Protein 4W5U (pdb70)

Solvent-accessible surface area: 25609 Å² total; per-residue (Å²): 152,53,46,4,44,0,0,3,0,4,8,104,0,6,19,70,66,100,20,8,0,65,47,1,24,94,12,23,4,3,67,55,11,39,23,0,0,0,0,17,0,1,1,14,43,11,125,11,21,36,3,10,12,17,0,0,41,11,20,54,3,68,52,121,50,0,14,61,36,125,55,17,46,200,116,43,111,6,25,0,0,0,0,1,0,106,23,0,34,88,115,56,94,166,6,88,0,0,0,0,0,1,1,113,47,39,6,23,2,0,33,37,0,16,140,84,16,117,30,0,0,93,24,0,63,88,30,0,37,27,122,122,4,87,57,5,5,37,0,0,0,0,6,5,15,26,2,39,16,60,20,50,54,100,23,111,43,20,67,54,9,2,87,60,0,0,31,8,0,53,95,38,5,38,159,46,24,0,0,0,4,2,5,7,18,23,11,124,75,10,60,4,111,25,4,48,2,24,18,0,2,128,59,3,37,2,0,0,0,23,0,13,51,16,16,1,9,140,71,31,132,15,70,2,1,0,1,0,0,14,61,57,42,156,51,10,61,97,131,20,33,0,0,23,58,0,2,53,25,0,69,94,68,49,3,62,30,52,42,0,0,0,0,0,2,0,20,0,31,0,1,38,27,21,123,75,107,37,25,43,8,95,7,97,8,34,0,62,8,29,93,63,63,1,42,14,17,11,67,51,2,82,102,92,1,71,64,83,14,102,33,16,32,1,0,36,0,46,37,69,55,38,1,10,1,3,2,19,39,118,11,0,45,61,0,0,51,46,1,57,128,64,39,17,33,0,0,0,0,60,27,4,2,2,8,13,92,94,0,46,0,0,22,15,0,10,118,24,20,93,100,45,2,40,0,0,2,1,5,6,99,1,3,18,65,73,96,18,5,0,63,46,0,25,94,12,22,4,2,72,66,10,39,20,0,0,0,0,18,0,0,0,11,43,13,118,11,21,37,5,10,10,16,0,0,42,10,17,46,3,69,49,112,45,0,10,56,43,130,57,14,46,177,106,52,119,8,22,0,0,0,0,0,0,117,16,0,34,87,111,54,100,164,8,87,0,0,0,0,0,1,0,111,49,35,7,22,2,0,34,38,0,19,154,87,34,126,25,0,0,71,20,0,64,84,29,0,41,24,125,111,5,72,74,3,6,33,0,0,0,0,5,4,18,28,3,40,16,59,22,49,54,104,20,110,44,20,72,60,7,2,81,61,0,0,27,14,0,54,93,29,3,40,156,48,19,0,0,0,3,3,5,7,27,22,28,122,78,10,58,2,110,27,4,44,1,28,18,0,4,129,56,3,35,3,0,0,0,19,0,17,51,15,10,1,11,140,64,29,114,17,69,1,1,0,2,1,0,14,59,53,46,152,67,12,52,95,138,22,49,0,0,23,54,0,1,54,21,0,73,90,63,50,4,61,26,82,44,0,0,0,0,0,2,0,16,0,30,0,1,38,29,12,118,73,104,32,29,46,10,98,7,96,8,32,0,55,7,36,86,70,67,1,42,12,16,9,71,48,1,86,106,92,1,74,63,84,16,97,32,17,30,1,1,34,0,44,37,69,52,41,2,12,2,3,2,18,39,118,10,0,46,59,0,0,52,45,1,60,124,59,39,18,56,1,0,0,0,55,26,3,1,2,7,14,95,91,0,37,0,0,25,15,0,12,128,22,21,93

Structure (mmCIF, N/CA/C/O backbone):
data_4W5U
#
_entry.id   4W5U
#
_cell.length_a   183.150
_cell.length_b   183.150
_cell.length_c   130.814
_cell.angle_alpha   90.000
_cell.angle_beta   90.000
_cell.angle_gamma   120.000
#
_symmetry.space_group_name_H-M   'P 61 2 2'
#
loop_
_entity.id
_entity.type
_entity.pdbx_description
1 polymer Chitinase
2 non-polymer 'MALONATE ION'
3 water water
#
loop_
_atom_site.group_PDB
_atom_site.id
_atom_site.type_symbol
_atom_site.label_atom_id
_atom_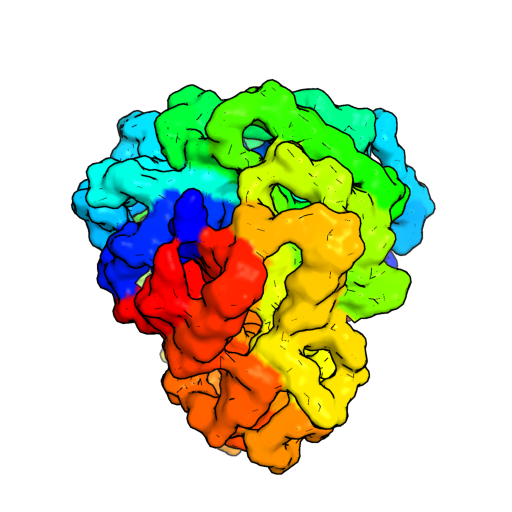site.label_alt_id
_atom_site.label_comp_id
_atom_site.label_asym_id
_atom_site.label_entity_id
_atom_site.label_seq_id
_atom_site.pdbx_PDB_ins_code
_atom_site.Cartn_x
_atom_site.Cartn_y
_atom_site.Cartn_z
_atom_site.occupancy
_atom_site.B_iso_or_equiv
_atom_site.auth_seq_id
_atom_site.auth_comp_id
_atom_site.auth_asym_id
_atom_site.auth_atom_id
_atom_site.pdbx_PDB_model_num
ATOM 1 N N . ASN A 1 39 ? 54.985 39.987 8.667 1.00 120.69 39 ASN B N 1
ATOM 2 C CA . ASN A 1 39 ? 54.826 41.148 9.550 1.00 130.82 39 ASN B CA 1
ATOM 3 C C . ASN A 1 39 ? 55.671 41.090 10.838 1.00 133.52 39 ASN B C 1
ATOM 4 O O . ASN A 1 39 ? 55.145 40.853 11.940 1.00 133.57 39 ASN B O 1
ATOM 9 N N . GLY A 1 40 ? 56.974 41.330 10.688 1.00 122.44 40 GLY B N 1
ATOM 10 C CA . GLY A 1 40 ? 57.915 41.168 11.780 1.00 111.91 40 GLY B CA 1
ATOM 11 C C . GLY A 1 40 ? 58.227 42.440 12.546 1.00 101.53 40 GLY B C 1
ATOM 12 O O . GLY A 1 40 ? 57.652 43.498 12.288 1.00 99.41 40 GLY B O 1
ATOM 13 N N . THR A 1 41 ? 59.169 42.338 13.480 1.00 92.57 41 THR B N 1
ATOM 14 C CA . THR A 1 41 ? 59.418 43.405 14.444 1.00 78.31 41 THR B CA 1
ATOM 15 C C . THR A 1 41 ? 60.305 44.551 13.945 1.00 71.47 41 THR B C 1
ATOM 16 O O . THR A 1 41 ? 61.380 44.337 13.382 1.00 71.40 41 THR B O 1
ATOM 20 N N . VAL A 1 42 ? 59.847 45.771 14.215 1.00 66.46 42 VAL B N 1
ATOM 21 C CA . VAL A 1 42 ? 60.494 47.004 13.786 1.00 66.52 42 VAL B CA 1
ATOM 22 C C . VAL A 1 42 ? 61.249 47.698 14.937 1.00 72.87 42 VAL B C 1
ATOM 23 O O . VAL A 1 42 ? 60.720 47.875 16.037 1.00 76.37 42 VAL B O 1
ATOM 27 N N . LYS A 1 43 ? 62.502 48.047 14.667 1.00 68.24 43 LYS B N 1
ATOM 28 C CA . LYS A 1 43 ? 63.368 48.756 15.593 1.00 60.78 43 LYS B CA 1
ATOM 29 C C . LYS A 1 43 ? 63.861 50.013 14.851 1.00 68.95 43 LYS B C 1
ATOM 30 O O . LYS A 1 43 ? 64.841 49.987 14.071 1.00 69.47 43 LYS B O 1
ATOM 36 N N . LEU A 1 44 ? 63.186 51.125 15.092 1.00 64.59 44 LEU B N 1
ATOM 37 C CA . LEU A 1 44 ? 63.421 52.312 14.284 1.00 65.96 44 LEU B CA 1
ATOM 38 C C . LEU A 1 44 ? 64.082 53.422 15.085 1.00 64.80 44 LEU B C 1
ATOM 39 O O . LEU A 1 44 ? 63.942 53.486 16.292 1.00 70.97 44 LEU B O 1
ATOM 44 N N . GLY A 1 45 ? 64.828 54.284 14.414 1.00 56.86 45 GLY B N 1
ATOM 45 C CA . GLY A 1 45 ? 65.239 55.528 15.024 1.00 59.66 45 GLY B CA 1
ATOM 46 C C . GLY A 1 45 ? 65.305 56.681 14.028 1.00 59.23 45 GLY B C 1
ATOM 47 O O . GLY A 1 45 ? 65.481 56.472 12.838 1.00 63.73 45 GLY B O 1
ATOM 48 N N . TYR A 1 46 ? 65.161 57.900 14.534 1.00 50.78 46 TYR B N 1
ATOM 49 C CA . TYR A 1 46 ? 65.303 59.125 13.767 1.00 46.53 46 TYR B CA 1
ATOM 50 C C . TYR A 1 46 ? 66.745 59.675 13.616 1.00 61.58 46 TYR B C 1
ATOM 51 O O . TYR A 1 46 ? 67.447 59.877 14.602 1.00 65.59 46 TYR B O 1
ATOM 60 N N . PHE A 1 47 ? 67.177 59.941 12.382 1.00 60.05 47 PHE B N 1
ATOM 61 C CA . PHE A 1 47 ? 68.409 60.700 12.155 1.00 55.07 47 PHE B CA 1
ATOM 62 C C . PHE A 1 47 ? 68.064 62.155 11.797 1.00 60.54 47 PHE B C 1
ATOM 63 O O . PHE A 1 47 ? 67.276 62.388 10.902 1.00 68.13 47 PHE B O 1
ATOM 71 N N . THR A 1 48 ? 68.603 63.128 12.525 1.00 64.65 48 THR B N 1
ATOM 72 C CA . THR A 1 48 ? 68.277 64.529 12.265 1.00 51.57 48 THR B CA 1
ATOM 73 C C . THR A 1 48 ? 69.278 65.118 11.324 1.00 55.79 48 THR B C 1
ATOM 74 O O . THR A 1 48 ? 70.486 64.935 11.494 1.00 67.55 48 THR B O 1
ATOM 78 N N . GLU A 1 49 ? 68.758 65.857 10.356 1.00 56.76 49 GLU B N 1
ATOM 79 C CA . GLU A 1 49 ? 69.532 66.490 9.296 1.00 59.59 49 GLU B CA 1
ATOM 80 C C . GLU A 1 49 ? 70.552 67.493 9.810 1.00 66.87 49 GLU B C 1
ATOM 81 O O . GLU A 1 49 ? 71.692 67.500 9.355 1.00 82.48 49 GLU B O 1
ATOM 87 N N . TRP A 1 50 ? 70.163 68.294 10.796 1.00 57.10 50 TRP B N 1
ATOM 88 C CA . TRP A 1 50 ? 71.043 69.342 11.342 1.00 55.47 50 TRP B CA 1
ATOM 89 C C . TRP A 1 50 ? 72.104 68.797 12.336 1.00 70.16 50 TRP B C 1
ATOM 90 O O . TRP A 1 50 ? 72.929 69.557 12.868 1.00 70.95 50 TRP B O 1
ATOM 101 N N . GLY A 1 51 ? 72.104 67.483 12.560 1.00 65.67 51 GLY B N 1
ATOM 102 C CA . GLY A 1 51 ? 73.090 66.874 13.430 1.00 63.94 51 GLY B CA 1
ATOM 103 C C . GLY A 1 51 ? 74.490 67.107 12.893 1.00 68.31 51 GLY B C 1
ATOM 104 O O . GLY A 1 51 ? 75.450 67.150 13.654 1.00 71.99 51 GLY B O 1
ATOM 105 N N . THR A 1 52 ? 74.596 67.318 11.582 1.00 65.41 52 THR B N 1
ATOM 106 C CA . THR A 1 52 ? 75.890 67.395 10.908 1.00 64.15 52 THR B CA 1
ATOM 107 C C . THR A 1 52 ? 76.554 68.765 11.083 1.00 62.15 52 THR B C 1
ATOM 108 O O . THR A 1 52 ? 77.711 68.984 10.677 1.00 59.14 52 THR B O 1
ATOM 112 N N . TYR A 1 53 ? 75.818 69.693 11.687 1.00 56.33 53 TYR B N 1
ATOM 113 C CA . TYR A 1 53 ? 76.349 71.027 11.885 1.00 56.78 53 TYR B CA 1
ATOM 114 C C . TYR A 1 53 ? 77.033 71.133 13.249 1.00 65.35 53 TYR B C 1
ATOM 115 O O . TYR A 1 53 ? 78.023 70.438 13.512 1.00 59.18 53 TYR B O 1
ATOM 124 N N . ASP A 1 54 ? 76.484 71.958 14.129 1.00 74.06 54 ASP B N 1
ATOM 125 C CA . ASP A 1 54 ? 77.152 72.231 15.406 1.00 74.46 54 ASP B CA 1
ATOM 126 C C . ASP A 1 54 ? 77.235 70.993 16.323 1.00 74.99 54 ASP B C 1
ATOM 127 O O . ASP A 1 54 ? 78.221 70.849 17.018 1.00 61.94 54 ASP B O 1
ATOM 132 N N . ARG A 1 55 ? 76.212 70.126 16.337 1.00 72.46 55 ARG B N 1
ATOM 133 C CA . ARG A 1 55 ? 76.219 68.928 17.191 1.00 62.79 55 ARG B CA 1
ATOM 134 C C . ARG A 1 55 ? 77.210 67.862 16.745 1.00 67.59 55 ARG B C 1
ATOM 135 O O . ARG A 1 55 ? 77.382 66.859 17.408 1.00 69.74 55 ARG B O 1
ATOM 143 N N . ASN A 1 56 ? 77.782 68.036 15.570 1.00 73.09 56 ASN B N 1
ATOM 144 C CA . ASN A 1 56 ? 78.696 67.054 15.005 1.00 71.37 56 ASN B CA 1
ATOM 145 C C . ASN A 1 56 ? 78.290 65.567 15.106 1.00 64.65 56 ASN B C 1
ATOM 146 O O . ASN A 1 56 ? 79.140 64.696 15.189 1.00 69.14 56 ASN B O 1
ATOM 151 N N . PHE A 1 57 ? 77.002 65.269 15.007 1.00 60.94 57 PHE B N 1
ATOM 152 C CA . PHE A 1 57 ? 76.549 63.877 14.942 1.00 58.07 57 PHE B CA 1
ATOM 153 C C . PHE A 1 57 ? 76.233 63.458 13.469 1.00 77.08 57 PHE B C 1
ATOM 154 O O . PHE A 1 57 ? 75.261 63.919 12.857 1.00 62.43 57 PHE B O 1
ATOM 162 N N . ASN A 1 58 ? 77.071 62.582 12.915 1.00 73.97 58 ASN B N 1
ATOM 163 C CA . ASN A 1 58 ? 76.977 62.181 11.516 1.00 59.84 58 ASN B CA 1
ATOM 164 C C . ASN A 1 58 ? 76.503 60.756 11.360 1.00 64.33 58 ASN B C 1
ATOM 165 O O . ASN A 1 58 ? 76.372 60.043 12.338 1.00 78.37 58 ASN B O 1
ATOM 170 N N . VAL A 1 59 ? 76.277 60.330 10.124 1.00 53.10 59 VAL B N 1
ATOM 171 C CA . VAL A 1 59 ? 75.811 58.974 9.850 1.00 55.10 59 VAL B CA 1
ATOM 172 C C . VAL A 1 59 ? 76.883 57.938 10.215 1.00 61.66 59 VAL B C 1
ATOM 173 O O . VAL A 1 59 ? 76.566 56.847 10.692 1.00 71.61 59 VAL B O 1
ATOM 177 N N . LYS A 1 60 ? 78.148 58.273 9.985 1.00 53.72 60 LYS B N 1
ATOM 178 C CA . LYS A 1 60 ? 79.248 57.440 10.483 1.00 54.46 60 LYS B CA 1
ATOM 179 C C . LYS A 1 60 ? 79.057 57.070 11.982 1.00 66.44 60 LYS B C 1
ATOM 180 O O . LYS A 1 60 ? 79.460 56.002 12.434 1.00 60.45 60 LYS B O 1
ATOM 186 N N . ASN A 1 61 ? 78.440 57.957 12.756 1.00 72.57 61 ASN B N 1
ATOM 187 C CA . ASN A 1 61 ? 78.177 57.662 14.169 1.00 69.29 61 ASN B CA 1
ATOM 188 C C . ASN A 1 61 ? 77.243 56.498 14.373 1.00 64.22 61 ASN B C 1
ATOM 189 O O . ASN A 1 61 ? 77.422 55.751 15.313 1.00 65.63 61 ASN B O 1
ATOM 194 N N . LEU A 1 62 ? 76.259 56.317 13.495 1.00 65.44 62 LEU B N 1
ATOM 195 C CA . LEU A 1 62 ? 75.371 55.168 13.647 1.00 67.11 62 LEU B CA 1
ATOM 196 C C . LEU A 1 62 ? 76.165 53.912 13.475 1.00 72.11 62 LEU B C 1
ATOM 197 O O . LEU A 1 62 ? 75.822 52.881 14.053 1.00 88.83 62 LEU B O 1
ATOM 202 N N . ASP A 1 63 ? 77.217 53.988 12.666 1.00 60.47 63 ASP B N 1
ATOM 203 C CA . ASP A 1 63 ? 78.039 52.814 12.461 1.00 67.41 63 ASP B CA 1
ATOM 204 C C . ASP A 1 63 ? 78.929 52.551 13.690 1.00 73.56 63 ASP B C 1
ATOM 205 O O . ASP A 1 63 ? 78.799 51.495 14.319 1.00 75.24 63 ASP B O 1
ATOM 210 N N . THR A 1 64 ? 79.791 53.509 14.051 1.00 72.87 64 THR B N 1
ATOM 211 C CA . THR A 1 64 ? 80.729 53.338 15.182 1.00 74.75 64 THR B CA 1
ATOM 212 C C . THR A 1 64 ? 80.073 52.991 16.539 1.00 71.28 64 THR B C 1
ATOM 213 O O . THR A 1 64 ? 80.674 52.313 17.375 1.00 72.14 64 THR B O 1
ATOM 217 N N . SER A 1 65 ? 78.838 53.428 16.748 1.00 68.76 65 SER B N 1
ATOM 218 C CA . SER A 1 65 ? 78.139 53.144 17.993 1.00 70.60 65 SER B CA 1
ATOM 219 C C . SER A 1 65 ? 77.487 51.760 17.981 1.00 82.08 65 SER B C 1
ATOM 220 O O . SER A 1 65 ? 76.865 51.340 18.966 1.00 93.91 65 SER B O 1
ATOM 223 N N . GLY A 1 66 ? 77.623 51.061 16.857 1.00 80.43 66 GLY B N 1
ATOM 224 C CA . GLY A 1 66 ? 76.984 49.770 16.670 1.00 84.70 66 GLY B CA 1
ATOM 225 C C . GLY A 1 66 ? 75.484 49.848 16.437 1.00 86.35 66 GLY B C 1
ATOM 226 O O . GLY A 1 66 ? 74.807 48.836 16.288 1.00 85.66 66 GLY B O 1
ATOM 227 N N . THR A 1 67 ? 74.963 51.063 16.398 1.00 80.71 67 THR B N 1
ATOM 228 C CA . THR A 1 67 ? 73.533 51.278 16.246 1.00 68.55 67 THR B CA 1
ATOM 229 C C . THR A 1 67 ? 73.017 50.660 14.943 1.00 69.92 67 THR B C 1
ATOM 230 O O . THR A 1 67 ? 71.961 50.013 14.892 1.00 63.14 67 THR B O 1
ATOM 234 N N . ALA A 1 68 ? 73.767 50.876 13.879 1.00 68.18 68 ALA B N 1
ATOM 235 C CA . ALA A 1 68 ? 73.336 50.420 12.582 1.00 64.75 68 ALA B CA 1
ATOM 236 C C . ALA A 1 68 ? 73.162 48.888 12.575 1.00 69.86 68 ALA B C 1
ATOM 237 O O . ALA A 1 68 ? 72.315 48.341 11.852 1.00 67.31 68 ALA B O 1
ATOM 239 N N . ALA A 1 69 ? 73.937 48.184 13.394 1.00 67.17 69 ALA B N 1
ATOM 240 C CA . ALA A 1 69 ? 73.800 46.731 13.412 1.00 65.14 69 ALA B CA 1
ATOM 241 C C . ALA A 1 69 ? 72.527 46.234 14.129 1.00 71.75 69 ALA B C 1
ATOM 242 O O . ALA A 1 69 ? 72.033 45.130 13.869 1.00 79.53 69 ALA B O 1
ATOM 244 N N . LYS A 1 70 ? 71.979 47.055 15.017 1.00 70.96 70 LYS B N 1
ATOM 245 C CA . LYS A 1 70 ? 70.897 46.585 15.873 1.00 64.70 70 LYS B CA 1
ATOM 246 C C . LYS A 1 70 ? 69.516 47.098 15.438 1.00 69.47 70 LYS B C 1
ATOM 247 O O . LYS A 1 70 ? 68.496 46.577 15.871 1.00 82.86 70 LYS B O 1
ATOM 253 N N . ILE A 1 71 ? 69.465 48.083 14.553 1.00 73.89 71 ILE B N 1
ATOM 254 C CA . ILE A 1 71 ? 68.167 48.586 14.081 1.00 72.43 71 ILE B CA 1
ATOM 255 C C . ILE A 1 71 ? 67.687 47.966 12.765 1.00 70.08 71 ILE B C 1
ATOM 256 O O . ILE A 1 71 ? 68.417 47.230 12.095 1.00 73.89 71 ILE B O 1
ATOM 261 N N . THR A 1 72 ? 66.442 48.283 12.414 1.00 63.69 72 THR B N 1
ATOM 262 C CA . THR A 1 72 ? 65.818 47.786 11.186 1.00 53.68 72 THR B CA 1
ATOM 263 C C . THR A 1 72 ? 65.405 48.929 10.224 1.00 62.17 72 THR B C 1
ATOM 264 O O . THR A 1 72 ? 65.317 48.731 9.015 1.00 74.97 72 THR B O 1
ATOM 268 N N . HIS A 1 73 ? 65.147 50.116 10.765 1.00 58.33 73 HIS B N 1
ATOM 269 C CA . HIS A 1 73 ? 64.751 51.272 9.965 1.00 50.51 73 HIS B CA 1
ATOM 270 C C . HIS A 1 73 ? 65.374 52.593 10.460 1.00 54.76 73 HIS B C 1
ATOM 271 O O . HIS A 1 73 ? 65.692 52.747 11.624 1.00 62.85 73 HIS B O 1
ATOM 278 N N . ILE A 1 74 ? 65.542 53.540 9.547 1.00 54.93 74 ILE B N 1
ATOM 279 C CA . ILE A 1 74 ? 65.959 54.895 9.869 1.00 51.65 74 ILE B CA 1
ATOM 280 C C . ILE A 1 74 ? 65.012 55.867 9.190 1.00 56.98 74 ILE B C 1
ATOM 281 O O . ILE A 1 74 ? 64.705 55.711 7.997 1.00 61.92 74 ILE B O 1
ATOM 286 N N . ASN A 1 75 ? 64.519 56.830 9.963 1.00 41.42 75 ASN B N 1
ATOM 287 C CA . ASN A 1 75 ? 63.791 57.951 9.430 1.00 42.75 75 ASN B CA 1
ATOM 288 C C . ASN A 1 75 ? 64.776 59.090 9.373 1.00 58.92 75 ASN B C 1
ATOM 289 O O . ASN A 1 75 ? 65.466 59.378 10.351 1.00 69.80 75 ASN B O 1
ATOM 294 N N . TYR A 1 76 ? 64.857 59.723 8.215 1.00 58.99 76 TYR B N 1
ATOM 295 C CA . TYR A 1 76 ? 65.647 60.921 8.042 1.00 50.12 76 TYR B CA 1
ATOM 296 C C . TYR A 1 76 ? 64.711 62.111 8.260 1.00 55.01 76 TYR B C 1
ATOM 297 O O . TYR A 1 76 ? 63.674 62.187 7.613 1.00 62.98 76 TYR B O 1
ATOM 306 N N . ALA A 1 77 ? 65.059 63.027 9.167 1.00 57.10 77 ALA B N 1
ATOM 307 C CA . ALA A 1 77 ? 64.184 64.164 9.538 1.00 54.06 77 ALA B CA 1
ATOM 308 C C . ALA A 1 77 ? 64.865 65.519 9.359 1.00 59.40 77 ALA B C 1
ATOM 309 O O . ALA A 1 77 ? 66.013 65.668 9.776 1.00 71.40 77 ALA B O 1
ATOM 311 N N . PHE A 1 78 ? 64.218 66.513 8.743 1.00 60.97 78 PHE B N 1
ATOM 312 C CA . PHE A 1 78 ? 62.906 66.457 8.108 1.00 54.62 78 PHE B CA 1
ATOM 313 C C . PHE A 1 78 ? 62.930 67.072 6.719 1.00 57.46 78 PHE B C 1
ATOM 314 O O . PHE A 1 78 ? 63.755 67.930 6.422 1.00 57.10 78 PHE B O 1
ATOM 322 N N . GLY A 1 79 ? 61.949 66.700 5.908 1.00 60.92 79 GLY B N 1
ATOM 323 C CA . GLY A 1 79 ? 61.670 67.402 4.679 1.00 54.13 79 GLY B CA 1
ATOM 324 C C . GLY A 1 79 ? 60.604 68.423 5.013 1.00 50.95 79 GLY B C 1
ATOM 325 O O . GLY A 1 79 ? 59.868 68.295 5.986 1.00 54.83 79 GLY B O 1
ATOM 326 N N . ASN A 1 80 ? 60.538 69.457 4.192 1.00 46.41 80 ASN B N 1
ATOM 327 C CA . ASN A 1 80 ? 59.621 70.560 4.372 1.00 38.74 80 ASN B CA 1
ATOM 328 C C . ASN A 1 80 ? 58.298 70.273 3.666 1.00 47.04 80 ASN B C 1
ATOM 329 O O . ASN A 1 80 ? 58.161 69.249 3.002 1.00 47.11 80 ASN B O 1
ATOM 334 N N . VAL A 1 81 ? 57.301 71.120 3.879 1.00 48.09 81 VAL B N 1
ATOM 335 C CA . VAL A 1 81 ? 56.071 71.055 3.107 1.00 37.70 81 VAL B CA 1
ATOM 336 C C . VAL A 1 81 ? 55.665 72.436 2.573 1.00 58.17 81 VAL B C 1
ATOM 337 O O . VAL A 1 81 ? 55.248 73.292 3.328 1.00 53.14 81 VAL B O 1
ATOM 341 N N . THR A 1 82 ? 55.759 72.663 1.269 1.00 63.64 82 THR B N 1
ATOM 342 C CA . THR A 1 82 ? 55.514 74.005 0.731 1.00 54.70 82 THR B C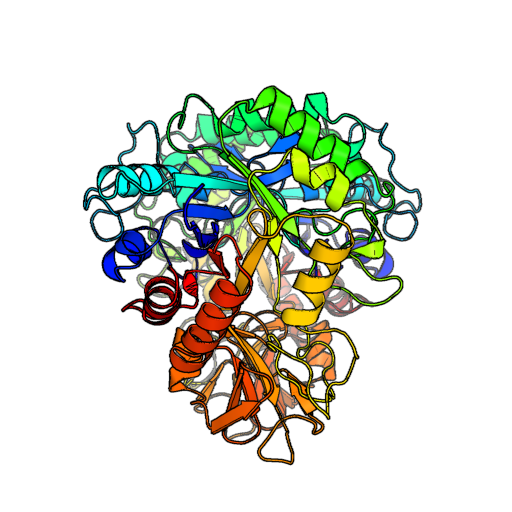A 1
ATOM 343 C C . THR A 1 82 ? 54.581 73.945 -0.447 1.00 56.51 82 THR B C 1
ATOM 344 O O . THR A 1 82 ? 54.718 73.085 -1.314 1.00 60.54 82 THR B O 1
ATOM 348 N N . GLY A 1 83 ? 53.630 74.866 -0.486 1.00 59.38 83 GLY B N 1
ATOM 349 C CA . GLY A 1 83 ? 52.717 74.950 -1.607 1.00 50.21 83 GLY B CA 1
ATOM 350 C C . GLY A 1 83 ? 51.973 73.649 -1.841 1.00 56.56 83 GLY B C 1
ATOM 351 O O . GLY A 1 83 ? 51.639 73.310 -2.958 1.00 64.99 83 GLY B O 1
ATOM 352 N N . GLY A 1 84 ? 51.718 72.909 -0.775 1.00 58.00 84 GLY B N 1
ATOM 353 C CA . GLY A 1 84 ? 50.916 71.715 -0.887 1.00 54.66 84 GLY B CA 1
ATOM 354 C C . GLY A 1 84 ? 51.670 70.525 -1.389 1.00 55.15 84 GLY B C 1
ATOM 355 O O . GLY A 1 84 ? 51.061 69.502 -1.756 1.00 67.04 84 GLY B O 1
ATOM 356 N N . LYS A 1 85 ? 52.990 70.669 -1.427 1.00 45.99 85 LYS B N 1
ATOM 357 C CA . LYS A 1 85 ? 53.850 69.627 -1.980 1.00 52.42 85 LYS B CA 1
ATOM 358 C C . LYS A 1 85 ? 54.958 69.277 -0.989 1.00 48.39 85 LYS B C 1
ATOM 359 O O . LYS A 1 85 ? 55.295 70.068 -0.114 1.00 54.55 85 LYS B O 1
ATOM 365 N N . CYS A 1 86 ? 55.541 68.100 -1.125 1.00 43.93 86 CYS B N 1
ATOM 366 C CA . CYS A 1 86 ? 56.787 67.817 -0.429 1.00 45.25 86 CYS B CA 1
ATOM 367 C C . CYS A 1 86 ? 57.890 68.723 -0.945 1.00 49.33 86 CYS B C 1
ATOM 368 O O . CYS A 1 86 ? 57.905 69.065 -2.114 1.00 55.04 86 CYS B O 1
ATOM 371 N N . ALA A 1 87 ? 58.791 69.146 -0.069 1.00 51.75 87 ALA B N 1
ATOM 372 C CA . ALA A 1 87 ? 59.931 69.944 -0.488 1.00 43.95 87 ALA B CA 1
ATOM 373 C C . ALA A 1 87 ? 61.170 69.611 0.332 1.00 50.90 87 ALA B C 1
ATOM 374 O O . ALA A 1 87 ? 61.099 69.144 1.474 1.00 50.41 87 ALA B O 1
ATOM 376 N N . ILE A 1 88 ? 62.316 69.854 -0.271 1.00 54.11 88 ILE B N 1
ATOM 377 C CA . ILE A 1 88 ? 63.567 69.661 0.412 1.00 51.09 88 ILE B CA 1
ATOM 378 C C . ILE A 1 88 ? 63.634 70.521 1.704 1.00 59.93 88 ILE B C 1
ATOM 379 O O . ILE A 1 88 ? 63.009 71.584 1.797 1.00 57.18 88 ILE B O 1
ATOM 384 N N . GLY A 1 89 ? 64.376 70.052 2.706 1.00 58.19 89 GLY B N 1
ATOM 385 C CA . GLY A 1 89 ? 64.519 70.799 3.940 1.00 55.02 89 GLY B CA 1
ATOM 386 C C . GLY A 1 89 ? 65.731 71.699 3.999 1.00 56.39 89 GLY B C 1
ATOM 387 O O . GLY A 1 89 ? 65.587 72.915 4.123 1.00 62.07 89 GLY B O 1
ATOM 388 N N . ASP A 1 90 ? 66.915 71.094 3.913 1.00 53.60 90 ASP B N 1
ATOM 389 C CA . ASP A 1 90 ? 68.197 71.812 3.851 1.00 56.94 90 ASP B CA 1
ATOM 390 C C . ASP A 1 90 ? 69.024 71.235 2.695 1.00 61.33 90 ASP B C 1
ATOM 391 O O . ASP A 1 90 ? 69.654 70.174 2.825 1.00 54.32 90 ASP B O 1
ATOM 396 N N . SER A 1 91 ? 69.081 71.966 1.591 1.00 67.00 91 SER B N 1
ATOM 397 C CA . SER A 1 91 ? 69.702 71.442 0.381 1.00 54.04 91 SER B CA 1
ATOM 398 C C . SER A 1 91 ? 71.176 71.122 0.651 1.00 54.62 91 SER B C 1
ATOM 399 O O . SER A 1 91 ? 71.671 70.078 0.240 1.00 61.69 91 SER B O 1
ATOM 402 N N . TYR A 1 92 ? 71.872 71.986 1.379 1.00 49.25 92 TYR B N 1
ATOM 403 C CA . TYR A 1 92 ? 73.298 71.770 1.598 1.00 46.62 92 TYR B CA 1
ATOM 404 C C . TYR A 1 92 ? 73.560 70.493 2.369 1.00 56.69 92 TYR B C 1
ATOM 405 O O . TYR A 1 92 ? 74.411 69.691 2.000 1.00 60.88 92 TYR B O 1
ATOM 414 N N . ALA A 1 93 ? 72.829 70.327 3.460 1.00 55.37 93 ALA B N 1
ATOM 415 C CA . ALA A 1 93 ? 72.998 69.181 4.337 1.00 48.62 93 ALA B CA 1
ATOM 416 C C . ALA A 1 93 ? 72.505 67.909 3.671 1.00 50.71 93 ALA B C 1
ATOM 417 O O . ALA A 1 93 ? 73.114 66.855 3.816 1.00 47.99 93 ALA B O 1
ATOM 419 N N . ASP A 1 94 ? 71.409 68.001 2.919 1.00 58.26 94 ASP B N 1
ATOM 420 C CA . ASP A 1 94 ? 70.782 66.784 2.384 1.00 54.54 94 ASP B CA 1
ATOM 421 C C . ASP A 1 94 ? 71.614 66.161 1.243 1.00 57.74 94 ASP B C 1
ATOM 422 O O . ASP A 1 94 ? 71.774 64.936 1.211 1.00 57.31 94 ASP B O 1
ATOM 427 N N . TYR A 1 95 ? 72.150 66.962 0.311 1.00 58.31 95 TYR B N 1
ATOM 428 C CA . TYR A 1 95 ? 72.837 66.342 -0.841 1.00 57.19 95 TYR B CA 1
ATOM 429 C C . TYR A 1 95 ? 74.093 67.006 -1.403 1.00 58.90 95 TYR B C 1
ATOM 430 O O . TYR A 1 95 ? 74.678 66.445 -2.320 1.00 63.35 95 TYR B O 1
ATOM 439 N N . ASP A 1 96 ? 74.516 68.159 -0.881 1.00 45.70 96 ASP B N 1
ATOM 440 C CA . ASP A 1 96 ? 75.688 68.856 -1.439 1.00 48.43 96 ASP B CA 1
ATOM 441 C C . ASP A 1 96 ? 76.968 68.853 -0.576 1.00 65.20 96 ASP B C 1
ATOM 442 O O . ASP A 1 96 ? 78.065 68.989 -1.114 1.00 70.26 96 ASP B O 1
ATOM 447 N N . LYS A 1 97 ? 76.834 68.780 0.751 1.00 64.27 97 LYS B N 1
ATOM 448 C CA . LYS A 1 97 ? 77.991 68.803 1.647 1.00 64.82 97 LYS B CA 1
ATOM 449 C C . LYS A 1 97 ? 79.051 67.750 1.293 1.00 69.69 97 LYS B C 1
ATOM 450 O O . LYS A 1 97 ? 78.748 66.566 1.165 1.00 71.29 97 LYS B O 1
ATOM 456 N N . ALA A 1 98 ? 80.298 68.190 1.160 1.00 70.09 98 ALA B N 1
ATOM 457 C CA . ALA A 1 98 ? 81.423 67.283 0.951 1.00 57.15 98 ALA B CA 1
ATOM 458 C C . ALA A 1 98 ? 81.977 66.698 2.265 1.00 70.00 98 ALA B C 1
ATOM 459 O O . ALA A 1 98 ? 82.532 67.417 3.102 1.00 76.17 98 ALA B O 1
ATOM 461 N N . PHE A 1 99 ? 81.882 65.389 2.441 1.00 57.88 99 PHE B N 1
ATOM 462 C CA . PHE A 1 99 ? 82.463 64.802 3.633 1.00 58.39 99 PHE B CA 1
ATOM 463 C C . PHE A 1 99 ? 83.944 64.452 3.440 1.00 64.39 99 PHE B C 1
ATOM 464 O O . PHE A 1 99 ? 84.388 64.169 2.324 1.00 74.01 99 PHE B O 1
ATOM 472 N N . THR A 1 100 ? 84.710 64.452 4.530 1.00 64.21 100 THR B N 1
ATOM 473 C CA . THR A 1 100 ? 86.153 64.193 4.441 1.00 69.36 100 THR B CA 1
ATOM 474 C C . THR A 1 100 ? 86.386 62.726 4.694 1.00 72.99 100 THR B C 1
ATOM 475 O O . THR A 1 100 ? 85.436 61.989 4.972 1.00 70.29 100 THR B O 1
ATOM 479 N N . ALA A 1 101 ? 87.623 62.276 4.518 1.00 78.83 101 ALA B N 1
ATOM 480 C CA . ALA A 1 101 ? 87.886 60.853 4.640 1.00 81.23 101 ALA B CA 1
ATOM 481 C C . ALA A 1 101 ? 87.540 60.366 6.053 1.00 87.82 101 ALA B C 1
ATOM 482 O O . ALA A 1 101 ? 86.905 59.317 6.239 1.00 89.75 101 ALA B O 1
ATOM 484 N N . ASP A 1 102 ? 87.892 61.176 7.044 1.00 91.79 102 ASP B N 1
ATOM 485 C CA . ASP A 1 102 ? 87.795 60.745 8.428 1.00 102.01 102 ASP B CA 1
ATOM 486 C C . ASP A 1 102 ? 86.448 61.084 9.093 1.00 94.36 102 ASP B C 1
ATOM 487 O O . ASP A 1 102 ? 86.290 60.989 10.308 1.00 94.54 102 ASP B O 1
ATOM 492 N N . GLN A 1 103 ? 85.465 61.487 8.307 1.00 87.46 103 GLN B N 1
ATOM 493 C CA . GLN A 1 103 ? 84.157 61.731 8.892 1.00 84.08 103 GLN B CA 1
ATOM 494 C C . GLN A 1 103 ? 83.069 60.975 8.122 1.00 82.68 103 GLN B C 1
ATOM 495 O O . GLN A 1 103 ? 81.904 60.928 8.529 1.00 91.48 103 GLN B O 1
ATOM 501 N N . SER A 1 104 ? 83.467 60.383 7.005 1.00 79.29 104 SER B N 1
ATOM 502 C CA . SER A 1 104 ? 82.550 59.662 6.133 1.00 76.10 104 SER B CA 1
ATOM 503 C C . SER A 1 104 ? 82.429 58.208 6.537 1.00 74.31 104 SER B C 1
ATOM 504 O O . SER A 1 104 ? 83.342 57.633 7.129 1.00 83.45 104 SER B O 1
ATOM 507 N N . VAL A 1 105 ? 81.313 57.611 6.149 1.00 71.08 105 VAL B N 1
ATOM 508 C CA . VAL A 1 105 ? 80.978 56.246 6.521 1.00 74.27 105 VAL B CA 1
ATOM 509 C C . VAL A 1 105 ? 81.858 55.213 5.808 1.00 78.93 105 VAL B C 1
ATOM 510 O O . VAL A 1 105 ? 82.364 54.282 6.434 1.00 70.49 105 VAL B O 1
ATOM 514 N N . SER A 1 106 ? 82.080 55.412 4.508 1.00 88.37 106 SER B N 1
ATOM 515 C CA . SER A 1 106 ? 82.868 54.477 3.695 1.00 82.67 106 SER B CA 1
ATOM 516 C C . SER A 1 106 ? 84.354 54.644 3.937 1.00 79.88 106 SER B C 1
ATOM 517 O O . SER A 1 106 ? 85.148 53.790 3.542 1.00 81.61 106 SER B O 1
ATOM 520 N N . GLY A 1 107 ? 84.722 55.761 4.564 1.00 78.54 107 GLY B N 1
ATOM 521 C CA . GLY A 1 107 ? 86.116 56.078 4.815 1.00 86.78 107 GLY B CA 1
ATOM 522 C C . GLY A 1 107 ? 86.785 56.874 3.702 1.00 89.03 107 GLY B C 1
ATOM 523 O O . GLY A 1 107 ? 87.968 57.214 3.806 1.00 86.85 107 GLY B O 1
ATOM 524 N N . GLN A 1 108 ? 86.044 57.117 2.619 1.00 89.76 108 GLN B N 1
ATOM 525 C CA . GLN A 1 108 ? 86.529 57.896 1.475 1.00 85.15 108 GLN B CA 1
ATOM 526 C C . GLN A 1 108 ? 85.923 59.296 1.379 1.00 83.81 108 GLN B C 1
ATOM 527 O O . GLN A 1 108 ? 84.704 59.460 1.569 1.00 91.80 108 GLN B O 1
ATOM 533 N N . ALA A 1 109 ? 86.746 60.297 1.045 1.00 78.79 109 ALA B N 1
ATOM 534 C CA . ALA A 1 109 ? 86.242 61.676 0.908 1.00 76.09 109 ALA B CA 1
ATOM 535 C C . ALA A 1 109 ? 85.358 61.874 -0.338 1.00 79.85 109 ALA B C 1
ATOM 536 O O . ALA A 1 109 ? 85.594 61.276 -1.392 1.00 81.92 109 ALA B O 1
ATOM 538 N N . ASP A 1 110 ? 84.393 62.760 -0.228 1.00 79.59 110 ASP B N 1
ATOM 539 C CA . ASP A 1 110 ? 83.521 63.054 -1.337 1.00 82.84 110 ASP B CA 1
ATOM 540 C C . ASP A 1 110 ? 84.303 63.826 -2.363 1.00 80.41 110 ASP B C 1
ATOM 541 O O . ASP A 1 110 ? 85.333 64.375 -2.058 1.00 74.64 110 ASP B O 1
ATOM 546 N N . THR A 1 111 ? 83.825 63.834 -3.594 1.00 88.64 111 THR B N 1
ATOM 547 C CA . THR A 1 111 ? 84.503 64.523 -4.667 1.00 88.49 111 THR B CA 1
ATOM 548 C C . THR A 1 111 ? 83.588 65.481 -5.374 1.00 92.29 111 THR B C 1
ATOM 549 O O . THR A 1 111 ? 82.389 65.316 -5.387 1.00 94.51 111 THR B O 1
ATOM 553 N N . TRP A 1 112 ? 84.188 66.465 -6.006 1.00 96.27 112 TRP B N 1
ATOM 554 C CA . TRP A 1 112 ? 83.466 67.463 -6.771 1.00 107.47 112 TRP B CA 1
ATOM 555 C C . TRP A 1 112 ? 82.708 66.843 -7.927 1.00 109.11 112 TRP B C 1
ATOM 556 O O . TRP A 1 112 ? 81.622 67.262 -8.267 1.00 103.78 112 TRP B O 1
ATOM 567 N N . ASP A 1 113 ? 83.306 65.852 -8.549 1.00 112.87 113 ASP B N 1
ATOM 568 C CA . ASP A 1 113 ? 82.704 65.209 -9.689 1.00 114.64 113 ASP B CA 1
ATOM 569 C C . ASP A 1 113 ? 81.524 64.391 -9.263 1.00 103.64 113 ASP B C 1
ATOM 570 O O . ASP A 1 113 ? 80.760 63.924 -10.080 1.00 109.41 113 ASP B O 1
ATOM 575 N N . GLN A 1 114 ? 81.390 64.184 -7.974 1.00 85.77 114 GLN B N 1
ATOM 576 C CA . GLN A 1 114 ? 80.403 63.257 -7.482 1.00 81.01 114 GLN B CA 1
ATOM 577 C C . GLN A 1 114 ? 78.984 63.677 -7.736 1.00 92.92 114 GLN B C 1
ATOM 578 O O . GLN A 1 114 ? 78.617 64.811 -7.507 1.00 88.60 114 GLN B O 1
ATOM 584 N N . PRO A 1 115 ? 78.163 62.735 -8.156 1.00 105.22 115 PRO B N 1
ATOM 585 C CA . PRO A 1 115 ? 76.747 63.023 -8.341 1.00 102.68 115 PRO B CA 1
ATOM 586 C C . PRO A 1 115 ? 76.021 63.356 -7.049 1.00 93.98 115 PRO B C 1
ATOM 587 O O . PRO A 1 115 ? 75.207 64.266 -7.026 1.00 87.72 115 PRO B O 1
ATOM 591 N N . LEU A 1 116 ? 76.310 62.618 -5.987 1.00 86.43 116 LEU B N 1
ATOM 592 C CA . LEU A 1 116 ? 75.590 62.742 -4.742 1.00 62.29 116 LEU B CA 1
ATOM 593 C C . LEU A 1 116 ? 76.542 62.948 -3.607 1.00 65.59 116 LEU B C 1
ATOM 594 O O . LEU A 1 116 ? 77.625 62.435 -3.609 1.00 73.40 116 LEU B O 1
ATOM 599 N N . ARG A 1 117 ? 76.124 63.727 -2.634 1.00 61.28 117 ARG B N 1
ATOM 600 C CA . ARG A 1 117 ? 76.962 64.100 -1.524 1.00 59.52 117 ARG B CA 1
ATOM 601 C C . ARG A 1 117 ? 76.069 64.456 -0.380 1.00 66.40 117 ARG B C 1
ATOM 602 O O . ARG A 1 117 ? 74.877 64.405 -0.511 1.00 69.21 117 ARG B O 1
ATOM 610 N N . GLY A 1 118 ? 76.642 64.796 0.754 1.00 65.44 118 GLY B N 1
ATOM 611 C CA . GLY A 1 118 ? 75.846 65.227 1.873 1.00 62.88 118 GLY B CA 1
ATOM 612 C C . GLY A 1 118 ? 75.321 64.048 2.622 1.00 61.57 118 GLY B C 1
ATOM 613 O O . GLY A 1 118 ? 75.843 62.987 2.507 1.00 63.87 118 GLY B O 1
ATOM 614 N N . ASN A 1 119 ? 74.303 64.253 3.424 1.00 56.25 119 ASN B N 1
ATOM 615 C CA . ASN A 1 119 ? 73.743 63.188 4.252 1.00 52.61 119 ASN B CA 1
ATOM 616 C C . ASN A 1 119 ? 73.185 62.013 3.482 1.00 57.83 119 ASN B C 1
ATOM 617 O O . ASN A 1 119 ? 73.288 60.873 3.942 1.00 65.06 119 ASN B O 1
ATOM 622 N N . PHE A 1 120 ? 72.612 62.293 2.308 1.00 48.99 120 PHE B N 1
ATOM 623 C CA . PHE A 1 120 ? 72.070 61.258 1.455 1.00 51.44 120 PHE B CA 1
ATOM 624 C C . PHE A 1 120 ? 73.165 60.326 0.966 1.00 66.32 120 PHE B C 1
ATOM 625 O O . PHE A 1 120 ? 72.985 59.110 0.998 1.00 79.28 120 PHE B O 1
ATOM 633 N N . ASN A 1 121 ? 74.290 60.879 0.510 1.00 52.25 121 ASN B N 1
ATOM 634 C CA . ASN A 1 121 ? 75.379 60.013 0.094 1.00 60.09 121 ASN B CA 1
ATOM 635 C C . ASN A 1 121 ? 75.881 59.147 1.234 1.00 61.82 121 ASN B C 1
ATOM 636 O O . ASN A 1 121 ? 76.279 58.018 1.009 1.00 65.96 121 ASN B O 1
ATOM 641 N N . GLN A 1 122 ? 75.876 59.683 2.454 1.00 58.65 122 GLN B N 1
ATOM 642 C CA . GLN A 1 122 ? 76.337 58.942 3.617 1.00 57.11 122 GLN B CA 1
ATOM 643 C C . GLN A 1 122 ? 75.362 57.802 3.926 1.00 63.24 122 GLN B C 1
ATOM 644 O O . GLN A 1 122 ? 75.763 56.681 4.286 1.00 65.08 122 GLN B O 1
ATOM 650 N N . LEU A 1 123 ? 74.075 58.097 3.796 1.00 52.32 123 LEU B N 1
ATOM 651 C CA . LEU A 1 123 ? 73.063 57.069 3.957 1.00 49.39 123 LEU B CA 1
ATOM 652 C C . LEU A 1 123 ? 73.284 55.964 2.932 1.00 59.06 123 LEU B C 1
ATOM 653 O O . LEU A 1 123 ? 73.151 54.785 3.249 1.00 71.06 123 LEU B O 1
ATOM 658 N N . ARG A 1 124 ? 73.633 56.358 1.712 1.00 57.51 124 ARG B N 1
ATOM 659 C CA . ARG A 1 124 ? 73.933 55.439 0.627 1.00 55.22 124 ARG B CA 1
ATOM 660 C C . ARG A 1 124 ? 75.086 54.542 1.061 1.00 60.20 124 ARG B C 1
ATOM 661 O O . ARG A 1 124 ? 75.005 53.311 0.963 1.00 61.49 124 ARG B O 1
ATOM 669 N N . GLN A 1 125 ? 76.154 55.166 1.557 1.00 64.57 125 GLN B N 1
ATOM 670 C CA . GLN A 1 125 ? 77.339 54.432 1.998 1.00 66.16 125 GLN B CA 1
ATOM 671 C C . GLN A 1 125 ? 76.993 53.488 3.177 1.00 71.11 125 GLN B C 1
ATOM 672 O O . GLN A 1 125 ? 77.479 52.355 3.223 1.00 74.23 125 GLN B O 1
ATOM 678 N N . LEU A 1 126 ? 76.132 53.929 4.097 1.00 59.93 126 LEU B N 1
ATOM 679 C CA . LEU A 1 126 ? 75.690 53.059 5.190 1.00 61.00 126 LEU B CA 1
ATOM 680 C C . LEU A 1 126 ? 74.874 51.836 4.743 1.00 65.74 126 LEU B C 1
ATOM 681 O O . LEU A 1 126 ? 75.139 50.726 5.191 1.00 81.25 126 LEU B O 1
ATOM 686 N N . LYS A 1 127 ? 73.914 52.011 3.846 1.00 60.44 127 LYS B N 1
ATOM 687 C CA . LYS A 1 127 ? 73.099 50.871 3.400 1.00 64.23 127 LYS B CA 1
ATOM 688 C C . LYS A 1 127 ? 73.935 49.844 2.652 1.00 69.25 127 LYS B C 1
ATOM 689 O O . LYS A 1 127 ? 73.589 48.659 2.607 1.00 80.67 127 LYS B O 1
ATOM 695 N N . ALA A 1 128 ? 75.007 50.299 2.016 1.00 62.25 128 ALA B N 1
ATOM 696 C CA . ALA A 1 128 ? 75.877 49.363 1.317 1.00 64.79 128 ALA B CA 1
ATOM 697 C C . ALA A 1 128 ? 76.579 48.456 2.318 1.00 67.21 128 ALA B C 1
ATOM 698 O O . ALA A 1 128 ? 76.813 47.272 2.040 1.00 60.84 128 ALA B O 1
ATOM 700 N N . LYS A 1 129 ? 76.875 49.020 3.494 1.00 58.79 129 LYS B N 1
ATOM 701 C CA . LYS A 1 129 ? 77.563 48.295 4.553 1.00 66.87 129 LYS B CA 1
ATOM 702 C C . LYS A 1 129 ? 76.575 47.404 5.296 1.00 71.21 129 LYS B C 1
ATOM 703 O O . LYS A 1 129 ? 76.895 46.250 5.636 1.00 74.93 129 LYS B O 1
ATOM 709 N N . TYR A 1 130 ? 75.360 47.931 5.486 1.00 62.78 130 TYR B N 1
ATOM 710 C CA . TYR A 1 130 ? 74.336 47.301 6.326 1.00 68.10 130 TYR B CA 1
ATOM 711 C C . TYR A 1 130 ? 73.047 47.149 5.516 1.00 69.26 130 TYR B C 1
ATOM 712 O O . TYR A 1 130 ? 72.075 47.866 5.731 1.00 68.88 130 TYR B O 1
ATOM 721 N N . PRO A 1 131 ? 73.041 46.177 4.587 1.00 73.21 131 PRO B N 1
ATOM 722 C CA . PRO A 1 131 ? 72.053 46.061 3.499 1.00 77.15 131 PRO B CA 1
ATOM 723 C C . PRO A 1 131 ? 70.605 45.763 3.917 1.00 85.64 131 PRO B C 1
ATOM 724 O O . PRO A 1 131 ? 69.696 45.919 3.085 1.00 84.02 131 PRO B O 1
ATOM 728 N N . HIS A 1 132 ? 70.391 45.362 5.172 1.00 91.96 132 HIS B N 1
ATOM 729 C CA . HIS A 1 132 ? 69.058 44.962 5.629 1.00 89.89 132 HIS B CA 1
ATOM 730 C C . HIS A 1 132 ? 68.294 46.236 6.102 1.00 69.46 132 HIS B C 1
ATOM 731 O O . HIS A 1 132 ? 67.067 46.291 6.177 1.00 65.78 132 HIS B O 1
ATOM 738 N N . ILE A 1 133 ? 69.038 47.287 6.396 1.00 65.09 133 ILE B N 1
ATOM 739 C CA . ILE A 1 133 ? 68.440 48.546 6.801 1.00 59.44 133 ILE B CA 1
ATOM 740 C C . ILE A 1 133 ? 67.600 49.204 5.705 1.00 70.50 133 ILE B C 1
ATOM 741 O O . ILE A 1 133 ? 67.988 49.234 4.525 1.00 76.91 133 ILE B O 1
ATOM 746 N N . LYS A 1 134 ? 66.446 49.722 6.117 1.00 68.52 134 LYS B N 1
ATOM 747 C CA . LYS A 1 134 ? 65.585 50.528 5.266 1.00 62.28 134 LYS B CA 1
ATOM 748 C C . LYS A 1 134 ? 65.476 51.934 5.838 1.00 58.55 134 LYS B C 1
ATOM 749 O O . LYS A 1 134 ? 65.409 52.118 7.034 1.00 70.80 134 LYS B O 1
ATOM 755 N N . VAL A 1 135 ? 65.401 52.917 4.960 1.00 54.26 135 VAL B N 1
ATOM 756 C CA . VAL A 1 135 ? 65.460 54.323 5.325 1.00 56.32 135 VAL B CA 1
ATOM 757 C C . VAL A 1 135 ? 64.214 55.029 4.834 1.00 54.23 135 VAL B C 1
ATOM 758 O O . VAL A 1 135 ? 63.849 54.866 3.676 1.00 51.90 135 VAL B O 1
ATOM 762 N N . LEU A 1 136 ? 63.539 55.784 5.687 1.00 47.64 136 LEU B N 1
ATOM 763 C CA . LEU A 1 136 ? 62.389 56.529 5.198 1.00 49.86 136 LEU B CA 1
ATOM 764 C C . LEU A 1 136 ? 62.741 58.001 5.308 1.00 54.55 136 LEU B C 1
ATOM 765 O O . LEU A 1 136 ? 63.516 58.384 6.162 1.00 47.94 136 LEU B O 1
ATOM 770 N N . TRP A 1 137 ? 62.200 58.813 4.415 1.00 56.15 137 TRP B N 1
ATOM 771 C CA . TRP A 1 137 ? 62.385 60.249 4.474 1.00 49.53 137 TRP B CA 1
ATOM 772 C C . TRP A 1 137 ? 61.179 60.812 5.193 1.00 45.60 137 TRP B C 1
ATOM 773 O O . TRP A 1 137 ? 60.025 60.457 4.921 1.00 52.91 137 TRP B O 1
ATOM 784 N N . SER A 1 138 ? 61.446 61.664 6.157 1.00 49.28 138 SER B N 1
ATOM 785 C CA . SER A 1 138 ? 60.392 62.115 7.045 1.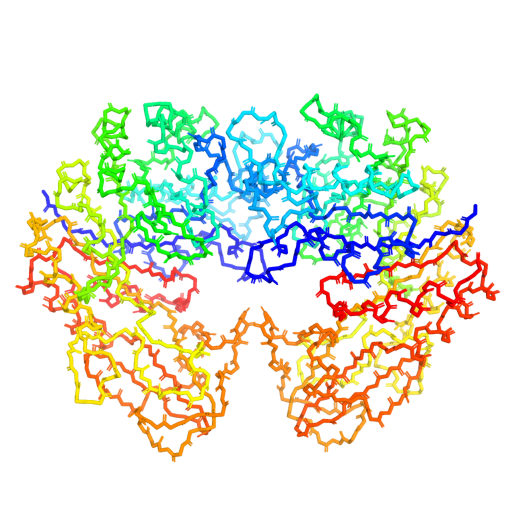00 49.20 138 SER B CA 1
ATOM 786 C C . SER A 1 138 ? 60.049 63.572 6.776 1.00 52.28 138 SER B C 1
ATOM 787 O O . SER A 1 138 ? 60.935 64.400 6.607 1.00 44.85 138 SER B O 1
ATOM 790 N N . PHE A 1 139 ? 58.759 63.863 6.690 1.00 50.55 139 PHE B N 1
ATOM 791 C CA . PHE A 1 139 ? 58.297 65.198 6.349 1.00 44.60 139 PHE B CA 1
ATOM 792 C C . PHE A 1 139 ? 57.418 65.855 7.416 1.00 48.89 139 PHE B C 1
ATOM 793 O O . PHE A 1 139 ? 56.435 65.278 7.888 1.00 51.97 139 PHE B O 1
ATOM 801 N N . GLY A 1 140 ? 57.759 67.081 7.773 1.00 55.00 140 GLY B N 1
ATOM 802 C CA . GLY A 1 140 ? 56.949 67.846 8.697 1.00 54.21 140 GLY B CA 1
ATOM 803 C C . GLY A 1 140 ? 57.779 68.217 9.882 1.00 59.17 140 GLY B C 1
ATOM 804 O O . GLY A 1 140 ? 58.803 68.875 9.752 1.00 63.69 140 GLY B O 1
ATOM 805 N N . GLY A 1 141 ? 57.365 67.731 11.043 1.00 54.56 141 GLY B N 1
ATOM 806 C CA . GLY A 1 141 ? 58.018 68.086 12.276 1.00 50.52 141 GLY B CA 1
ATOM 807 C C . GLY A 1 141 ? 57.257 69.222 12.925 1.00 58.28 141 GLY B C 1
ATOM 808 O O . GLY A 1 141 ? 56.314 69.743 12.331 1.00 60.69 141 GLY B O 1
ATOM 809 N N . TRP A 1 142 ? 57.668 69.578 14.144 1.00 58.30 142 TRP B N 1
ATOM 810 C CA . TRP A 1 142 ? 57.049 70.626 14.933 1.00 55.41 142 TRP B CA 1
ATOM 811 C C . TRP A 1 142 ? 57.027 71.944 14.194 1.00 55.52 142 TRP B C 1
ATOM 812 O O . TRP A 1 142 ? 56.002 72.635 14.147 1.00 61.45 142 TRP B O 1
ATOM 823 N N . THR A 1 143 ? 58.161 72.255 13.589 1.00 52.79 143 THR B N 1
ATOM 824 C CA . THR A 1 143 ? 58.369 73.527 12.898 1.00 59.32 143 THR B CA 1
ATOM 825 C C . THR A 1 143 ? 57.677 73.583 11.524 1.00 55.32 143 THR B C 1
ATOM 826 O O . THR A 1 143 ? 57.048 74.588 11.134 1.00 49.02 143 THR B O 1
ATOM 830 N N . TRP A 1 144 ? 57.779 72.495 10.784 1.00 54.16 144 TRP B N 1
ATOM 831 C CA . TRP A 1 144 ? 57.287 72.519 9.408 1.00 45.03 144 TRP B CA 1
ATOM 832 C C . TRP A 1 144 ? 55.979 71.785 9.221 1.00 52.55 144 TRP B C 1
ATOM 833 O O . TRP A 1 144 ? 55.824 71.033 8.270 1.00 64.35 144 TRP B O 1
ATOM 844 N N . SER A 1 145 ? 55.021 71.990 10.098 1.00 51.23 145 SER B N 1
ATOM 845 C CA . SER A 1 145 ? 53.774 71.275 9.883 1.00 49.06 145 SER B CA 1
ATOM 846 C C . SER A 1 145 ? 52.710 72.255 9.421 1.00 48.82 145 SER B C 1
ATOM 847 O O . SER A 1 145 ? 51.584 71.864 9.172 1.00 54.53 145 SER B O 1
ATOM 850 N N . GLY A 1 146 ? 53.067 73.535 9.309 1.00 53.16 146 GLY B N 1
ATOM 851 C CA . GLY A 1 146 ? 52.094 74.555 8.943 1.00 53.68 146 GLY B CA 1
ATOM 852 C C . GLY A 1 146 ? 51.513 74.337 7.548 1.00 63.75 146 GLY B C 1
ATOM 853 O O . GLY A 1 146 ? 50.354 74.648 7.306 1.00 61.27 146 GLY B O 1
ATOM 854 N N . GLY A 1 147 ? 52.319 73.778 6.643 1.00 56.88 147 GLY B N 1
ATOM 855 C CA . GLY A 1 147 ? 51.906 73.545 5.287 1.00 47.46 147 GLY B CA 1
ATOM 856 C C . GLY A 1 147 ? 51.003 72.353 5.021 1.00 53.76 147 GLY B C 1
ATOM 857 O O . GLY A 1 147 ? 50.592 72.148 3.868 1.00 59.18 147 GLY B O 1
ATOM 858 N N . PHE A 1 148 ? 50.703 71.534 6.030 1.00 48.08 148 PHE B N 1
ATOM 859 C CA . PHE A 1 148 ? 49.898 70.332 5.754 1.00 42.39 148 PHE B CA 1
ATOM 860 C C . PHE A 1 148 ? 48.435 70.642 5.399 1.00 47.08 148 PHE B C 1
ATOM 861 O O . PHE A 1 148 ? 47.810 69.885 4.705 1.00 54.58 148 PHE B O 1
ATOM 869 N N . ALA A 1 149 ? 47.902 71.766 5.846 1.00 52.67 149 ALA B N 1
ATOM 870 C CA . ALA A 1 149 ? 46.536 72.123 5.514 1.00 49.69 149 ALA B CA 1
ATOM 871 C C . ALA A 1 149 ? 46.345 72.382 4.024 1.00 56.35 149 ALA B C 1
ATOM 872 O O . ALA A 1 149 ? 45.327 71.997 3.454 1.00 67.54 149 ALA B O 1
ATOM 874 N N . ASP A 1 150 ? 47.293 73.075 3.399 1.00 53.01 150 ASP B N 1
ATOM 875 C CA . ASP A 1 150 ? 47.196 73.357 1.963 1.00 45.24 150 ASP B CA 1
ATOM 876 C C . ASP A 1 150 ? 47.344 71.998 1.240 1.00 48.47 150 ASP B C 1
ATOM 877 O O . ASP A 1 150 ? 46.569 71.656 0.346 1.00 59.23 150 ASP B O 1
ATOM 882 N N . ALA A 1 151 ? 48.317 71.208 1.666 1.00 43.24 151 ALA B N 1
ATOM 883 C CA . ALA A 1 151 ? 48.443 69.841 1.195 1.00 40.40 151 ALA B CA 1
ATOM 884 C C . ALA A 1 151 ? 47.167 68.978 1.359 1.00 50.64 151 ALA B C 1
ATOM 885 O O . ALA A 1 151 ? 46.795 68.231 0.452 1.00 60.71 151 ALA B O 1
ATOM 887 N N . ALA A 1 152 ? 46.482 69.061 2.489 1.00 50.57 152 ALA B N 1
ATOM 888 C CA . ALA A 1 152 ? 45.282 68.248 2.658 1.00 52.95 152 ALA B CA 1
ATOM 889 C C . ALA A 1 152 ? 44.126 68.711 1.732 1.00 57.81 152 ALA B C 1
ATOM 890 O O . ALA A 1 152 ? 43.148 67.976 1.565 1.00 54.39 152 ALA B O 1
ATOM 892 N N . LYS A 1 153 ? 44.235 69.909 1.142 1.00 52.88 153 LYS B N 1
ATOM 893 C CA . LYS A 1 153 ? 43.252 70.391 0.156 1.00 56.65 153 LYS B CA 1
ATOM 894 C C . LYS A 1 153 ? 43.383 69.770 -1.296 1.00 65.58 153 LYS B C 1
ATOM 895 O O . LYS A 1 153 ? 42.386 69.706 -2.034 1.00 68.91 153 LYS B O 1
ATOM 901 N N . ASP A 1 154 ? 44.569 69.299 -1.655 1.00 54.65 154 ASP B N 1
ATOM 902 C CA . ASP A 1 154 ? 44.785 68.498 -2.847 1.00 56.54 154 ASP B CA 1
ATOM 903 C C . ASP A 1 154 ? 45.788 67.428 -2.521 1.00 51.62 154 ASP B C 1
ATOM 904 O O . ASP A 1 154 ? 46.962 67.603 -2.692 1.00 42.85 154 ASP B O 1
ATOM 909 N N . PRO A 1 155 ? 45.298 66.310 -2.041 1.00 53.60 155 PRO B N 1
ATOM 910 C CA . PRO A 1 155 ? 46.140 65.228 -1.544 1.00 47.82 155 PRO B CA 1
ATOM 911 C C . PRO A 1 155 ? 46.867 64.474 -2.638 1.00 53.38 155 PRO B C 1
ATOM 912 O O . PRO A 1 155 ? 47.997 64.067 -2.386 1.00 55.30 155 PRO B O 1
ATOM 916 N N . GLN A 1 156 ? 46.257 64.278 -3.813 1.00 67.18 156 GLN B N 1
ATOM 917 C CA . GLN A 1 156 ? 46.890 63.483 -4.891 1.00 55.91 156 GLN B CA 1
ATOM 918 C C . GLN A 1 156 ? 48.119 64.219 -5.403 1.00 56.23 156 GLN B C 1
ATOM 919 O O . GLN A 1 156 ? 49.164 63.615 -5.635 1.00 69.34 156 GLN B O 1
ATOM 925 N N . GLY A 1 157 ? 47.993 65.537 -5.515 1.00 48.11 157 GLY B N 1
ATOM 926 C CA . GLY A 1 157 ? 49.109 66.405 -5.814 1.00 43.39 157 GLY B CA 1
ATOM 927 C C . GLY A 1 157 ? 50.202 66.335 -4.764 1.00 46.09 157 GLY B C 1
ATOM 928 O O . GLY A 1 157 ? 51.381 66.159 -5.104 1.00 49.19 157 GLY B O 1
ATOM 929 N N . PHE A 1 158 ? 49.831 66.457 -3.482 1.00 47.24 158 PHE B N 1
ATOM 930 C CA . PHE A 1 158 ? 50.804 66.266 -2.424 1.00 39.02 158 PHE B CA 1
ATOM 931 C C . PHE A 1 158 ? 51.508 64.889 -2.588 1.00 52.01 158 PHE B C 1
ATOM 932 O O . PHE A 1 158 ? 52.736 64.811 -2.624 1.00 53.32 158 PHE B O 1
ATOM 940 N N . ALA A 1 159 ? 50.744 63.820 -2.782 1.00 47.63 159 ALA B N 1
ATOM 941 C CA . ALA A 1 159 ? 51.323 62.473 -2.879 1.00 48.69 159 ALA B CA 1
ATOM 942 C C . ALA A 1 159 ? 52.296 62.288 -4.033 1.00 61.74 159 ALA B C 1
ATOM 943 O O . ALA A 1 159 ? 53.390 61.729 -3.870 1.00 56.68 159 ALA B O 1
ATOM 945 N N . GLN A 1 160 ? 51.871 62.745 -5.207 1.00 65.95 160 GLN B N 1
ATOM 946 C CA . GLN A 1 160 ? 52.685 62.687 -6.396 1.00 54.77 160 GLN B CA 1
ATOM 947 C C . GLN A 1 160 ? 53.986 63.474 -6.205 1.00 59.32 160 GLN B C 1
ATOM 948 O O . GLN A 1 160 ? 55.073 62.979 -6.521 1.00 61.17 160 GLN B O 1
ATOM 954 N N . SER A 1 161 ? 53.891 64.666 -5.619 1.00 48.75 161 SER B N 1
ATOM 955 C CA . SER A 1 161 ? 55.087 65.489 -5.435 1.00 44.02 161 SER B CA 1
ATOM 956 C C . SER A 1 161 ? 56.105 64.835 -4.521 1.00 52.25 161 SER B C 1
ATOM 957 O O . SER A 1 161 ? 57.317 64.924 -4.742 1.00 58.63 161 SER B O 1
ATOM 960 N N . CYS A 1 162 ? 55.599 64.170 -3.497 1.00 46.21 162 CYS B N 1
ATOM 961 C CA . CYS A 1 162 ? 56.449 63.507 -2.522 1.00 45.73 162 CYS B CA 1
ATOM 962 C C . CYS A 1 162 ? 57.180 62.339 -3.110 1.00 48.33 162 CYS B C 1
ATOM 963 O O . CYS A 1 162 ? 58.382 62.188 -2.882 1.00 55.25 162 CYS B O 1
ATOM 966 N N . TYR A 1 163 ? 56.443 61.506 -3.845 1.00 49.00 163 TYR B N 1
ATOM 967 C CA . TYR A 1 163 ? 57.017 60.336 -4.481 1.00 50.22 163 TYR B CA 1
ATOM 968 C C . TYR A 1 163 ? 58.148 60.748 -5.427 1.00 57.40 163 TYR B C 1
ATOM 969 O O . TYR A 1 163 ? 59.230 60.160 -5.404 1.00 67.94 163 TYR B O 1
ATOM 978 N N . ASN A 1 164 ? 57.904 61.782 -6.231 1.00 55.51 164 ASN B N 1
ATOM 979 C CA . ASN A 1 164 ? 58.904 62.259 -7.197 1.00 53.86 164 ASN B CA 1
ATOM 980 C C . ASN A 1 164 ? 60.155 62.808 -6.507 1.00 57.14 164 ASN B C 1
ATOM 981 O O . ASN A 1 164 ? 61.239 62.793 -7.068 1.00 69.71 164 ASN B O 1
ATOM 986 N N . LEU A 1 165 ? 60.001 63.315 -5.295 1.00 57.13 165 LEU B N 1
ATOM 987 C CA . LEU A 1 165 ? 61.139 63.838 -4.545 1.00 53.64 165 LEU B CA 1
ATOM 988 C C . LEU A 1 165 ? 61.903 62.699 -3.859 1.00 56.07 165 LEU B C 1
ATOM 989 O O . LEU A 1 165 ? 63.129 62.626 -3.889 1.00 57.21 165 LEU B O 1
ATOM 994 N N . VAL A 1 166 ? 61.162 61.805 -3.232 1.00 48.26 166 VAL B N 1
ATOM 995 C CA . VAL A 1 166 ? 61.779 60.668 -2.605 1.00 54.50 166 VAL B CA 1
ATOM 996 C C . VAL A 1 166 ? 62.551 59.839 -3.657 1.00 53.18 166 VAL B C 1
ATOM 997 O O . VAL A 1 166 ? 63.610 59.264 -3.368 1.00 55.46 166 VAL B O 1
ATOM 1001 N N . HIS A 1 167 ? 62.065 59.831 -4.892 1.00 49.54 167 HIS B N 1
ATOM 1002 C CA . HIS A 1 167 ? 62.749 59.052 -5.928 1.00 55.69 167 HIS B CA 1
ATOM 1003 C C . HIS A 1 167 ? 63.450 59.917 -6.994 1.00 53.30 167 HIS B C 1
ATOM 1004 O O . HIS A 1 167 ? 63.600 59.501 -8.147 1.00 61.85 167 HIS B O 1
ATOM 1011 N N . ASP A 1 168 ? 63.874 61.120 -6.597 1.00 46.52 168 ASP B N 1
ATOM 1012 C CA . ASP A 1 168 ? 64.657 62.003 -7.462 1.00 55.91 168 ASP B CA 1
ATOM 1013 C C . ASP A 1 168 ? 65.838 61.198 -8.002 1.00 55.93 168 ASP B C 1
ATOM 1014 O O . ASP A 1 168 ? 66.502 60.478 -7.240 1.00 57.91 168 ASP B O 1
ATOM 1019 N N . PRO A 1 169 ? 66.094 61.300 -9.313 1.00 50.96 169 PRO B N 1
ATOM 1020 C CA . PRO A 1 169 ? 67.154 60.529 -9.981 1.00 60.35 169 PRO B CA 1
ATOM 1021 C C . PRO A 1 169 ? 68.504 60.714 -9.316 1.00 60.88 169 PRO B C 1
ATOM 1022 O O . PRO A 1 169 ? 69.311 59.778 -9.406 1.00 60.35 169 PRO B O 1
ATOM 1026 N N . ARG A 1 170 ? 68.744 61.870 -8.678 1.00 49.97 170 ARG B N 1
ATOM 1027 C CA . ARG A 1 170 ? 70.035 62.108 -8.002 1.00 58.24 170 ARG B CA 1
ATOM 1028 C C . ARG A 1 170 ? 70.277 61.096 -6.872 1.00 59.03 170 ARG B C 1
ATOM 1029 O O . ARG A 1 170 ? 71.419 60.691 -6.637 1.00 60.10 170 ARG B O 1
ATOM 1037 N N . TRP A 1 171 ? 69.209 60.608 -6.239 1.00 52.82 171 TRP B N 1
ATOM 1038 C CA . TRP A 1 171 ? 69.379 59.673 -5.113 1.00 56.56 171 TRP B CA 1
ATOM 1039 C C . TRP A 1 171 ? 68.334 58.558 -5.076 1.00 62.22 171 TRP B C 1
ATOM 1040 O O . TRP A 1 171 ? 68.044 58.009 -4.009 1.00 56.80 171 TRP B O 1
ATOM 1051 N N . ASP A 1 172 ? 67.801 58.209 -6.240 1.00 68.13 172 ASP B N 1
ATOM 1052 C CA . ASP A 1 172 ? 66.841 57.131 -6.346 1.00 70.75 172 ASP B CA 1
ATOM 1053 C C . ASP A 1 172 ? 67.553 55.930 -5.774 1.00 67.70 172 ASP B C 1
ATOM 1054 O O . ASP A 1 172 ? 68.736 55.735 -6.062 1.00 68.31 172 ASP B O 1
ATOM 1059 N N . GLY A 1 173 ? 66.868 55.167 -4.929 1.00 72.31 173 GLY B N 1
ATOM 1060 C CA . GLY A 1 173 ? 67.439 53.958 -4.374 1.00 71.70 173 GLY B CA 1
ATOM 1061 C C . GLY A 1 173 ? 67.717 54.118 -2.902 1.00 74.16 173 GLY B C 1
ATOM 1062 O O . GLY A 1 173 ? 67.878 53.139 -2.162 1.00 81.06 173 GLY B O 1
ATOM 1063 N N . VAL A 1 174 ? 67.829 55.365 -2.476 1.00 64.78 174 VAL B N 1
ATOM 1064 C CA . VAL A 1 174 ? 68.319 55.623 -1.136 1.00 55.29 174 VAL B CA 1
ATOM 1065 C C . VAL A 1 174 ? 67.206 55.439 -0.129 1.00 56.98 174 VAL B C 1
ATOM 1066 O O . VAL A 1 174 ? 67.430 54.914 0.957 1.00 63.86 174 VAL B O 1
ATOM 1070 N N . PHE A 1 175 ? 65.997 55.848 -0.504 1.00 61.85 175 PHE B N 1
ATOM 1071 C CA . PHE A 1 175 ? 64.845 55.751 0.391 1.00 51.42 175 PHE B CA 1
ATOM 1072 C C . PHE A 1 175 ? 63.888 54.629 0.004 1.00 45.12 175 PHE B C 1
ATOM 1073 O O . PHE A 1 175 ? 63.663 54.379 -1.166 1.00 55.35 175 PHE B O 1
ATOM 1081 N N . ASP A 1 176 ? 63.335 53.961 1.019 1.00 61.59 176 ASP B N 1
ATOM 1082 C CA . ASP A 1 176 ? 62.448 52.803 0.856 1.00 55.85 176 ASP B CA 1
ATOM 1083 C C . ASP A 1 176 ? 60.988 53.141 1.184 1.00 58.85 176 ASP B C 1
ATOM 1084 O O . ASP A 1 176 ? 60.130 52.243 1.288 1.00 61.98 176 ASP B O 1
ATOM 1089 N N . GLY A 1 177 ? 60.711 54.436 1.342 1.00 55.38 177 GLY B N 1
ATOM 1090 C CA . GLY A 1 177 ? 59.391 54.879 1.746 1.00 59.78 177 GLY B CA 1
ATOM 1091 C C . GLY A 1 177 ? 59.379 56.262 2.364 1.00 55.75 177 GLY B C 1
ATOM 1092 O O . GLY A 1 177 ? 60.409 56.940 2.414 1.00 55.85 177 GLY B O 1
ATOM 1093 N N . ILE A 1 178 ? 58.210 56.677 2.840 1.00 41.78 178 ILE B N 1
ATOM 1094 C CA . ILE A 1 178 ? 58.025 58.047 3.312 1.00 54.20 178 ILE B CA 1
ATOM 1095 C C . ILE A 1 178 ? 57.318 58.041 4.673 1.00 56.03 178 ILE B C 1
ATOM 1096 O O . ILE A 1 178 ? 56.461 57.171 4.915 1.00 57.35 178 ILE B O 1
ATOM 1101 N N . ASP A 1 179 ? 57.697 58.993 5.543 1.00 50.46 179 ASP B N 1
ATOM 1102 C CA . ASP A 1 179 ? 57.117 59.182 6.900 1.00 53.29 179 ASP B CA 1
ATOM 1103 C C . ASP A 1 179 ? 56.511 60.568 6.997 1.00 50.76 179 ASP B C 1
ATOM 1104 O O . ASP A 1 179 ? 57.168 61.563 6.649 1.00 49.09 179 ASP B O 1
ATOM 1109 N N . ILE A 1 180 ? 55.267 60.647 7.462 1.00 49.63 180 ILE B N 1
ATOM 1110 C CA . ILE A 1 180 ? 54.607 61.950 7.653 1.00 46.01 180 ILE B CA 1
ATOM 1111 C C . ILE A 1 180 ? 54.473 62.348 9.124 1.00 54.50 180 ILE B C 1
ATOM 1112 O O . ILE A 1 180 ? 53.722 61.760 9.910 1.00 66.29 180 ILE B O 1
ATOM 1117 N N . ASP A 1 181 ? 55.198 63.378 9.496 1.00 51.62 181 ASP B N 1
ATOM 1118 C CA . ASP A 1 181 ? 55.216 63.804 10.874 1.00 58.70 181 ASP B CA 1
ATOM 1119 C C . ASP A 1 181 ? 54.397 65.099 11.004 1.00 55.40 181 ASP B C 1
ATOM 1120 O O . ASP A 1 181 ? 54.950 66.182 11.237 1.00 50.45 181 ASP B O 1
ATOM 1125 N N . TRP A 1 182 ? 53.072 64.980 10.859 1.00 54.54 182 TRP B N 1
ATOM 1126 C CA . TRP A 1 182 ? 52.161 66.146 10.903 1.00 42.68 182 TRP B CA 1
ATOM 1127 C C . TRP A 1 182 ? 51.711 66.472 12.315 1.00 51.86 182 TRP B C 1
ATOM 1128 O O . TRP A 1 182 ? 50.954 65.708 12.935 1.00 54.83 182 TRP B O 1
ATOM 1139 N N . GLU A 1 183 ? 52.141 67.629 12.790 1.00 54.44 183 GLU B N 1
ATOM 1140 C CA . GLU A 1 183 ? 51.820 68.092 14.123 1.00 46.00 183 GLU B CA 1
ATOM 1141 C C . GLU A 1 183 ? 51.095 69.441 14.115 1.00 50.02 183 GLU B C 1
ATOM 1142 O O . GLU A 1 183 ? 51.748 70.504 14.120 1.00 63.77 183 GLU B O 1
ATOM 1148 N N . TYR A 1 184 ? 49.761 69.417 14.163 1.00 49.67 184 TYR B N 1
ATOM 1149 C CA . TYR A 1 184 ? 48.962 68.186 14.283 1.00 48.97 184 TYR B CA 1
ATOM 1150 C C . TYR A 1 184 ? 47.629 68.319 13.547 1.00 51.61 184 TYR B C 1
ATOM 1151 O O . TYR A 1 184 ? 47.036 69.402 13.518 1.00 58.62 184 TYR B O 1
ATOM 1160 N N . PRO A 1 185 ? 47.131 67.204 12.994 1.00 48.03 185 PRO B N 1
ATOM 1161 C CA . PRO A 1 185 ? 45.908 67.217 12.209 1.00 39.32 185 PRO B CA 1
ATOM 1162 C C . PRO A 1 185 ? 44.690 67.440 13.050 1.00 50.75 185 PRO B C 1
ATOM 1163 O O . PRO A 1 185 ? 44.421 66.686 13.995 1.00 73.78 185 PRO B O 1
ATOM 1167 N N . ASN A 1 186 ? 43.953 68.473 12.658 1.00 54.30 186 ASN B N 1
ATOM 1168 C CA . ASN A 1 186 ? 42.736 68.930 13.325 1.00 59.76 186 ASN B CA 1
ATOM 1169 C C . ASN A 1 186 ? 42.971 69.247 14.798 1.00 58.06 186 ASN B C 1
ATOM 1170 O O . ASN A 1 186 ? 42.125 69.010 15.661 1.00 67.54 186 ASN B O 1
ATOM 1175 N N . ALA A 1 187 ? 44.155 69.769 15.077 1.00 53.61 187 ALA B N 1
ATOM 1176 C CA . ALA A 1 187 ? 44.512 70.133 16.434 1.00 44.81 187 ALA B CA 1
ATOM 1177 C C . ALA A 1 187 ? 45.678 71.125 16.460 1.00 44.28 187 ALA B C 1
ATOM 1178 O O . ALA A 1 187 ? 46.120 71.625 15.433 1.00 57.27 187 ALA B O 1
ATOM 1180 N N . CYS A 1 188 ? 46.185 71.393 17.651 1.00 62.27 188 CYS B N 1
ATOM 1181 C CA . CYS A 1 188 ? 47.162 72.445 17.838 1.00 56.26 188 CYS B CA 1
ATOM 1182 C C . CYS A 1 188 ? 48.558 71.914 18.155 1.00 57.25 188 CYS B C 1
ATOM 1183 O O . CYS A 1 188 ? 48.743 71.090 19.043 1.00 71.55 188 CYS B O 1
ATOM 1186 N N . GLY A 1 189 ? 49.536 72.398 17.406 1.00 49.80 189 GLY B N 1
ATOM 1187 C CA . GLY A 1 189 ? 50.930 72.152 17.694 1.00 57.11 189 GLY B CA 1
ATOM 1188 C C . GLY A 1 189 ? 51.610 73.500 17.768 1.00 62.66 189 GLY B C 1
ATOM 1189 O O . GLY A 1 189 ? 51.219 74.341 18.575 1.00 72.23 189 GLY B O 1
ATOM 1190 N N . LEU A 1 190 ? 52.624 73.716 16.931 1.00 60.97 190 LEU B N 1
ATOM 1191 C CA . LEU A 1 190 ? 53.210 75.043 16.845 1.00 53.04 190 LEU B CA 1
ATOM 1192 C C . LEU A 1 190 ? 52.175 75.953 16.241 1.00 54.57 190 LEU B C 1
ATOM 1193 O O . LEU A 1 190 ? 52.065 77.124 16.601 1.00 58.48 190 LEU B O 1
ATOM 1198 N N . THR A 1 191 ? 51.378 75.374 15.351 1.00 55.50 191 THR B N 1
ATOM 1199 C CA . THR A 1 191 ? 50.213 76.063 14.823 1.00 59.28 191 THR B CA 1
ATOM 1200 C C . THR A 1 191 ? 48.973 75.222 14.933 1.00 64.07 191 THR B C 1
ATOM 1201 O O . THR A 1 191 ? 49.030 73.974 14.974 1.00 80.98 191 THR B O 1
ATOM 1205 N N . CYS A 1 192 ? 47.848 75.926 14.886 1.00 53.85 192 CYS B N 1
ATOM 1206 C CA . CYS A 1 192 ? 46.536 75.305 14.991 1.00 62.12 192 CYS B CA 1
ATOM 1207 C C . CYS A 1 192 ? 46.022 74.971 13.580 1.00 59.39 192 CYS B C 1
ATOM 1208 O O . CYS A 1 192 ? 46.121 75.768 12.651 1.00 75.25 192 CYS B O 1
ATOM 1211 N N . ASP A 1 193 ? 45.549 73.745 13.419 1.00 54.35 193 ASP B N 1
ATOM 1212 C CA . ASP A 1 193 ? 44.950 73.280 12.189 1.00 44.66 193 ASP B CA 1
ATOM 1213 C C . ASP A 1 193 ? 43.477 72.920 12.409 1.00 56.02 193 ASP B C 1
ATOM 1214 O O . ASP A 1 193 ? 43.118 72.373 13.460 1.00 71.01 193 ASP B O 1
ATOM 1219 N N . SER A 1 194 ? 42.623 73.253 11.438 1.00 60.03 194 SER B N 1
ATOM 1220 C CA . SER A 1 194 ? 41.198 72.878 11.456 1.00 59.14 194 SER B CA 1
ATOM 1221 C C . SER A 1 194 ? 40.765 72.292 10.107 1.00 63.94 194 SER B C 1
ATOM 1222 O O . SER A 1 194 ? 39.868 72.808 9.429 1.00 78.11 194 SER B O 1
ATOM 1225 N N . SER A 1 195 ? 41.438 71.223 9.708 1.00 61.82 195 SER B N 1
ATOM 1226 C CA . SER A 1 195 ? 41.171 70.559 8.436 1.00 52.26 195 SER B CA 1
ATOM 1227 C C . SER A 1 195 ? 40.098 69.498 8.523 1.00 61.22 195 SER B C 1
ATOM 1228 O O . SER A 1 195 ? 39.697 68.930 7.503 1.00 73.47 195 SER B O 1
ATOM 1231 N N . GLY A 1 196 ? 39.631 69.225 9.737 1.00 57.11 196 GLY B N 1
ATOM 1232 C CA . GLY A 1 196 ? 38.693 68.144 9.947 1.00 44.04 196 GLY B CA 1
ATOM 1233 C C . GLY A 1 196 ? 39.342 66.809 10.275 1.00 66.97 196 GLY B C 1
ATOM 1234 O O . GLY A 1 196 ? 40.549 66.568 10.080 1.00 67.76 196 GLY B O 1
ATOM 1235 N N . PRO A 1 197 ? 38.523 65.894 10.761 1.00 67.87 197 PRO B N 1
ATOM 1236 C CA . PRO A 1 197 ? 38.994 64.600 11.255 1.00 76.08 197 PRO B CA 1
ATOM 1237 C C . PRO A 1 197 ? 39.434 63.633 10.165 1.00 74.40 197 PRO B C 1
ATOM 1238 O O . PRO A 1 197 ? 40.162 62.658 10.458 1.00 75.54 197 PRO B O 1
ATOM 1242 N N . ASP A 1 198 ? 39.038 63.917 8.925 1.00 69.39 198 ASP B N 1
ATOM 1243 C CA . ASP A 1 198 ? 39.339 62.992 7.831 1.00 70.53 198 ASP B CA 1
ATOM 1244 C C . ASP A 1 198 ? 40.455 63.461 6.876 1.00 63.59 198 ASP B C 1
ATOM 1245 O O . ASP A 1 198 ? 40.804 62.773 5.932 1.00 61.12 198 ASP B O 1
ATOM 1250 N N . ALA A 1 199 ? 41.047 64.614 7.153 1.00 65.23 199 ALA B N 1
ATOM 1251 C CA . ALA A 1 199 ? 42.136 65.125 6.332 1.00 51.03 199 ALA B CA 1
ATOM 1252 C C . ALA A 1 199 ? 43.330 64.192 6.381 1.00 56.51 199 ALA B C 1
ATOM 1253 O O . ALA A 1 199 ? 43.953 63.901 5.368 1.00 66.02 199 ALA B O 1
ATOM 1255 N N . PHE A 1 200 ? 43.642 63.731 7.564 1.00 58.65 200 PHE B N 1
ATOM 1256 C CA . PHE A 1 200 ? 44.782 62.886 7.748 1.00 54.02 200 PHE B CA 1
ATOM 1257 C C . PHE A 1 200 ? 44.602 61.609 6.975 1.00 61.17 200 PHE B C 1
ATOM 1258 O O . PHE A 1 200 ? 45.529 61.103 6.393 1.00 65.13 200 PHE B O 1
ATOM 1266 N N . ARG A 1 201 ? 43.399 61.077 6.974 1.00 56.43 201 ARG B N 1
ATOM 1267 C CA . ARG A 1 201 ? 43.130 59.875 6.214 1.00 50.22 201 ARG B CA 1
ATOM 1268 C C . ARG A 1 201 ? 43.300 60.082 4.733 1.00 63.95 201 ARG B C 1
ATOM 1269 O O . ARG A 1 201 ? 43.822 59.247 4.042 1.00 48.65 201 ARG B O 1
ATOM 1277 N N . ASN A 1 202 ? 42.838 61.211 4.250 1.00 57.42 202 ASN B N 1
ATOM 1278 C CA . ASN A 1 202 ? 42.907 61.499 2.852 1.00 59.98 202 ASN B CA 1
ATOM 1279 C C . ASN A 1 202 ? 44.331 61.564 2.384 1.00 60.24 202 ASN B C 1
ATOM 1280 O O . ASN A 1 202 ? 44.664 61.082 1.333 1.00 62.61 202 ASN B O 1
ATOM 1285 N N . LEU A 1 203 ? 45.174 62.178 3.173 1.00 47.69 203 LEU B N 1
ATOM 1286 C CA . LEU A 1 203 ? 46.565 62.292 2.851 1.00 46.52 203 LEU B CA 1
ATOM 1287 C C . LEU A 1 203 ? 47.283 60.982 2.810 1.00 62.06 203 LEU B C 1
ATOM 1288 O O . LEU A 1 203 ? 48.146 60.782 2.002 1.00 66.86 203 LEU B O 1
ATOM 1293 N N . MET A 1 204 ? 47.006 60.126 3.764 1.00 57.36 204 MET B N 1
ATOM 1294 C CA . MET A 1 204 ? 47.625 58.826 3.803 1.00 51.61 204 MET B CA 1
ATOM 1295 C C . MET A 1 204 ? 47.167 57.908 2.707 1.00 49.75 204 MET B C 1
ATOM 1296 O O . MET A 1 204 ? 47.904 57.080 2.261 1.00 62.18 204 MET B O 1
ATOM 1301 N N . ALA A 1 205 ? 45.909 57.996 2.344 1.00 44.16 205 ALA B N 1
ATOM 1302 C CA . ALA A 1 205 ? 45.386 57.177 1.284 1.00 55.29 205 ALA B CA 1
ATOM 1303 C C . ALA A 1 205 ? 46.038 57.517 -0.016 1.00 57.87 205 ALA B C 1
ATOM 1304 O O . ALA A 1 205 ? 46.343 56.661 -0.800 1.00 60.00 205 ALA B O 1
ATOM 1306 N N . ALA A 1 206 ? 46.227 58.794 -0.242 1.00 50.52 206 ALA B N 1
ATOM 1307 C CA . ALA A 1 206 ? 46.890 59.300 -1.424 1.00 48.69 206 ALA B CA 1
ATOM 1308 C C . ALA A 1 206 ? 48.313 58.786 -1.539 1.00 54.07 206 ALA B C 1
ATOM 1309 O O . ALA A 1 206 ? 48.752 58.398 -2.630 1.00 69.67 206 ALA B O 1
ATOM 1311 N N . LEU A 1 207 ? 49.029 58.831 -0.416 1.00 48.83 207 LEU B N 1
ATOM 1312 C CA . LEU A 1 207 ? 50.416 58.394 -0.343 1.00 47.67 207 LEU B CA 1
ATOM 1313 C C . LEU A 1 207 ? 50.481 56.911 -0.639 1.00 52.30 207 LEU B C 1
ATOM 1314 O O . LEU A 1 207 ? 51.378 56.458 -1.357 1.00 59.12 207 LEU B O 1
ATOM 1319 N N . ARG A 1 208 ? 49.530 56.158 -0.091 1.00 47.20 208 ARG B N 1
ATOM 1320 C CA . ARG A 1 208 ? 49.528 54.723 -0.293 1.00 49.08 208 ARG B CA 1
ATOM 1321 C C . ARG A 1 208 ? 49.335 54.466 -1.790 1.00 49.71 208 ARG B C 1
ATOM 1322 O O . ARG A 1 208 ? 50.006 53.614 -2.360 1.00 51.69 208 ARG B O 1
ATOM 1330 N N . SER A 1 209 ? 48.433 55.220 -2.417 1.00 57.69 209 SER B N 1
ATOM 1331 C CA . SER A 1 209 ? 48.118 55.025 -3.832 1.00 53.99 209 SER B CA 1
ATOM 1332 C C . SER A 1 209 ? 49.353 55.261 -4.691 1.00 51.02 209 SER B C 1
ATOM 1333 O O . SER A 1 209 ? 49.612 54.445 -5.594 1.00 51.63 209 SER B O 1
ATOM 1336 N N . THR A 1 210 ? 50.135 56.311 -4.391 1.00 45.54 210 THR B N 1
ATOM 1337 C CA . THR A 1 210 ? 51.268 56.638 -5.247 1.00 49.12 210 THR B CA 1
ATOM 1338 C C . THR A 1 210 ? 52.560 55.968 -4.788 1.00 57.79 210 THR B C 1
ATOM 1339 O O . THR A 1 210 ? 53.514 55.924 -5.541 1.00 65.21 210 THR B O 1
ATOM 1343 N N . PHE A 1 211 ? 52.609 55.450 -3.561 1.00 57.98 211 PHE B N 1
ATOM 1344 C CA . PHE A 1 211 ? 53.815 54.735 -3.101 1.00 50.46 211 PHE B CA 1
ATOM 1345 C C . PHE A 1 211 ? 53.713 53.209 -3.183 1.00 46.02 211 PHE B C 1
ATOM 1346 O O . PHE A 1 211 ? 54.696 52.516 -3.092 1.00 55.91 211 PHE B O 1
ATOM 1354 N N . GLY A 1 212 ? 52.537 52.687 -3.417 1.00 47.25 212 GLY B N 1
ATOM 1355 C CA . GLY A 1 212 ? 52.408 51.270 -3.628 1.00 57.48 212 GLY B CA 1
ATOM 1356 C C . GLY A 1 212 ? 52.813 50.380 -2.472 1.00 55.93 212 GLY B C 1
ATOM 1357 O O . GLY A 1 212 ? 52.159 50.376 -1.448 1.00 66.59 212 GLY B O 1
ATOM 1358 N N . ASP A 1 213 ? 53.851 49.582 -2.691 1.00 60.93 213 ASP B N 1
ATOM 1359 C CA . ASP A 1 213 ? 54.311 48.533 -1.788 1.00 64.59 213 ASP B CA 1
ATOM 1360 C C . ASP A 1 213 ? 55.524 48.979 -0.975 1.00 68.76 213 ASP B C 1
ATOM 1361 O O . ASP A 1 213 ? 56.156 48.180 -0.266 1.00 82.59 213 ASP B O 1
ATOM 1366 N N . GLU A 1 214 ? 55.880 50.249 -1.129 1.00 52.44 214 GLU B N 1
ATOM 1367 C CA . GLU A 1 214 ? 56.928 50.851 -0.317 1.00 57.56 214 GLU B CA 1
ATOM 1368 C C . GLU A 1 214 ? 56.328 51.246 1.023 1.00 60.56 214 GLU B C 1
ATOM 1369 O O . GLU A 1 214 ? 55.132 51.003 1.276 1.00 55.83 214 GLU B O 1
ATOM 1375 N N . LEU A 1 215 ? 57.149 51.838 1.888 1.00 56.21 215 LEU B N 1
ATOM 1376 C CA . LEU A 1 215 ? 56.690 52.178 3.233 1.00 45.43 215 LEU B CA 1
ATOM 1377 C C . LEU A 1 215 ? 55.961 53.503 3.298 1.00 50.70 215 LEU B C 1
ATOM 1378 O O . LEU A 1 215 ? 56.440 54.512 2.776 1.00 60.73 215 LEU B O 1
ATOM 1383 N N . VAL A 1 216 ? 54.795 53.511 3.937 1.00 57.11 216 VAL B N 1
ATOM 1384 C CA . VAL A 1 216 ? 54.137 54.778 4.272 1.00 62.43 216 VAL B CA 1
ATOM 1385 C C . VAL A 1 216 ? 53.859 54.743 5.761 1.00 57.48 216 VAL B C 1
ATOM 1386 O O . VAL A 1 216 ? 52.979 54.015 6.225 1.00 66.14 216 VAL B O 1
ATOM 1390 N N . THR A 1 217 ? 54.606 55.520 6.522 1.00 53.97 217 THR B N 1
ATOM 1391 C CA . THR A 1 217 ? 54.365 55.582 7.960 1.00 56.34 217 THR B CA 1
ATOM 1392 C C . THR A 1 217 ? 54.080 57.001 8.386 1.00 57.67 217 THR B C 1
ATOM 1393 O O . THR A 1 217 ? 54.307 57.959 7.619 1.00 57.79 217 THR B O 1
ATOM 1397 N N . ALA A 1 218 ? 53.584 57.146 9.612 1.00 54.26 218 ALA B N 1
ATOM 1398 C CA . ALA A 1 218 ? 53.356 58.485 10.179 1.00 49.05 218 ALA B CA 1
ATOM 1399 C C . ALA A 1 218 ? 53.658 58.507 11.645 1.00 49.98 218 ALA B C 1
ATOM 1400 O O . ALA A 1 218 ? 53.502 57.491 12.312 1.00 56.42 218 ALA B O 1
ATOM 1402 N N . ALA A 1 219 ? 54.076 59.667 12.151 1.00 53.13 219 ALA B N 1
ATOM 1403 C CA . ALA A 1 219 ? 54.229 59.861 13.586 1.00 44.63 219 ALA B CA 1
ATOM 1404 C C . ALA A 1 219 ? 52.994 60.565 14.205 1.00 60.49 219 ALA B C 1
ATOM 1405 O O . ALA A 1 219 ? 52.412 61.491 13.622 1.00 62.39 219 ALA B O 1
ATOM 1407 N N . VAL A 1 220 ? 52.566 60.111 15.384 1.00 52.18 220 VAL B N 1
ATOM 1408 C CA . VAL A 1 220 ? 51.278 60.573 15.885 1.00 62.05 220 VAL B CA 1
ATOM 1409 C C . VAL A 1 220 ? 51.254 60.993 17.351 1.00 66.34 220 VAL B C 1
ATOM 1410 O O . VAL A 1 220 ? 52.120 60.610 18.146 1.00 69.19 220 VAL B O 1
ATOM 1414 N N . THR A 1 221 ? 50.245 61.793 17.692 1.00 65.19 221 THR B N 1
ATOM 1415 C CA . THR A 1 221 ? 50.149 62.383 19.016 1.00 65.79 221 THR B CA 1
ATOM 1416 C C . THR A 1 221 ? 49.935 61.296 20.041 1.00 61.84 221 THR B C 1
ATOM 1417 O O . THR A 1 221 ? 49.394 60.242 19.745 1.00 58.39 221 THR B O 1
ATOM 1421 N N . ALA A 1 222 ? 50.370 61.537 21.259 1.00 60.92 222 ALA B N 1
ATOM 1422 C CA . ALA A 1 222 ? 50.131 60.534 22.267 1.00 60.83 222 ALA B CA 1
ATOM 1423 C C . ALA A 1 222 ? 49.120 61.045 23.306 1.00 63.81 222 ALA B C 1
ATOM 1424 O O . ALA A 1 222 ? 49.080 60.566 24.441 1.00 78.28 222 ALA B O 1
ATOM 1426 N N . ASP A 1 223 ? 48.278 61.990 22.889 1.00 59.00 223 ASP B N 1
ATOM 1427 C CA . ASP A 1 223 ? 47.250 62.587 23.756 1.00 64.09 223 ASP B CA 1
ATOM 1428 C C . ASP A 1 223 ? 45.934 61.780 23.764 1.00 70.12 223 ASP B C 1
ATOM 1429 O O . ASP A 1 223 ? 45.105 61.886 22.841 1.00 64.96 223 ASP B O 1
ATOM 1434 N N . GLY A 1 224 ? 45.738 60.986 24.820 1.00 71.72 224 GLY B N 1
ATOM 1435 C CA . GLY A 1 224 ? 44.540 60.173 24.905 1.00 77.74 224 GLY B CA 1
ATOM 1436 C C . GLY A 1 224 ? 43.395 60.744 25.730 1.00 85.39 224 GLY B C 1
ATOM 1437 O O . GLY A 1 224 ? 42.361 60.096 25.874 1.00 84.67 224 GLY B O 1
ATOM 1438 N N . THR A 1 225 ? 43.546 61.976 26.214 1.00 86.63 225 THR B N 1
ATOM 1439 C CA . THR A 1 225 ? 42.547 62.580 27.089 1.00 82.41 225 THR B CA 1
ATOM 1440 C C . THR A 1 225 ? 41.306 63.014 26.323 1.00 77.03 225 THR B C 1
ATOM 1441 O O . THR A 1 225 ? 41.363 63.283 25.127 1.00 65.11 225 THR B O 1
ATOM 1445 N N . PRO A 1 226 ? 40.175 63.102 27.019 1.00 77.72 226 PRO B N 1
ATOM 1446 C CA . PRO A 1 226 ? 38.966 63.691 26.434 1.00 77.63 226 PRO B CA 1
ATOM 1447 C C . PRO A 1 226 ? 39.186 65.054 25.768 1.00 79.99 226 PRO B C 1
ATOM 1448 O O . PRO A 1 226 ? 39.745 65.978 26.382 1.00 78.28 226 PRO B O 1
ATOM 1452 N N . GLY A 1 227 ? 38.703 65.162 24.526 1.00 79.25 227 GLY B N 1
ATOM 1453 C CA . GLY A 1 227 ? 38.809 66.376 23.736 1.00 78.18 227 GLY B CA 1
ATOM 1454 C C . GLY A 1 227 ? 40.220 66.644 23.287 1.00 77.64 227 GLY B C 1
ATOM 1455 O O . GLY A 1 227 ? 40.553 67.754 22.876 1.00 88.52 227 GLY B O 1
ATOM 1456 N N . GLY A 1 228 ? 41.054 65.617 23.402 1.00 70.93 228 GLY B N 1
ATOM 1457 C CA . GLY A 1 228 ? 42.467 65.690 23.069 1.00 60.81 228 GLY B CA 1
ATOM 1458 C C . GLY A 1 228 ? 42.747 65.419 21.603 1.00 69.18 228 GLY B C 1
ATOM 1459 O O . GLY A 1 228 ? 41.831 65.357 20.762 1.00 72.36 228 GLY B O 1
ATOM 1460 N N . LYS A 1 229 ? 44.024 65.240 21.292 1.00 60.04 229 LYS B N 1
ATOM 1461 C CA . LYS A 1 229 ? 44.472 65.234 19.910 1.00 54.02 229 LYS B CA 1
ATOM 1462 C C . LYS A 1 229 ? 44.108 63.960 19.113 1.00 59.49 229 LYS B C 1
ATOM 1463 O O . LYS A 1 229 ? 43.917 64.003 17.878 1.00 70.83 229 LYS B O 1
ATOM 1469 N N . ILE A 1 230 ? 44.060 62.830 19.793 1.00 51.57 230 ILE B N 1
ATOM 1470 C CA . ILE A 1 230 ? 43.634 61.597 19.160 1.00 45.73 230 ILE B CA 1
ATOM 1471 C C . ILE A 1 230 ? 42.133 61.648 18.899 1.00 60.99 230 ILE B C 1
ATOM 1472 O O . ILE A 1 230 ? 41.673 61.175 17.883 1.00 73.08 230 ILE B O 1
ATOM 1477 N N . GLU A 1 231 ? 41.353 62.210 19.814 1.00 70.04 231 GLU B N 1
ATOM 1478 C CA . GLU A 1 231 ? 39.917 62.256 19.599 1.00 64.29 231 GLU B CA 1
ATOM 1479 C C . GLU A 1 231 ? 39.625 63.190 18.421 1.00 63.63 231 GLU B C 1
ATOM 1480 O O . GLU A 1 231 ? 38.527 63.129 17.864 1.00 66.41 231 GLU B O 1
ATOM 1486 N N . ALA A 1 232 ? 40.609 64.009 18.009 1.00 57.11 232 ALA B N 1
ATOM 1487 C CA . ALA A 1 232 ? 40.351 65.089 17.032 1.00 55.71 232 ALA B CA 1
ATOM 1488 C C . ALA A 1 232 ? 40.368 64.647 15.593 1.00 57.33 232 ALA B C 1
ATOM 1489 O O . ALA A 1 232 ? 39.750 65.289 14.762 1.00 57.25 232 ALA B O 1
ATOM 1491 N N . THR A 1 233 ? 41.071 63.551 15.316 1.00 55.99 233 THR B N 1
ATOM 1492 C CA . THR A 1 233 ? 41.274 63.033 13.968 1.00 52.14 233 THR B CA 1
ATOM 1493 C C . THR A 1 233 ? 40.908 61.540 13.969 1.00 62.16 233 THR B C 1
ATOM 1494 O O . THR A 1 233 ? 41.035 60.859 14.984 1.00 62.09 233 THR B O 1
ATOM 1498 N N . ASP A 1 234 ? 40.429 61.034 12.839 1.00 67.48 234 ASP B N 1
ATOM 1499 C CA . ASP A 1 234 ? 40.185 59.608 12.696 1.00 56.54 234 ASP B CA 1
ATOM 1500 C C . ASP A 1 234 ? 41.457 58.891 12.265 1.00 57.84 234 ASP B C 1
ATOM 1501 O O . ASP A 1 234 ? 41.780 58.826 11.055 1.00 55.77 234 ASP B O 1
ATOM 1506 N N . TYR A 1 235 ? 42.209 58.435 13.266 1.00 53.15 235 TYR B N 1
ATOM 1507 C CA . TYR A 1 235 ? 43.456 57.727 13.043 1.00 49.35 235 TYR B CA 1
ATOM 1508 C C . TYR A 1 235 ? 43.165 56.245 12.729 1.00 49.47 235 TYR B C 1
ATOM 1509 O O . TYR A 1 235 ? 43.951 55.574 12.047 1.00 50.24 235 TYR B O 1
ATOM 1518 N N . ALA A 1 236 ? 42.022 55.743 13.193 1.00 47.11 236 ALA B N 1
ATOM 1519 C CA . ALA A 1 236 ? 41.672 54.341 12.964 1.00 59.54 236 ALA B CA 1
ATOM 1520 C C . ALA A 1 236 ? 41.386 54.110 11.481 1.00 72.89 236 ALA B C 1
ATOM 1521 O O . ALA A 1 236 ? 41.774 53.082 10.914 1.00 77.48 236 ALA B O 1
ATOM 1523 N N . GLY A 1 237 ? 40.685 55.062 10.867 1.00 73.49 237 GLY B N 1
ATOM 1524 C CA . GLY A 1 237 ? 40.370 54.998 9.451 1.00 76.59 237 GLY B CA 1
ATOM 1525 C C . GLY A 1 237 ? 41.595 55.100 8.556 1.00 70.29 237 GLY B C 1
ATOM 1526 O O . GLY A 1 237 ? 41.753 54.322 7.618 1.00 73.47 237 GLY B O 1
ATOM 1527 N N . ALA A 1 238 ? 42.479 56.035 8.871 1.00 58.69 238 ALA B N 1
ATOM 1528 C CA . ALA A 1 238 ? 43.734 56.193 8.161 1.00 53.27 238 ALA B CA 1
ATOM 1529 C C . ALA A 1 238 ? 44.647 54.996 8.402 1.00 60.96 238 ALA B C 1
ATOM 1530 O O . ALA A 1 238 ? 45.557 54.737 7.609 1.00 64.01 238 ALA B O 1
ATOM 1532 N N . ALA A 1 239 ? 44.419 54.271 9.496 1.00 62.42 239 ALA B N 1
ATOM 1533 C CA . ALA A 1 239 ? 45.324 53.190 9.878 1.00 67.53 239 ALA B CA 1
ATOM 1534 C C . ALA A 1 239 ? 45.500 52.120 8.777 1.00 66.62 239 ALA B C 1
ATOM 1535 O O . ALA A 1 239 ? 46.591 51.574 8.603 1.00 69.35 239 ALA B O 1
ATOM 1537 N N . GLN A 1 240 ? 44.447 51.846 8.013 1.00 65.13 240 GLN B N 1
ATOM 1538 C CA . GLN A 1 240 ? 44.525 50.814 6.966 1.00 71.55 240 GLN B CA 1
ATOM 1539 C C . GLN A 1 240 ? 45.492 51.155 5.843 1.00 69.18 240 GLN B C 1
ATOM 1540 O O . GLN A 1 240 ? 45.926 50.258 5.158 1.00 74.41 240 GLN B O 1
ATOM 1546 N N . TYR A 1 241 ? 45.831 52.433 5.655 1.00 65.11 241 TYR B N 1
ATOM 1547 C CA . TYR A 1 241 ? 46.774 52.825 4.602 1.00 54.35 241 TYR B CA 1
ATOM 1548 C C . TYR A 1 241 ? 48.213 52.870 5.067 1.00 60.90 241 TYR B C 1
ATOM 1549 O O . TYR A 1 241 ? 49.116 52.870 4.250 1.00 69.34 241 TYR B O 1
ATOM 1558 N N . VAL A 1 242 ? 48.464 52.931 6.367 1.00 59.08 242 VAL B N 1
ATOM 1559 C CA . VAL A 1 242 ? 49.860 53.051 6.777 1.00 49.33 242 VAL B CA 1
ATOM 1560 C C . VAL A 1 242 ? 50.468 51.708 7.136 1.00 54.32 242 VAL B C 1
ATOM 1561 O O . VAL A 1 242 ? 49.753 50.759 7.495 1.00 56.04 242 VAL B O 1
ATOM 1565 N N . ASP A 1 243 ? 51.790 51.621 7.058 1.00 43.76 243 ASP B N 1
ATOM 1566 C CA . ASP A 1 243 ? 52.430 50.398 7.501 1.00 47.91 243 ASP B CA 1
ATOM 1567 C C . ASP A 1 243 ? 52.470 50.327 9.015 1.00 52.60 243 ASP B C 1
ATOM 1568 O O . ASP A 1 243 ? 52.330 49.230 9.576 1.00 57.66 243 ASP B O 1
ATOM 1573 N N . TRP A 1 244 ? 52.660 51.488 9.659 1.00 50.09 244 TRP B N 1
ATOM 1574 C CA . TRP A 1 244 ? 52.585 51.638 11.120 1.00 56.34 244 TRP B CA 1
ATOM 1575 C C . TRP A 1 244 ? 52.596 53.095 11.533 1.00 56.60 244 TRP B C 1
ATOM 1576 O O . TRP A 1 244 ? 52.916 53.985 10.738 1.00 52.74 244 TRP B O 1
ATOM 1587 N N . TYR A 1 245 ? 52.261 53.312 12.804 1.00 50.47 245 TYR B N 1
ATOM 1588 C CA . TYR A 1 245 ? 52.265 54.629 13.418 1.00 47.03 245 TYR B CA 1
ATOM 1589 C C . TYR A 1 245 ? 53.438 54.737 14.401 1.00 56.23 245 TYR B C 1
ATOM 1590 O O . TYR A 1 245 ? 53.635 53.862 15.258 1.00 68.04 245 TYR B O 1
ATOM 1599 N N . ASN A 1 246 ? 54.221 55.798 14.278 1.00 52.65 246 ASN B N 1
ATOM 1600 C CA . ASN A 1 246 ? 55.229 56.145 15.291 1.00 57.95 246 ASN B CA 1
ATOM 1601 C C . ASN A 1 246 ? 54.614 56.986 16.432 1.00 63.11 246 ASN B C 1
ATOM 1602 O O . ASN A 1 246 ? 54.404 58.205 16.251 1.00 54.84 246 ASN B O 1
ATOM 1607 N N . VAL A 1 247 ? 54.275 56.361 17.571 1.00 54.41 247 VAL B N 1
ATOM 1608 C CA . VAL A 1 247 ? 53.528 57.096 18.626 1.00 54.64 247 VAL B CA 1
ATOM 1609 C C . VAL A 1 247 ? 54.424 57.941 19.585 1.00 54.39 247 VAL B C 1
ATOM 1610 O O . VAL A 1 247 ? 55.279 57.415 20.294 1.00 61.00 247 VAL B O 1
ATOM 1614 N N . MET A 1 248 ? 54.231 59.259 19.596 1.00 51.94 248 MET B N 1
ATOM 1615 C CA . MET A 1 248 ? 55.135 60.133 20.349 1.00 55.75 248 MET B CA 1
ATOM 1616 C C . MET A 1 248 ? 54.823 60.196 21.868 1.00 59.23 248 MET B C 1
ATOM 1617 O O . MET A 1 248 ? 54.387 61.239 22.448 1.00 49.37 248 MET B O 1
ATOM 1622 N N . THR A 1 249 ? 55.100 59.035 22.469 1.00 50.66 249 THR B N 1
ATOM 1623 C CA . THR A 1 249 ? 54.930 58.748 23.878 1.00 55.89 249 THR B CA 1
ATOM 1624 C C . THR A 1 249 ? 56.127 59.264 24.684 1.00 61.67 249 THR B C 1
ATOM 1625 O O . THR A 1 249 ? 56.864 58.501 25.318 1.00 66.59 249 THR B O 1
ATOM 1629 N N . TYR A 1 250 ? 56.295 60.580 24.635 1.00 58.52 250 TYR B N 1
ATOM 1630 C CA . TYR A 1 250 ? 57.304 61.302 25.384 1.00 55.38 250 TYR B CA 1
ATOM 1631 C C . TYR A 1 250 ? 56.849 62.766 25.362 1.00 61.83 250 TYR B C 1
ATOM 1632 O O . TYR A 1 250 ? 55.839 63.091 24.702 1.00 62.59 250 TYR B O 1
ATOM 1641 N N . ASP A 1 251 ? 57.570 63.646 26.053 1.00 62.92 251 ASP B N 1
ATOM 1642 C CA . ASP A 1 251 ? 57.149 65.045 26.173 1.00 66.37 251 ASP B CA 1
ATOM 1643 C C . ASP A 1 251 ? 55.737 65.185 26.739 1.00 72.30 251 ASP B C 1
ATOM 1644 O O . ASP A 1 251 ? 54.987 66.099 26.339 1.00 73.25 251 ASP B O 1
ATOM 1649 N N . PHE A 1 252 ? 55.372 64.297 27.663 1.00 61.00 252 PHE B N 1
ATOM 1650 C CA . PHE A 1 252 ? 54.080 64.402 28.317 1.00 60.57 252 PHE B CA 1
ATOM 1651 C C . PHE A 1 252 ? 54.064 65.559 29.325 1.00 67.48 252 PHE B C 1
ATOM 1652 O O . PHE A 1 252 ? 53.035 66.179 29.560 1.00 74.47 252 PHE B O 1
ATOM 1660 N N . PHE A 1 253 ? 55.209 65.807 29.948 1.00 68.57 253 PHE B N 1
ATOM 1661 C CA . PHE A 1 253 ? 55.367 66.864 30.936 1.00 71.32 253 PHE B CA 1
ATOM 1662 C C . PHE A 1 253 ? 56.767 67.415 30.775 1.00 71.84 253 PHE B C 1
ATOM 1663 O O . PHE A 1 253 ? 57.666 66.695 30.333 1.00 71.60 253 PHE B O 1
ATOM 1671 N N . GLY A 1 254 ? 56.971 68.670 31.159 1.00 66.24 254 GLY B N 1
ATOM 1672 C CA . GLY A 1 254 ? 58.273 69.276 30.957 1.00 77.15 254 GLY B CA 1
ATOM 1673 C C . GLY A 1 254 ? 58.327 70.704 31.440 1.00 79.79 254 GLY B C 1
ATOM 1674 O O . GLY A 1 254 ? 57.305 71.228 31.857 1.00 70.73 254 GLY B O 1
ATOM 1675 N N . ALA A 1 255 ? 59.489 71.347 31.315 1.00 87.36 255 ALA B N 1
ATOM 1676 C CA . ALA A 1 255 ? 59.733 72.622 31.987 1.00 86.33 255 ALA B CA 1
ATOM 1677 C C . ALA A 1 255 ? 59.193 73.840 31.219 1.00 96.68 255 ALA B C 1
ATOM 1678 O O . ALA A 1 255 ? 59.707 74.952 31.361 1.00 102.11 255 ALA B O 1
ATOM 1680 N N . TRP A 1 256 ? 58.158 73.628 30.409 1.00 92.53 256 TRP B N 1
ATOM 1681 C CA . TRP A 1 256 ? 57.378 74.735 29.886 1.00 88.37 256 TRP B CA 1
ATOM 1682 C C . TRP A 1 256 ? 56.344 75.147 30.941 1.00 114.63 256 TRP B C 1
ATOM 1683 O O . TRP A 1 256 ? 55.786 76.245 30.886 1.00 126.70 256 TRP B O 1
ATOM 1694 N N . ASP A 1 257 ? 56.096 74.222 31.880 1.00 119.22 257 ASP B N 1
ATOM 1695 C CA . ASP A 1 257 ? 55.406 74.458 33.166 1.00 103.92 257 ASP B CA 1
ATOM 1696 C C . ASP A 1 257 ? 56.515 74.737 34.177 1.00 94.13 257 ASP B C 1
ATOM 1697 O O . ASP A 1 257 ? 56.886 73.894 35.000 1.00 78.94 257 ASP B O 1
ATOM 1702 N N . ALA A 1 258 ? 57.058 75.941 34.057 1.00 93.35 258 ALA B N 1
ATOM 1703 C CA . ALA A 1 258 ? 58.338 76.287 34.629 1.00 86.05 258 ALA B CA 1
ATOM 1704 C C . ALA A 1 258 ? 58.337 76.269 36.156 1.00 97.33 258 ALA B C 1
ATOM 1705 O O . ALA A 1 258 ? 59.376 76.012 36.766 1.00 102.43 258 ALA B O 1
ATOM 1707 N N . GLN A 1 259 ? 57.182 76.520 36.777 1.00 100.70 259 GLN B N 1
ATOM 1708 C CA . GLN A 1 259 ? 57.109 76.500 38.239 1.00 102.61 259 GLN B CA 1
ATOM 1709 C C . GLN A 1 259 ? 56.784 75.085 38.737 1.00 91.50 259 GLN B C 1
ATOM 1710 O O . GLN A 1 259 ? 56.677 74.845 39.945 1.00 83.45 259 GLN B O 1
ATOM 1716 N N . GLY A 1 260 ? 56.690 74.140 37.806 1.00 83.87 260 GLY B N 1
ATOM 1717 C CA . GLY A 1 260 ? 56.268 72.793 38.140 1.00 78.59 260 GLY B CA 1
ATOM 1718 C C . GLY A 1 260 ? 54.764 72.633 37.966 1.00 86.27 260 GLY B C 1
ATOM 1719 O O . GLY A 1 260 ? 54.123 73.484 37.342 1.00 89.02 260 GLY B O 1
ATOM 1720 N N . PRO A 1 261 ? 54.182 71.542 38.509 1.00 85.77 261 PRO B N 1
ATOM 1721 C CA . PRO A 1 261 ? 54.828 70.495 39.314 1.00 77.35 261 PRO B CA 1
ATOM 1722 C C . PRO A 1 261 ? 55.733 69.631 38.457 1.00 82.22 261 PRO B C 1
ATOM 1723 O O . PRO A 1 261 ? 55.486 69.511 37.246 1.00 91.57 261 PRO B O 1
ATOM 1727 N N . THR A 1 262 ? 56.781 69.070 39.056 1.00 80.80 262 THR B N 1
ATOM 1728 C CA . THR A 1 262 ? 57.710 68.223 38.301 1.00 78.24 262 THR B CA 1
ATOM 1729 C C . THR A 1 262 ? 57.153 66.809 38.102 1.00 76.54 262 THR B C 1
ATOM 1730 O O . THR A 1 262 ? 56.492 66.257 38.986 1.00 80.22 262 THR B O 1
ATOM 1734 N N . ALA A 1 263 ? 57.452 66.217 36.953 1.00 70.36 263 ALA B N 1
ATOM 1735 C CA . ALA A 1 263 ? 56.955 64.889 36.612 1.00 70.03 263 ALA B CA 1
ATOM 1736 C C . ALA A 1 263 ? 57.745 64.275 35.435 1.00 77.37 263 ALA B C 1
ATOM 1737 O O . ALA A 1 263 ? 58.290 65.003 34.579 1.00 77.64 263 ALA B O 1
ATOM 1739 N N . PRO A 1 264 ? 57.796 62.929 35.370 1.00 78.11 264 PRO B N 1
ATOM 1740 C CA . PRO A 1 264 ? 58.509 62.246 34.282 1.00 81.68 264 PRO B CA 1
ATOM 1741 C C . PRO A 1 264 ? 57.897 62.568 32.918 1.00 74.78 264 PRO B C 1
ATOM 1742 O O . PRO A 1 264 ? 56.664 62.688 32.831 1.00 61.09 264 PRO B O 1
ATOM 1746 N N . HIS A 1 265 ? 58.727 62.767 31.895 1.00 65.03 265 HIS B N 1
ATOM 1747 C CA . HIS A 1 265 ? 58.168 63.219 30.635 1.00 59.40 265 HIS B CA 1
ATOM 1748 C C . HIS A 1 265 ? 57.693 62.014 29.829 1.00 65.69 265 HIS B C 1
ATOM 1749 O O . HIS A 1 265 ? 56.846 62.131 28.946 1.00 69.95 265 HIS B O 1
ATOM 1756 N N . SER A 1 266 ? 58.184 60.838 30.179 1.00 71.00 266 SER B N 1
ATOM 1757 C CA . SER A 1 266 ? 57.830 59.648 29.419 1.00 67.97 266 SER B CA 1
ATOM 1758 C C . SER A 1 266 ? 57.443 58.502 30.376 1.00 72.27 266 SER B C 1
ATOM 1759 O O . SER A 1 266 ? 58.100 57.458 30.395 1.00 72.16 266 SER B O 1
ATOM 1762 N N . PRO A 1 267 ? 56.364 58.694 31.174 1.00 68.38 267 PRO B N 1
ATOM 1763 C CA . PRO A 1 267 ? 55.901 57.616 32.058 1.00 68.13 267 PRO B CA 1
ATOM 1764 C C . PRO A 1 267 ? 55.248 56.489 31.288 1.00 71.51 267 PRO B C 1
ATOM 1765 O O . PRO A 1 267 ? 54.552 56.764 30.315 1.00 70.78 267 PRO B O 1
ATOM 1769 N N . LEU A 1 268 ? 55.446 55.249 31.723 1.00 77.97 268 LEU B N 1
ATOM 1770 C CA . LEU A 1 268 ? 54.804 54.118 31.072 1.00 75.57 268 LEU B CA 1
ATOM 1771 C C . LEU A 1 268 ? 53.332 54.012 31.472 1.00 81.10 268 LEU B C 1
ATOM 1772 O O . LEU A 1 268 ? 52.447 53.999 30.607 1.00 82.48 268 LEU B O 1
ATOM 1777 N N . THR A 1 269 ? 53.082 53.940 32.778 1.00 83.40 269 THR B N 1
ATOM 1778 C CA . THR A 1 269 ? 51.724 53.834 33.340 1.00 85.17 269 THR B CA 1
ATOM 1779 C C . THR A 1 269 ? 51.374 55.052 34.193 1.00 85.96 269 THR B C 1
ATOM 1780 O O . THR A 1 269 ? 52.184 55.953 34.384 1.00 85.32 269 THR B O 1
ATOM 1784 N N . SER A 1 270 ? 50.173 55.064 34.718 1.00 89.17 270 SER B N 1
ATOM 1785 C CA . SER A 1 270 ? 49.757 56.135 35.591 1.00 97.05 270 SER B CA 1
ATOM 1786 C C . SER A 1 270 ? 50.411 56.000 36.950 1.00 89.98 270 SER B C 1
ATOM 1787 O O . SER A 1 270 ? 50.919 54.953 37.290 1.00 85.70 270 SER B O 1
ATOM 1790 N N . TYR A 1 271 ? 50.444 57.085 37.699 1.00 76.19 271 TYR B N 1
ATOM 1791 C CA . TYR A 1 271 ? 50.974 57.066 39.038 1.00 87.10 271 TYR B CA 1
ATOM 1792 C C . TYR A 1 271 ? 50.231 58.102 39.827 1.00 99.12 271 TYR B C 1
ATOM 1793 O O . TYR A 1 271 ? 49.497 58.878 39.263 1.00 97.51 271 TYR B O 1
ATOM 1802 N N . ASP A 1 272 ? 50.367 58.070 41.141 1.00 108.56 272 ASP B N 1
ATOM 1803 C CA . ASP A 1 272 ? 49.524 58.859 42.022 1.00 109.72 272 ASP B CA 1
ATOM 1804 C C . ASP A 1 272 ? 49.627 60.361 41.873 1.00 98.47 272 ASP B C 1
ATOM 1805 O O . ASP A 1 272 ? 48.630 61.059 41.878 1.00 98.26 272 ASP B O 1
ATOM 1810 N N . GLY A 1 273 ? 50.829 60.861 41.707 1.00 81.44 273 GLY B N 1
ATOM 1811 C CA . GLY A 1 273 ? 51.033 62.286 41.683 1.00 80.78 273 GLY B CA 1
ATOM 1812 C C . GLY A 1 273 ? 50.726 62.916 40.348 1.00 88.46 273 GLY B C 1
ATOM 1813 O O . GLY A 1 273 ? 50.901 64.108 40.172 1.00 93.74 273 GLY B O 1
ATOM 1814 N N . ILE A 1 274 ? 50.325 62.131 39.373 1.00 87.91 274 ILE B N 1
ATOM 1815 C CA . ILE A 1 274 ? 50.403 62.596 38.015 1.00 85.70 274 ILE B CA 1
ATOM 1816 C C . ILE A 1 274 ? 49.580 63.842 37.866 1.00 89.09 274 ILE B C 1
ATOM 1817 O O . ILE A 1 274 ? 48.459 63.878 38.316 1.00 99.19 274 ILE B O 1
ATOM 1822 N N . PRO A 1 275 ? 50.112 64.863 37.215 1.00 84.85 275 PRO B N 1
ATOM 1823 C CA . PRO A 1 275 ? 49.324 66.092 37.096 1.00 83.36 275 PRO B CA 1
ATOM 1824 C C . PRO A 1 275 ? 48.085 66.047 36.235 1.00 88.03 275 PRO B C 1
ATOM 1825 O O . PRO A 1 275 ? 47.106 66.687 36.544 1.00 100.87 275 PRO B O 1
ATOM 1829 N N . LYS A 1 276 ? 48.162 65.360 35.119 1.00 72.49 276 LYS B N 1
ATOM 1830 C CA . LYS A 1 276 ? 47.055 65.216 34.208 1.00 80.29 276 LYS B CA 1
ATOM 1831 C C . LYS A 1 276 ? 46.770 63.743 34.013 1.00 83.63 276 LYS B C 1
ATOM 1832 O O . LYS A 1 276 ? 47.622 62.998 33.518 1.00 86.17 276 LYS B O 1
ATOM 1838 N N . GLN A 1 277 ? 45.583 63.321 34.430 1.00 79.21 277 GLN B N 1
ATOM 1839 C CA . GLN A 1 277 ? 45.135 61.958 34.188 1.00 81.47 277 GLN B CA 1
ATOM 1840 C C . GLN A 1 277 ? 45.184 61.609 32.678 1.00 88.01 277 GLN B C 1
ATOM 1841 O O . GLN A 1 277 ? 44.870 62.441 31.837 1.00 83.19 277 GLN B O 1
ATOM 1847 N N . GLY A 1 278 ? 45.619 60.399 32.340 1.00 82.86 278 GLY B N 1
ATOM 1848 C CA . GLY A 1 278 ? 45.524 59.900 30.981 1.00 77.76 278 GLY B CA 1
ATOM 1849 C C . GLY A 1 278 ? 46.722 60.197 30.112 1.00 76.04 278 GLY B C 1
ATOM 1850 O O . GLY A 1 278 ? 46.771 59.827 28.932 1.00 79.47 278 GLY B O 1
ATOM 1851 N N . PHE A 1 279 ? 47.673 60.904 30.705 1.00 78.63 279 PHE B N 1
ATOM 1852 C CA . PHE A 1 279 ? 48.905 61.290 30.030 1.00 77.19 279 PHE B CA 1
ATOM 1853 C C . PHE A 1 279 ? 50.058 60.338 30.270 1.00 73.91 279 PHE B C 1
ATOM 1854 O O . PHE A 1 279 ? 51.040 60.687 30.944 1.00 67.51 279 PHE B O 1
ATOM 1862 N N . THR A 1 280 ? 49.920 59.118 29.751 1.00 67.96 280 THR B N 1
ATOM 1863 C CA . THR A 1 280 ? 50.972 58.108 29.888 1.00 69.07 280 THR B CA 1
ATOM 1864 C C . THR A 1 280 ? 51.086 57.294 28.606 1.00 66.81 280 THR B C 1
ATOM 1865 O O . THR A 1 280 ? 50.131 57.237 27.834 1.00 70.62 280 THR B O 1
ATOM 1869 N N . SER A 1 281 ? 52.257 56.691 28.381 1.00 62.03 281 SER B N 1
ATOM 1870 C CA . SER A 1 281 ? 52.475 55.803 27.243 1.00 63.88 281 SER B CA 1
ATOM 1871 C C . SER A 1 281 ? 51.313 54.795 27.148 1.00 66.14 281 SER B C 1
ATOM 1872 O O . SER A 1 281 ? 50.712 54.634 26.091 1.00 59.28 281 SER B O 1
ATOM 1875 N N . ALA A 1 282 ? 50.990 54.137 28.263 1.00 68.52 282 ALA B N 1
ATOM 1876 C CA . ALA A 1 282 ? 49.954 53.104 28.270 1.00 62.80 282 ALA B CA 1
ATOM 1877 C C . ALA A 1 282 ? 48.601 53.617 27.829 1.00 73.17 282 ALA B C 1
ATOM 1878 O O . ALA A 1 282 ? 47.906 52.959 27.048 1.00 78.19 282 ALA B O 1
ATOM 1880 N N . ASP A 1 283 ? 48.239 54.809 28.297 1.00 76.47 283 ASP B N 1
ATOM 1881 C CA . ASP A 1 283 ? 46.911 55.337 28.021 1.00 75.67 283 ASP B CA 1
ATOM 1882 C C . ASP A 1 283 ? 46.837 55.824 26.550 1.00 82.31 283 ASP B C 1
ATOM 1883 O O . ASP A 1 283 ? 45.762 55.806 25.955 1.00 77.12 283 ASP B O 1
ATOM 1888 N N . ALA A 1 284 ? 47.980 56.198 25.959 1.00 80.28 284 ALA B N 1
ATOM 1889 C CA . ALA A 1 284 ? 48.072 56.555 24.524 1.00 68.55 284 ALA B CA 1
ATOM 1890 C C . ALA A 1 284 ? 47.813 55.368 23.612 1.00 63.59 284 ALA B C 1
ATOM 1891 O O . ALA A 1 284 ? 46.962 55.435 22.732 1.00 70.91 284 ALA B O 1
ATOM 1893 N N . ILE A 1 285 ? 48.584 54.299 23.803 1.00 58.36 285 ILE B N 1
ATOM 1894 C CA . ILE A 1 285 ? 48.360 53.043 23.108 1.00 52.92 285 ILE B CA 1
ATOM 1895 C C . ILE A 1 285 ? 46.891 52.585 23.207 1.00 54.18 285 ILE B C 1
ATOM 1896 O O . ILE A 1 285 ? 46.231 52.384 22.217 1.00 70.68 285 ILE B O 1
ATOM 1901 N N . ALA A 1 286 ? 46.351 52.500 24.400 1.00 68.01 286 ALA B N 1
ATOM 1902 C CA . ALA A 1 286 ? 44.982 52.034 24.554 1.00 72.25 286 ALA B CA 1
ATOM 1903 C C . ALA A 1 286 ? 43.989 52.878 23.756 1.00 71.67 286 ALA B C 1
ATOM 1904 O O . ALA A 1 286 ? 42.980 52.367 23.268 1.00 76.01 286 ALA B O 1
ATOM 1906 N N . ALA A 1 287 ? 44.275 54.169 23.622 1.00 61.83 287 ALA B N 1
ATOM 1907 C CA . ALA A 1 287 ? 43.340 55.063 22.971 1.00 65.32 287 ALA B CA 1
ATOM 1908 C C . ALA A 1 287 ? 43.251 54.692 21.511 1.00 76.49 287 ALA B C 1
ATOM 1909 O O . ALA A 1 287 ? 42.144 54.560 20.966 1.00 85.72 287 ALA B O 1
ATOM 1911 N N . PHE A 1 288 ? 44.417 54.501 20.895 1.00 64.79 288 PHE B N 1
ATOM 1912 C CA . PHE A 1 288 ? 44.477 54.054 19.511 1.00 66.46 288 PHE B CA 1
ATOM 1913 C C . PHE A 1 288 ? 43.819 52.692 19.336 1.00 70.08 288 PHE B C 1
ATOM 1914 O O . PHE A 1 288 ? 42.985 52.505 18.433 1.00 68.60 288 PHE B O 1
ATOM 1922 N N . LYS A 1 289 ? 44.167 51.749 20.207 1.00 66.11 289 LYS B N 1
ATOM 1923 C CA . LYS A 1 289 ? 43.599 50.412 20.108 1.00 72.96 289 LYS B CA 1
ATOM 1924 C C . LYS A 1 289 ? 42.067 50.428 20.191 1.00 73.11 289 LYS B C 1
ATOM 1925 O O . LYS A 1 289 ? 41.404 49.664 19.487 1.00 81.46 289 LYS B O 1
ATOM 1931 N N . ALA A 1 290 ? 41.528 51.309 21.036 1.00 67.87 290 ALA B N 1
ATOM 1932 C CA . ALA A 1 290 ? 40.084 51.398 21.308 1.00 74.04 290 ALA B CA 1
ATOM 1933 C C . ALA A 1 290 ? 39.270 51.959 20.146 1.00 80.95 290 ALA B C 1
ATOM 1934 O O . ALA A 1 290 ? 38.057 51.682 20.019 1.00 87.21 290 ALA B O 1
ATOM 1936 N N . GLN A 1 291 ? 39.953 52.795 19.360 1.00 68.56 291 GLN B N 1
ATOM 1937 C CA . GLN A 1 291 ? 39.426 53.472 18.193 1.00 61.35 291 GLN B CA 1
ATOM 1938 C C . GLN A 1 291 ? 39.435 52.500 16.994 1.00 70.32 291 GLN B C 1
ATOM 1939 O O . GLN A 1 291 ? 38.626 52.613 16.047 1.00 70.92 291 GLN B O 1
ATOM 1945 N N . GLY A 1 292 ? 40.367 51.550 17.039 1.00 63.15 292 GLY B N 1
ATOM 1946 C CA . GLY A 1 292 ? 40.335 50.423 16.130 1.00 75.13 292 GLY B CA 1
ATOM 1947 C C . GLY A 1 292 ? 41.621 50.187 15.367 1.00 86.26 292 GLY B C 1
ATOM 1948 O O . GLY A 1 292 ? 41.649 49.367 14.427 1.00 96.13 292 GLY B O 1
ATOM 1949 N N . VAL A 1 293 ? 42.675 50.904 15.769 1.00 74.65 293 VAL B N 1
ATOM 1950 C CA . VAL A 1 293 ? 44.003 50.741 15.186 1.00 60.58 293 VAL B CA 1
ATOM 1951 C C . VAL A 1 293 ? 44.568 49.455 15.719 1.00 63.98 293 VAL B C 1
ATOM 1952 O O . VAL A 1 293 ? 44.618 49.258 16.923 1.00 81.07 293 VAL B O 1
ATOM 1956 N N . PRO A 1 294 ? 44.972 48.549 14.837 1.00 69.27 294 PRO B N 1
ATOM 1957 C CA . PRO A 1 294 ? 45.483 47.276 15.355 1.00 63.85 294 PRO B CA 1
ATOM 1958 C C . PRO A 1 294 ? 46.844 47.427 16.049 1.00 67.33 294 PRO B C 1
ATOM 1959 O O . PRO A 1 294 ? 47.548 48.406 15.805 1.00 72.94 294 PRO B O 1
ATOM 1963 N N . ALA A 1 295 ? 47.185 46.468 16.906 1.00 72.02 295 ALA B N 1
ATOM 1964 C CA . ALA A 1 295 ? 48.430 46.471 17.678 1.00 65.10 295 ALA B CA 1
ATOM 1965 C C . ALA A 1 295 ? 49.698 46.475 16.844 1.00 62.16 295 ALA B C 1
ATOM 1966 O O . ALA A 1 295 ? 50.662 47.157 17.195 1.00 61.03 295 ALA B O 1
ATOM 1968 N N . ASP A 1 296 ? 49.721 45.720 15.749 1.00 70.58 296 ASP B N 1
ATOM 1969 C CA . ASP A 1 296 ? 50.945 45.666 14.948 1.00 84.26 296 ASP B CA 1
ATOM 1970 C C . ASP A 1 296 ? 51.066 46.854 13.957 1.00 67.82 296 ASP B C 1
ATOM 1971 O O . ASP A 1 296 ? 51.997 46.883 13.157 1.00 77.06 296 ASP B O 1
ATOM 1976 N N . LYS A 1 297 ? 50.190 47.858 14.067 1.00 56.23 297 LYS B N 1
ATOM 1977 C CA . LYS A 1 297 ? 50.397 49.122 13.362 1.00 53.28 297 LYS B CA 1
ATOM 1978 C C . LYS A 1 297 ? 50.849 50.215 14.357 1.00 58.99 297 LYS B C 1
ATOM 1979 O O . LYS A 1 297 ? 50.835 51.403 14.016 1.00 66.95 297 LYS B O 1
ATOM 1985 N N . LEU A 1 298 ? 51.270 49.826 15.567 1.00 51.91 298 LEU B N 1
ATOM 1986 C CA . LEU A 1 298 ? 51.771 50.785 16.595 1.00 54.57 298 LEU B CA 1
ATOM 1987 C C . LEU A 1 298 ? 53.226 50.527 17.063 1.00 55.57 298 LEU B C 1
ATOM 1988 O O . LEU A 1 298 ? 53.579 49.397 17.394 1.00 64.87 298 LEU B O 1
ATOM 1993 N N . LEU A 1 299 ? 54.057 51.568 17.077 1.00 51.91 299 LEU B N 1
ATOM 1994 C CA . LEU A 1 299 ? 55.399 51.541 17.685 1.00 48.55 299 LEU B CA 1
ATOM 1995 C C . LEU A 1 299 ? 55.482 52.436 18.907 1.00 64.14 299 LEU B C 1
ATOM 1996 O O . LEU A 1 299 ? 55.003 53.571 18.879 1.00 64.08 299 LEU B O 1
ATOM 2001 N N . LEU A 1 300 ? 56.154 51.957 19.951 1.00 69.28 300 LEU B N 1
ATOM 2002 C CA . LEU A 1 300 ? 56.336 52.732 21.165 1.00 56.60 300 LEU B CA 1
ATOM 2003 C C . LEU A 1 300 ? 57.528 53.690 21.052 1.00 57.31 300 LEU B C 1
ATOM 2004 O O . LEU A 1 300 ? 58.626 53.294 20.650 1.00 61.68 300 LEU B O 1
ATOM 2009 N N . GLY A 1 301 ? 57.316 54.950 21.414 1.00 57.73 301 GLY B N 1
ATOM 2010 C CA . GLY A 1 301 ? 58.367 55.962 21.343 1.00 57.73 301 GLY B CA 1
ATOM 2011 C C . GLY A 1 301 ? 59.229 56.054 22.610 1.00 64.56 301 GLY B C 1
ATOM 2012 O O . GLY A 1 301 ? 58.760 56.053 23.744 1.00 60.45 301 GLY B O 1
ATOM 2013 N N . ILE A 1 302 ? 60.528 56.121 22.397 1.00 68.45 302 ILE B N 1
ATOM 2014 C CA . ILE A 1 302 ? 61.490 56.265 23.467 1.00 66.52 302 ILE B CA 1
ATOM 2015 C C . ILE A 1 302 ? 62.287 57.568 23.241 1.00 68.66 302 ILE B C 1
ATOM 2016 O O . ILE A 1 302 ? 62.851 57.754 22.164 1.00 65.56 302 ILE B O 1
ATOM 2021 N N . GLY A 1 303 ? 62.314 58.474 24.224 1.00 70.54 303 GLY B N 1
ATOM 2022 C CA . GLY A 1 303 ? 63.163 59.662 24.155 1.00 49.96 303 GLY B CA 1
ATOM 2023 C C . GLY A 1 303 ? 64.574 59.446 24.709 1.00 61.44 303 GLY B C 1
ATOM 2024 O O . GLY A 1 303 ? 64.772 59.120 25.906 1.00 85.31 303 GLY B O 1
ATOM 2025 N N . PHE A 1 304 ? 65.561 59.686 23.846 1.00 53.39 304 PHE B N 1
ATOM 2026 C CA . PHE A 1 304 ? 66.979 59.602 24.197 1.00 56.82 304 PHE B CA 1
ATOM 2027 C C . PHE A 1 304 ? 67.447 60.916 24.827 1.00 58.66 304 PHE B C 1
ATOM 2028 O O . PHE A 1 304 ? 68.597 61.326 24.693 1.00 64.69 304 PHE B O 1
ATOM 2036 N N . TYR A 1 305 ? 66.540 61.541 25.560 1.00 49.55 305 TYR B N 1
ATOM 2037 C CA . TYR A 1 305 ? 66.805 62.795 26.219 1.00 52.83 305 TYR B CA 1
ATOM 2038 C C . TYR A 1 305 ? 65.934 62.828 27.486 1.00 62.64 305 TYR B C 1
ATOM 2039 O O . TYR A 1 305 ? 65.061 61.957 27.706 1.00 69.66 305 TYR B O 1
ATOM 2048 N N . GLY A 1 306 ? 66.229 63.808 28.334 1.00 63.06 306 GLY B N 1
ATOM 2049 C CA . GLY A 1 306 ? 65.515 64.043 29.567 1.00 60.10 306 GLY B CA 1
ATOM 2050 C C . GLY A 1 306 ? 64.996 65.462 29.612 1.00 60.00 306 GLY B C 1
ATOM 2051 O O . GLY A 1 306 ? 65.523 66.343 28.917 1.00 58.11 306 GLY B O 1
ATOM 2052 N N . ARG A 1 307 ? 63.957 65.675 30.420 1.00 59.34 307 ARG B N 1
ATOM 2053 C CA . ARG A 1 307 ? 63.453 67.011 30.701 1.00 59.92 307 ARG B CA 1
ATOM 2054 C C . ARG A 1 307 ? 63.537 67.213 32.185 1.00 76.18 307 ARG B C 1
ATOM 2055 O O . ARG A 1 307 ? 63.345 66.271 32.952 1.00 71.74 307 ARG B O 1
ATOM 2063 N N . GLY A 1 308 ? 63.868 68.441 32.571 1.00 77.21 308 GLY B N 1
ATOM 2064 C CA . GLY A 1 308 ? 64.196 68.739 33.934 1.00 68.60 308 GLY B CA 1
ATOM 2065 C C . GLY A 1 308 ? 63.953 70.169 34.365 1.00 73.72 308 GLY B C 1
ATOM 2066 O O . GLY A 1 308 ? 63.904 71.098 33.541 1.00 66.46 308 GLY B O 1
ATOM 2067 N N . TRP A 1 309 ? 63.778 70.319 35.681 1.00 70.35 309 TRP B N 1
ATOM 2068 C CA . TRP A 1 309 ? 63.608 71.610 36.316 1.00 70.51 309 TRP B CA 1
ATOM 2069 C C . TRP A 1 309 ? 64.791 71.863 37.235 1.00 74.40 309 TRP B C 1
ATOM 2070 O O . TRP A 1 309 ? 65.507 70.927 37.592 1.00 76.75 309 TRP B O 1
ATOM 2081 N N . THR A 1 310 ? 64.963 73.109 37.663 1.00 68.28 310 THR B N 1
ATOM 2082 C CA . THR A 1 310 ? 65.925 73.407 38.719 1.00 78.79 310 THR B CA 1
ATOM 2083 C C . THR A 1 310 ? 65.205 74.059 39.924 1.00 83.62 310 THR B C 1
ATOM 2084 O O . THR A 1 310 ? 64.079 74.554 39.788 1.00 82.04 310 THR B O 1
ATOM 2088 N N . GLY A 1 311 ? 65.825 74.023 41.105 1.00 76.56 311 GLY B N 1
ATOM 2089 C CA . GLY A 1 311 ? 65.221 74.619 42.282 1.00 79.55 311 GLY B CA 1
ATOM 2090 C C . GLY A 1 311 ? 64.176 73.776 43.014 1.00 88.37 311 GLY B C 1
ATOM 2091 O O . GLY A 1 311 ? 63.166 74.318 43.467 1.00 87.11 311 GLY B O 1
ATOM 2092 N N . VAL A 1 312 ? 64.399 72.465 43.129 1.00 86.95 312 VAL B N 1
ATOM 2093 C CA . VAL A 1 312 ? 63.427 71.561 43.749 1.00 84.67 312 VAL B CA 1
ATOM 2094 C C . VAL A 1 312 ? 63.704 71.285 45.258 1.00 113.49 312 VAL B C 1
ATOM 2095 O O . VAL A 1 312 ? 64.865 71.245 45.710 1.00 102.85 312 VAL B O 1
ATOM 2099 N N . THR A 1 313 ? 62.616 71.116 46.018 1.00 113.62 313 THR B N 1
ATOM 2100 C CA . THR A 1 313 ? 62.646 70.924 47.466 1.00 107.92 313 THR B CA 1
ATOM 2101 C C . THR A 1 313 ? 62.997 69.494 47.815 1.00 113.13 313 THR B C 1
ATOM 2102 O O . THR A 1 313 ? 63.756 69.218 48.748 1.00 125.87 313 THR B O 1
ATOM 2106 N N . GLN A 1 314 ? 62.413 68.578 47.060 1.00 104.89 314 GLN B N 1
ATOM 2107 C CA . GLN A 1 314 ? 62.415 67.193 47.462 1.00 103.87 314 GLN B CA 1
ATOM 2108 C C . GLN A 1 314 ? 63.129 66.273 46.493 1.00 102.59 314 GLN B C 1
ATOM 2109 O O . GLN A 1 314 ? 63.353 66.604 45.307 1.00 91.16 314 GLN B O 1
ATOM 2115 N N . ASP A 1 315 ? 63.435 65.090 47.021 1.00 105.53 315 ASP B N 1
ATOM 2116 C CA . ASP A 1 315 ? 64.274 64.107 46.356 1.00 107.41 315 ASP B CA 1
ATOM 2117 C C . ASP A 1 315 ? 63.647 63.479 45.094 1.00 101.66 315 ASP B C 1
ATOM 2118 O O . ASP A 1 315 ? 64.361 62.900 44.272 1.00 75.12 315 ASP B O 1
ATOM 2123 N N . ALA A 1 316 ? 62.327 63.603 44.944 1.00 102.09 316 ALA B N 1
ATOM 2124 C CA . ALA A 1 316 ? 61.592 62.895 43.892 1.00 95.47 316 ALA B CA 1
ATOM 2125 C C . ALA A 1 316 ? 60.549 63.815 43.236 1.00 92.26 316 ALA B C 1
ATOM 2126 O O . ALA A 1 316 ? 60.320 64.931 43.718 1.00 99.43 316 ALA B O 1
ATOM 2128 N N . PRO A 1 317 ? 59.942 63.374 42.117 1.00 83.55 317 PRO B N 1
ATOM 2129 C CA . PRO A 1 317 ? 59.010 64.266 41.404 1.00 80.89 317 PRO B CA 1
ATOM 2130 C C . PRO A 1 317 ? 57.690 64.523 42.133 1.00 79.61 317 PRO B C 1
ATOM 2131 O O . PRO A 1 317 ? 57.308 63.733 42.994 1.00 81.41 317 PRO B O 1
ATOM 2135 N N . GLY A 1 318 ? 57.004 65.605 41.743 1.00 79.88 318 GLY B N 1
ATOM 2136 C CA . GLY A 1 318 ? 55.780 66.092 42.380 1.00 79.74 318 GLY B CA 1
ATOM 2137 C C . GLY A 1 318 ? 55.920 67.519 42.945 1.00 89.78 318 GLY B C 1
ATOM 2138 O O . GLY A 1 318 ? 54.927 68.244 43.107 1.00 73.02 318 GLY B O 1
ATOM 2139 N N . GLY A 1 319 ? 57.159 67.922 43.249 1.00 89.83 319 GLY B N 1
ATOM 2140 C CA . GLY A 1 319 ? 57.423 69.171 43.937 1.00 89.02 319 GLY B CA 1
ATOM 2141 C C . GLY A 1 319 ? 57.474 70.358 43.003 1.00 97.24 319 GLY B C 1
ATOM 2142 O O . GLY A 1 319 ? 57.436 70.197 41.779 1.00 109.68 319 GLY B O 1
ATOM 2143 N N . THR A 1 320 ? 57.604 71.550 43.574 1.00 88.58 320 THR B N 1
ATOM 2144 C CA . THR A 1 320 ? 57.670 72.774 42.789 1.00 80.79 320 THR B CA 1
ATOM 2145 C C . THR A 1 320 ? 59.093 72.974 42.281 1.00 88.22 320 THR B C 1
ATOM 2146 O O . THR A 1 320 ? 60.006 72.238 42.672 1.00 100.00 320 THR B O 1
ATOM 2150 N N . ALA A 1 321 ? 59.277 73.965 41.411 1.00 79.65 321 ALA B N 1
ATOM 2151 C CA . ALA A 1 321 ? 60.591 74.289 40.862 1.00 78.04 321 ALA B CA 1
ATOM 2152 C C . ALA A 1 321 ? 60.696 75.784 40.557 1.00 83.79 321 ALA B C 1
ATOM 2153 O O . ALA A 1 321 ? 59.685 76.447 40.321 1.00 89.18 321 ALA B O 1
ATOM 2155 N N . THR A 1 322 ? 61.913 76.318 40.536 1.00 84.15 322 THR B N 1
ATOM 2156 C CA . THR A 1 322 ? 62.087 77.729 40.190 1.00 84.46 322 THR B CA 1
ATOM 2157 C C . THR A 1 322 ? 61.901 77.913 38.673 1.00 87.10 322 THR B C 1
ATOM 2158 O O . THR A 1 322 ? 61.229 78.840 38.217 1.00 83.19 322 THR B O 1
ATOM 2162 N N . GLY A 1 323 ? 62.439 76.979 37.900 1.00 88.23 323 GLY B N 1
ATOM 2163 C CA . GLY A 1 323 ? 62.344 77.036 36.459 1.00 86.30 323 GLY B CA 1
ATOM 2164 C C . GLY A 1 323 ? 63.045 75.855 35.828 1.00 85.87 323 GLY B C 1
ATOM 2165 O O . GLY A 1 323 ? 63.469 74.937 36.546 1.00 85.89 323 GLY B O 1
ATOM 2166 N N . PRO A 1 324 ? 63.182 75.882 34.489 1.00 79.01 324 PRO B N 1
ATOM 2167 C CA . PRO A 1 324 ? 63.782 74.823 33.665 1.00 74.06 324 PRO B CA 1
ATOM 2168 C C . PRO A 1 324 ? 65.215 74.547 34.075 1.00 79.56 324 PRO B C 1
ATOM 2169 O O . PRO A 1 324 ? 65.922 75.501 34.425 1.00 79.92 324 PRO B O 1
ATOM 2173 N N . ALA A 1 325 ? 65.620 73.276 34.088 1.00 76.52 325 ALA B N 1
ATOM 2174 C CA . ALA A 1 325 ? 67.014 72.946 34.343 1.00 74.13 325 ALA B CA 1
ATOM 2175 C C . ALA A 1 325 ? 67.826 73.439 33.154 1.00 84.16 325 ALA B C 1
ATOM 2176 O O . ALA A 1 325 ? 67.286 73.592 32.060 1.00 85.37 325 ALA B O 1
ATOM 2178 N N . ALA A 1 326 ? 69.114 73.699 33.349 1.00 90.37 326 ALA B N 1
ATOM 2179 C CA . ALA A 1 326 ? 69.896 74.298 32.274 1.00 78.11 326 ALA B CA 1
ATOM 2180 C C . ALA A 1 326 ? 70.321 73.231 31.301 1.00 79.26 326 ALA B C 1
ATOM 2181 O O . ALA A 1 326 ? 70.928 72.238 31.695 1.00 75.13 326 ALA B O 1
ATOM 2183 N N . GLY A 1 327 ? 70.006 73.445 30.023 1.00 81.57 327 GLY B N 1
ATOM 2184 C CA . GLY A 1 327 ? 70.376 72.498 28.989 1.00 75.17 327 GLY B CA 1
ATOM 2185 C C . GLY A 1 327 ? 71.379 73.067 28.003 1.00 80.28 327 GLY B C 1
ATOM 2186 O O . GLY A 1 327 ? 71.705 74.265 28.041 1.00 88.61 327 GLY B O 1
ATOM 2187 N N . THR A 1 328 ? 71.889 72.191 27.139 1.00 79.05 328 THR B N 1
ATOM 2188 C CA . THR A 1 328 ? 72.916 72.565 26.180 1.00 76.06 328 THR B CA 1
ATOM 2189 C C . THR A 1 328 ? 72.352 73.295 24.973 1.00 76.60 328 THR B C 1
ATOM 2190 O O . THR A 1 328 ? 72.865 74.333 24.579 1.00 59.16 328 THR B O 1
ATOM 2194 N N . TRP A 1 329 ? 71.268 72.788 24.406 1.00 85.30 329 TRP B N 1
ATOM 2195 C CA . TRP A 1 329 ? 70.792 73.358 23.148 1.00 86.34 329 TRP B CA 1
ATOM 2196 C C . TRP A 1 329 ? 69.484 74.113 23.387 1.00 91.34 329 TRP B C 1
ATOM 2197 O O . TRP A 1 329 ? 69.094 74.948 22.603 1.00 108.54 329 TRP B O 1
ATOM 2208 N N . GLU A 1 330 ? 68.837 73.856 24.504 1.00 87.90 330 GLU B N 1
ATOM 2209 C CA . GLU A 1 330 ? 67.672 74.631 24.898 1.00 94.01 330 GLU B CA 1
ATOM 2210 C C . GLU A 1 330 ? 67.394 74.241 26.332 1.00 99.73 330 GLU B C 1
ATOM 2211 O O . GLU A 1 330 ? 67.720 73.128 26.760 1.00 112.78 330 GLU B O 1
ATOM 2217 N N . GLN A 1 331 ? 66.804 75.164 27.071 1.00 83.46 331 GLN B N 1
ATOM 2218 C CA . GLN A 1 331 ? 66.465 74.940 28.449 1.00 87.20 331 GLN B CA 1
ATOM 2219 C C . GLN A 1 331 ? 65.451 73.805 28.634 1.00 79.59 331 GLN B C 1
ATOM 2220 O O . GLN A 1 331 ? 64.509 73.652 27.854 1.00 81.79 331 GLN B O 1
ATOM 2226 N N . GLY A 1 332 ? 65.647 73.007 29.676 1.00 67.08 332 GLY B N 1
ATOM 2227 C CA . GLY A 1 332 ? 64.629 72.060 30.071 1.00 62.20 332 GLY B CA 1
ATOM 2228 C C . GLY A 1 332 ? 64.781 70.723 29.413 1.00 59.85 332 GLY B C 1
ATOM 2229 O O . GLY A 1 332 ? 63.943 69.855 29.659 1.00 65.43 332 GLY B O 1
ATOM 2230 N N . ILE A 1 333 ? 65.819 70.587 28.575 1.00 53.30 333 ILE B N 1
ATOM 2231 C CA . ILE A 1 333 ? 66.073 69.406 27.732 1.00 62.90 333 ILE B CA 1
ATOM 2232 C C . ILE A 1 333 ? 67.559 69.080 27.713 1.00 59.06 333 ILE B C 1
ATOM 2233 O O . ILE A 1 333 ? 68.368 69.973 27.531 1.00 65.25 333 ILE B O 1
ATOM 2238 N N . GLU A 1 334 ? 67.929 67.814 27.846 1.00 51.88 334 GLU B N 1
ATOM 2239 C CA . GLU A 1 334 ? 69.338 67.451 27.767 1.00 52.72 334 GLU B CA 1
ATOM 2240 C C . GLU A 1 334 ? 69.504 66.059 27.189 1.00 66.94 334 GLU B C 1
ATOM 2241 O O . GLU A 1 334 ? 68.653 65.204 27.406 1.00 73.06 334 GLU B O 1
ATOM 2247 N N . ASP A 1 335 ? 70.574 65.825 26.430 1.00 62.29 335 ASP B N 1
ATOM 2248 C CA . ASP A 1 335 ? 70.763 64.497 25.842 1.00 69.94 335 ASP B CA 1
ATOM 2249 C C . ASP A 1 335 ? 71.099 63.461 26.909 1.00 65.57 335 ASP B C 1
ATOM 2250 O O . ASP A 1 335 ? 71.733 63.786 27.897 1.00 67.72 335 ASP B O 1
ATOM 2255 N N . TYR A 1 336 ? 70.706 62.208 26.700 1.00 65.56 336 TYR B N 1
ATOM 2256 C CA . TYR A 1 336 ? 71.106 61.124 27.611 1.00 60.42 336 TYR B CA 1
ATOM 2257 C C . TYR A 1 336 ? 72.649 60.972 27.725 1.00 64.15 336 TYR B C 1
ATOM 2258 O O . TYR A 1 336 ? 73.162 60.690 28.794 1.00 69.08 336 TYR B O 1
ATOM 2267 N N . LYS A 1 337 ? 73.383 61.136 26.628 1.00 65.82 337 LYS B N 1
ATOM 2268 C CA . LYS A 1 337 ? 74.841 60.979 26.645 1.00 72.65 337 LYS B CA 1
ATOM 2269 C C . LYS A 1 337 ? 75.462 61.937 27.633 1.00 76.84 337 LYS B C 1
ATOM 2270 O O . LYS A 1 337 ? 76.531 61.683 28.189 1.00 86.41 337 LYS B O 1
ATOM 2276 N N . VAL A 1 338 ? 74.766 63.037 27.870 1.00 72.37 338 VAL B N 1
ATOM 2277 C CA . VAL A 1 338 ? 75.239 64.032 28.808 1.00 71.38 338 VAL B CA 1
ATOM 2278 C C . VAL A 1 338 ? 74.679 63.797 30.196 1.00 69.55 338 VAL B C 1
ATOM 2279 O O . VAL A 1 338 ? 75.437 63.803 31.152 1.00 70.84 338 VAL B O 1
ATOM 2283 N N . LEU A 1 339 ? 73.364 63.599 30.308 1.00 66.36 339 LEU B N 1
ATOM 2284 C CA . LEU A 1 339 ? 72.727 63.403 31.609 1.00 61.67 339 LEU B CA 1
ATOM 2285 C C . LEU A 1 339 ? 73.222 62.187 32.361 1.00 73.47 339 LEU B C 1
ATOM 2286 O O . LEU A 1 339 ? 73.251 62.208 33.591 1.00 77.72 339 LEU B O 1
ATOM 2291 N N . LYS A 1 340 ? 73.591 61.125 31.655 1.00 67.48 340 LYS B N 1
ATOM 2292 C CA . LYS A 1 340 ? 74.101 59.936 32.334 1.00 69.13 340 LYS B CA 1
ATOM 2293 C C . LYS A 1 340 ? 75.302 60.288 33.232 1.00 82.88 340 LYS B C 1
ATOM 2294 O O . LYS A 1 340 ? 75.575 59.593 34.212 1.00 89.34 340 LYS B O 1
ATOM 2300 N N . ASN A 1 341 ? 75.993 61.386 32.914 1.00 89.36 341 ASN B N 1
ATOM 2301 C CA . ASN A 1 341 ? 77.164 61.837 33.678 1.00 86.21 341 ASN B CA 1
ATOM 2302 C C . ASN A 1 341 ? 76.846 62.993 34.635 1.00 85.55 341 ASN B C 1
ATOM 2303 O O . ASN A 1 341 ? 77.131 62.912 35.835 1.00 90.43 341 ASN B O 1
ATOM 2308 N N . THR A 1 342 ? 76.230 64.053 34.113 1.00 82.35 342 THR B N 1
ATOM 2309 C CA . THR A 1 342 ? 75.927 65.241 34.918 1.00 77.95 342 THR B CA 1
ATOM 2310 C C . THR A 1 342 ? 74.843 65.024 35.971 1.00 81.13 342 THR B C 1
ATOM 2311 O O . THR A 1 342 ? 74.853 65.679 37.002 1.00 86.15 342 THR B O 1
ATOM 2315 N N . CYS A 1 343 ? 73.954 64.066 35.754 1.00 82.62 343 CYS B N 1
ATOM 2316 C CA . CYS A 1 343 ? 72.818 63.889 36.651 1.00 81.68 343 CYS B CA 1
ATOM 2317 C C . CYS A 1 343 ? 72.338 62.440 36.671 1.00 83.07 343 CYS B C 1
ATOM 2318 O O . CYS A 1 343 ? 71.305 62.109 36.081 1.00 78.01 343 CYS B O 1
ATOM 2321 N N . PRO A 1 344 ? 73.093 61.568 37.356 1.00 89.91 344 PRO B N 1
ATOM 2322 C CA . PRO A 1 344 ? 72.818 60.133 37.359 1.00 85.31 344 PRO B CA 1
ATOM 2323 C C . PRO A 1 344 ? 71.508 59.806 38.054 1.00 87.73 344 PRO B C 1
ATOM 2324 O O . PRO A 1 344 ? 71.127 60.468 39.021 1.00 91.11 344 PRO B O 1
ATOM 2328 N N . VAL A 1 345 ? 70.835 58.789 37.533 1.00 86.20 345 VAL B N 1
ATOM 2329 C CA . VAL A 1 345 ? 69.543 58.342 38.017 1.00 81.29 345 VAL B CA 1
ATOM 2330 C C . VAL A 1 345 ? 69.557 58.007 39.501 1.00 91.30 345 VAL B C 1
ATOM 2331 O O . VAL A 1 345 ? 70.485 57.354 40.003 1.00 89.85 345 VAL B O 1
ATOM 2335 N N . THR A 1 346 ? 68.527 58.476 40.203 1.00 94.98 346 THR B N 1
ATOM 2336 C CA . THR A 1 346 ? 68.382 58.208 41.632 1.00 92.79 346 THR B CA 1
ATOM 2337 C C . THR A 1 346 ? 67.063 57.495 41.982 1.00 91.39 346 THR B C 1
ATOM 2338 O O . THR A 1 346 ? 66.934 56.971 43.081 1.00 93.47 346 THR B O 1
ATOM 2342 N N . GLY A 1 347 ? 66.092 57.461 41.067 1.00 83.34 347 GLY B N 1
ATOM 2343 C CA . GLY A 1 347 ? 64.879 56.693 41.319 1.00 80.90 347 GLY B CA 1
ATOM 2344 C C . GLY A 1 347 ? 64.078 56.129 40.143 1.00 86.69 347 GLY B C 1
ATOM 2345 O O . GLY A 1 347 ? 64.506 56.156 38.983 1.00 89.63 347 GLY B O 1
ATOM 2346 N N . THR A 1 348 ? 62.921 55.560 40.470 1.00 88.27 348 THR B N 1
ATOM 2347 C CA . THR A 1 348 ? 61.964 55.097 39.480 1.00 85.99 348 THR B CA 1
ATOM 2348 C C . THR A 1 348 ? 60.557 55.439 39.904 1.00 85.50 348 THR B C 1
ATOM 2349 O O . THR A 1 348 ? 60.159 55.234 41.071 1.00 103.34 348 THR B O 1
ATOM 2353 N N . VAL A 1 349 ? 59.791 55.871 38.921 1.00 73.09 349 VAL B N 1
ATOM 2354 C CA . VAL A 1 349 ? 58.356 56.064 39.057 1.00 78.94 349 VAL B CA 1
ATOM 2355 C C . VAL A 1 349 ? 57.684 55.791 37.694 1.00 73.59 349 VAL B C 1
ATOM 2356 O O . VAL A 1 349 ? 58.229 56.125 36.631 1.00 62.06 349 VAL B O 1
ATOM 2360 N N . ALA A 1 350 ? 56.535 55.130 37.742 1.00 73.90 350 ALA B N 1
ATOM 2361 C CA . ALA A 1 350 ? 55.681 54.966 36.580 1.00 74.87 350 ALA B CA 1
ATOM 2362 C C . ALA A 1 350 ? 56.383 54.339 35.386 1.00 77.08 350 ALA B C 1
ATOM 2363 O O . ALA A 1 350 ? 56.132 54.734 34.247 1.00 77.61 350 ALA B O 1
ATOM 2365 N N . GLY A 1 351 ? 57.305 53.418 35.637 1.00 77.79 351 GLY B N 1
ATOM 2366 C CA . GLY A 1 351 ? 57.872 52.642 34.553 1.00 69.22 351 GLY B CA 1
ATOM 2367 C C . GLY A 1 351 ? 59.032 53.335 33.880 1.00 76.45 351 GLY B C 1
ATOM 2368 O O . GLY A 1 351 ? 59.610 52.812 32.923 1.00 84.82 351 GLY B O 1
ATOM 2369 N N . THR A 1 352 ? 59.354 54.528 34.367 1.00 75.34 352 THR B N 1
ATOM 2370 C CA . THR A 1 352 ? 60.480 55.307 33.860 1.00 79.34 352 THR B CA 1
ATOM 2371 C C . THR A 1 352 ? 61.373 55.738 35.054 1.00 83.64 352 THR B C 1
ATOM 2372 O O . THR A 1 352 ? 61.207 55.244 36.181 1.00 82.49 352 THR B O 1
ATOM 2376 N N . ALA A 1 353 ? 62.322 56.638 34.800 1.00 73.38 353 ALA B N 1
ATOM 2377 C CA . ALA A 1 353 ? 63.365 56.954 35.765 1.00 65.36 353 ALA B CA 1
ATOM 2378 C C . ALA A 1 353 ? 63.461 58.430 36.058 1.00 69.74 353 ALA B C 1
ATOM 2379 O O . ALA A 1 353 ? 63.132 59.250 35.203 1.00 64.87 353 ALA B O 1
ATOM 2381 N N . TYR A 1 354 ? 63.931 58.764 37.266 1.00 72.75 354 TYR B N 1
ATOM 2382 C CA . TYR A 1 354 ? 64.190 60.158 37.631 1.00 64.87 354 TYR B CA 1
ATOM 2383 C C . TYR A 1 354 ? 65.586 60.321 38.225 1.00 72.03 354 TYR B C 1
ATOM 2384 O O . TYR A 1 354 ? 66.228 59.340 38.632 1.00 72.44 354 TYR B O 1
ATOM 2393 N N . ALA A 1 355 ? 66.059 61.568 38.200 1.00 73.30 355 ALA B N 1
ATOM 2394 C CA . ALA A 1 355 ? 67.404 61.931 38.647 1.00 75.91 355 ALA B CA 1
ATOM 2395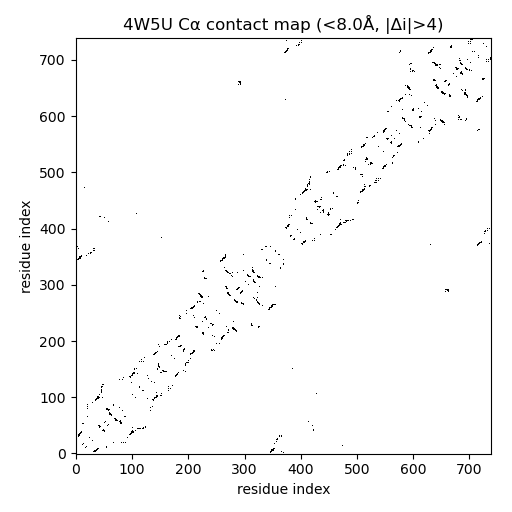 C C . ALA A 1 355 ? 67.412 63.226 39.502 1.00 81.78 355 ALA B C 1
ATOM 2396 O O . ALA A 1 355 ? 66.907 64.288 39.113 1.00 74.75 355 ALA B O 1
ATOM 2398 N N . HIS A 1 356 ? 67.946 63.104 40.704 1.00 87.50 356 HIS B N 1
ATOM 2399 C CA . HIS A 1 356 ? 68.130 64.238 41.596 1.00 82.04 356 HIS B CA 1
ATOM 2400 C C . HIS A 1 356 ? 69.622 64.518 41.652 1.00 85.23 356 HIS B C 1
ATOM 2401 O O . HIS A 1 356 ? 70.423 63.582 41.714 1.00 92.43 356 HIS B O 1
ATOM 2408 N N . CYS A 1 357 ? 70.006 65.786 41.564 1.00 81.89 357 CYS B N 1
ATOM 2409 C CA . CYS A 1 357 ? 71.410 66.186 41.754 1.00 92.70 357 CYS B CA 1
ATOM 2410 C C . CYS A 1 357 ? 71.437 67.689 41.995 1.00 98.17 357 CYS B C 1
ATOM 2411 O O . CYS A 1 357 ? 71.175 68.486 41.075 1.00 103.61 357 CYS B O 1
ATOM 2414 N N . GLY A 1 358 ? 71.762 68.068 43.232 1.00 91.67 358 GLY B N 1
ATOM 2415 C CA . GLY A 1 358 ? 71.694 69.458 43.627 1.00 88.78 358 GLY B CA 1
ATOM 2416 C C . GLY A 1 358 ? 70.256 69.946 43.644 1.00 95.31 358 GLY B C 1
ATOM 2417 O O . GLY A 1 358 ? 69.388 69.398 44.330 1.00 96.37 358 GLY B O 1
ATOM 2418 N N . SER A 1 359 ? 70.005 70.994 42.870 1.00 100.94 359 SER B N 1
ATOM 2419 C CA . SER A 1 359 ? 68.689 71.598 42.826 1.00 101.79 359 SER B CA 1
ATOM 2420 C C . SER A 1 359 ? 67.920 71.150 41.583 1.00 95.27 359 SER B C 1
ATOM 2421 O O . SER A 1 359 ? 66.781 71.564 41.376 1.00 93.34 359 SER B O 1
ATOM 2424 N N . ASN A 1 360 ? 68.506 70.260 40.787 1.00 90.03 360 ASN B N 1
ATOM 2425 C CA . ASN A 1 360 ? 67.811 69.816 39.578 1.00 86.38 360 ASN B CA 1
ATOM 2426 C C . ASN A 1 360 ? 67.111 68.477 39.731 1.00 82.12 360 ASN B C 1
ATOM 2427 O O . ASN A 1 360 ? 67.592 67.561 40.393 1.00 95.35 360 ASN B O 1
ATOM 2432 N N . LEU A 1 361 ? 65.971 68.375 39.073 1.00 68.52 361 LEU B N 1
ATOM 2433 C CA . LEU A 1 361 ? 65.284 67.114 38.923 1.00 69.53 361 LEU B CA 1
ATOM 2434 C C . LEU A 1 361 ? 65.137 66.860 37.421 1.00 69.92 361 LEU B C 1
ATOM 2435 O O . LEU A 1 361 ? 64.537 67.678 36.734 1.00 68.75 361 LEU B O 1
ATOM 2440 N N . TRP A 1 362 ? 65.730 65.772 36.922 1.00 61.66 362 TRP B N 1
ATOM 2441 C CA . TRP A 1 362 ? 65.604 65.346 35.521 1.00 68.00 362 TRP B CA 1
ATOM 2442 C C . TRP A 1 362 ? 64.871 64.011 35.406 1.00 73.20 362 TRP B C 1
ATOM 2443 O O . TRP A 1 362 ? 64.988 63.169 36.288 1.00 87.70 362 TRP B O 1
ATOM 2454 N N . SER A 1 363 ? 64.144 63.800 34.314 1.00 76.20 363 SER B N 1
ATOM 2455 C CA . SER A 1 363 ? 63.533 62.497 34.047 1.00 75.78 363 SER B CA 1
ATOM 2456 C C . SER A 1 363 ? 63.844 62.021 32.637 1.00 74.61 363 SER B C 1
ATOM 2457 O O . SER A 1 363 ? 63.640 62.758 31.670 1.00 75.24 363 SER B O 1
ATOM 2460 N N . TYR A 1 364 ? 64.296 60.777 32.526 1.00 70.52 364 TYR B N 1
ATOM 2461 C CA . TYR A 1 364 ? 64.675 60.211 31.243 1.00 69.40 364 TYR B CA 1
ATOM 2462 C C . TYR A 1 364 ? 64.746 58.709 31.311 1.00 69.95 364 TYR B C 1
ATOM 2463 O O . TYR A 1 364 ? 64.679 58.153 32.392 1.00 75.22 364 TYR B O 1
ATOM 2472 N N . ASP A 1 365 ? 64.884 58.052 30.159 1.00 70.03 365 ASP B N 1
ATOM 2473 C CA . ASP A 1 365 ? 64.872 56.598 30.150 1.00 66.26 365 ASP B CA 1
ATOM 2474 C C . ASP A 1 365 ? 66.322 56.131 30.237 1.00 69.28 365 ASP B C 1
ATOM 2475 O O . ASP A 1 365 ? 67.247 56.837 29.816 1.00 75.11 365 ASP B O 1
ATOM 2480 N N . THR A 1 366 ? 66.508 54.967 30.848 1.00 66.80 366 THR B N 1
ATOM 2481 C CA . THR A 1 366 ? 67.816 54.355 31.041 1.00 67.78 366 THR B CA 1
ATOM 2482 C C . THR A 1 366 ? 67.785 52.978 30.398 1.00 74.24 366 THR B C 1
ATOM 2483 O O . THR A 1 366 ? 66.700 52.513 30.017 1.00 68.50 366 THR B O 1
ATOM 2487 N N . PRO A 1 367 ? 68.954 52.311 30.276 1.00 78.57 367 PRO B N 1
ATOM 2488 C CA . PRO A 1 367 ? 68.883 50.933 29.759 1.00 76.61 367 PRO B CA 1
ATOM 2489 C C . PRO A 1 367 ? 67.907 50.013 30.543 1.00 79.94 367 PRO B C 1
ATOM 2490 O O . PRO A 1 367 ? 67.192 49.225 29.933 1.00 74.33 367 PRO B O 1
ATOM 2494 N N . ASP A 1 368 ? 67.807 50.162 31.858 1.00 92.34 368 ASP B N 1
ATOM 2495 C CA . ASP A 1 368 ? 66.921 49.275 32.625 1.00 97.94 368 ASP B CA 1
ATOM 2496 C C . ASP A 1 368 ? 65.424 49.613 32.445 1.00 89.78 368 ASP B C 1
ATOM 2497 O O . ASP A 1 368 ? 64.597 48.700 32.389 1.00 90.05 368 ASP B O 1
ATOM 2502 N N . THR A 1 369 ? 65.065 50.899 32.355 1.00 73.84 369 THR B N 1
ATOM 2503 C CA . THR A 1 369 ? 63.647 51.258 32.205 1.00 74.57 369 THR B CA 1
ATOM 2504 C C . THR A 1 369 ? 63.167 50.944 30.790 1.00 85.48 369 THR B C 1
ATOM 2505 O O . THR A 1 369 ? 61.985 50.627 30.585 1.00 90.45 369 THR B O 1
ATOM 2509 N N . ILE A 1 370 ? 64.078 51.084 29.822 1.00 84.16 370 ILE B N 1
ATOM 2510 C CA . ILE A 1 370 ? 63.802 50.757 28.426 1.00 69.66 370 ILE B CA 1
ATOM 2511 C C . ILE A 1 370 ? 63.485 49.281 28.263 1.00 66.70 370 ILE B C 1
ATOM 2512 O O . ILE A 1 370 ? 62.486 48.928 27.623 1.00 68.25 370 ILE B O 1
ATOM 2517 N N . ALA A 1 371 ? 64.303 48.425 28.873 1.00 65.34 371 ALA B N 1
ATOM 2518 C CA . ALA A 1 371 ? 64.051 46.984 28.855 1.00 73.22 371 ALA B CA 1
ATOM 2519 C C . ALA A 1 371 ? 62.670 46.592 29.413 1.00 77.09 371 ALA B C 1
ATOM 2520 O O . ALA A 1 371 ? 62.017 45.705 28.853 1.00 77.76 371 ALA B O 1
ATOM 2522 N N . SER A 1 372 ? 62.233 47.222 30.511 1.00 77.68 372 SER B N 1
ATOM 2523 C CA . SER A 1 372 ? 60.941 46.864 31.122 1.00 81.56 372 SER B CA 1
ATOM 2524 C C . SER A 1 372 ? 59.810 47.370 30.220 1.00 83.30 372 SER B C 1
ATOM 2525 O O . SER A 1 372 ? 58.808 46.680 30.029 1.00 89.58 372 SER B O 1
ATOM 2528 N N . LYS A 1 373 ? 59.992 48.568 29.665 1.00 72.76 373 LYS B N 1
ATOM 2529 C CA . LYS A 1 373 ? 59.122 49.110 28.620 1.00 73.64 373 LYS B CA 1
ATOM 2530 C C . LYS A 1 373 ? 59.024 48.219 27.351 1.00 78.18 373 LYS B C 1
ATOM 2531 O O . LYS A 1 373 ? 57.953 48.101 26.747 1.00 69.74 373 LYS B O 1
ATOM 2537 N N . MET A 1 374 ? 60.129 47.622 26.918 1.00 73.33 374 MET B N 1
ATOM 2538 C CA . MET A 1 374 ? 60.058 46.727 25.764 1.00 72.17 374 MET B CA 1
ATOM 2539 C C . MET A 1 374 ? 59.286 45.445 26.095 1.00 74.34 374 MET B C 1
ATOM 2540 O O . MET A 1 374 ? 58.505 44.928 25.277 1.00 70.99 374 MET B O 1
ATOM 2545 N N . ALA A 1 375 ? 59.506 44.940 27.303 1.00 72.06 375 ALA B N 1
ATOM 2546 C CA . ALA A 1 375 ? 58.811 43.755 27.760 1.00 71.95 375 ALA B CA 1
ATOM 2547 C C . ALA A 1 375 ? 57.317 44.055 27.740 1.00 66.98 375 ALA B C 1
ATOM 2548 O O . ALA A 1 375 ? 56.491 43.212 27.396 1.00 65.18 375 ALA B O 1
ATOM 2550 N N . TRP A 1 376 ? 56.983 45.294 28.076 1.00 64.38 376 TRP B N 1
ATOM 2551 C CA . TRP A 1 376 ? 55.596 45.725 28.085 1.00 64.57 376 TRP B CA 1
ATOM 2552 C C . TRP A 1 376 ? 55.034 45.762 26.655 1.00 72.37 376 TRP B C 1
ATOM 2553 O O . TRP A 1 376 ? 53.941 45.242 26.412 1.00 75.44 376 TRP B O 1
ATOM 2564 N N . ALA A 1 377 ? 55.797 46.342 25.719 1.00 64.25 377 ALA B N 1
ATOM 2565 C CA . ALA A 1 377 ? 55.425 46.356 24.313 1.00 64.17 377 ALA B CA 1
ATOM 2566 C C . ALA A 1 377 ? 55.191 44.948 23.757 1.00 69.58 377 ALA B C 1
ATOM 2567 O O . ALA A 1 377 ? 54.290 44.756 22.937 1.00 71.10 377 ALA B O 1
ATOM 2569 N N . ASN A 1 378 ? 55.992 43.972 24.190 1.00 64.29 378 ASN B N 1
ATOM 2570 C CA . ASN A 1 378 ? 55.812 42.607 23.704 1.00 68.83 378 ASN B CA 1
ATOM 2571 C C . ASN A 1 378 ? 54.532 41.993 24.239 1.00 82.50 378 ASN B C 1
ATOM 2572 O O . ASN A 1 378 ? 53.819 41.337 23.477 1.00 88.43 378 ASN B O 1
ATOM 2577 N N . ASP A 1 379 ? 54.231 42.218 25.529 1.00 95.14 379 ASP B N 1
ATOM 2578 C CA . ASP A 1 379 ? 52.991 41.707 26.150 1.00 98.91 379 ASP B CA 1
ATOM 2579 C C . ASP A 1 379 ? 51.788 42.316 25.445 1.00 80.93 379 ASP B C 1
ATOM 2580 O O . ASP A 1 379 ? 50.722 41.699 25.363 1.00 74.06 379 ASP B O 1
ATOM 2585 N N . GLN A 1 380 ? 51.992 43.528 24.930 1.00 69.13 380 GLN B N 1
ATOM 2586 C CA . GLN A 1 380 ? 50.952 44.301 24.261 1.00 69.25 380 GLN B CA 1
ATOM 2587 C C . GLN A 1 380 ? 50.836 44.001 22.783 1.00 72.42 380 GLN B C 1
ATOM 2588 O O . GLN A 1 380 ? 49.875 44.441 22.168 1.00 75.79 380 GLN B O 1
ATOM 2594 N N . GLY A 1 381 ? 51.811 43.278 22.216 1.00 71.87 381 GLY B N 1
ATOM 2595 C CA . GLY A 1 381 ? 51.813 42.918 20.796 1.00 70.00 381 GLY B CA 1
ATOM 2596 C C . GLY A 1 381 ? 52.082 44.068 19.831 1.00 72.24 381 GLY B C 1
ATOM 2597 O O . GLY A 1 381 ? 51.662 44.051 18.664 1.00 66.83 381 GLY B O 1
ATOM 2598 N N . LEU A 1 382 ? 52.760 45.093 20.337 1.00 75.34 382 LEU B N 1
ATOM 2599 C CA . LEU A 1 382 ? 53.159 46.203 19.505 1.00 71.65 382 LEU B CA 1
ATOM 2600 C C . LEU A 1 382 ? 54.126 45.733 18.434 1.00 69.80 382 LEU B C 1
ATOM 2601 O O . LEU A 1 382 ? 54.766 44.683 18.571 1.00 66.08 382 LEU B O 1
ATOM 2606 N N . ARG A 1 383 ? 54.210 46.525 17.370 1.00 67.73 383 ARG B N 1
ATOM 2607 C CA . ARG A 1 383 ? 54.994 46.169 16.197 1.00 67.79 383 ARG B CA 1
ATOM 2608 C C . ARG A 1 383 ? 56.478 46.376 16.492 1.00 69.29 383 ARG B C 1
ATOM 2609 O O . ARG A 1 383 ? 57.333 45.725 15.904 1.00 77.08 383 ARG B O 1
ATOM 2617 N N . GLY A 1 384 ? 56.780 47.284 17.414 1.00 64.39 384 GLY B N 1
ATOM 2618 C CA . GLY A 1 384 ? 58.165 47.552 17.790 1.00 67.52 384 GLY B CA 1
ATOM 2619 C C . GLY A 1 384 ? 58.327 48.875 18.517 1.00 61.06 384 GLY B C 1
ATOM 2620 O O . GLY A 1 384 ? 57.385 49.378 19.113 1.00 56.76 384 GLY B O 1
ATOM 2621 N N . ALA A 1 385 ? 59.498 49.486 18.452 1.00 59.75 385 ALA B N 1
ATOM 2622 C CA . ALA A 1 385 ? 59.643 50.742 19.161 1.00 59.98 385 ALA B CA 1
ATOM 2623 C C . ALA A 1 385 ? 60.585 51.608 18.411 1.00 60.39 385 ALA B C 1
ATOM 2624 O O . ALA A 1 385 ? 61.275 51.138 17.516 1.00 62.50 385 ALA B O 1
ATOM 2626 N N . PHE A 1 386 ? 60.638 52.871 18.804 1.00 58.16 386 PHE B N 1
ATOM 2627 C CA . PHE A 1 386 ? 61.540 53.779 18.150 1.00 55.14 386 PHE B CA 1
ATOM 2628 C C . PHE A 1 386 ? 62.150 54.871 19.031 1.00 62.12 386 PHE B C 1
ATOM 2629 O O . PHE A 1 386 ? 61.619 55.249 20.085 1.00 61.03 386 PHE B O 1
ATOM 2637 N N . ALA A 1 387 ? 63.228 55.427 18.496 1.00 50.15 387 ALA B N 1
ATOM 2638 C CA . ALA A 1 387 ? 64.111 56.291 19.206 1.00 48.48 387 ALA B CA 1
ATOM 2639 C C . ALA A 1 387 ? 64.069 57.729 18.663 1.00 58.30 387 ALA B C 1
ATOM 2640 O O . ALA A 1 387 ? 64.249 57.955 17.479 1.00 58.55 387 ALA B O 1
ATOM 2642 N N . TRP A 1 388 ? 63.847 58.701 19.542 1.00 61.26 388 TRP B N 1
ATOM 2643 C CA . TRP A 1 388 ? 63.866 60.118 19.189 1.00 54.12 388 TRP B CA 1
ATOM 2644 C C . TRP A 1 388 ? 64.869 60.817 20.089 1.00 64.14 388 TRP B C 1
ATOM 2645 O O . TRP A 1 388 ? 64.566 61.073 21.241 1.00 59.46 388 TRP B O 1
ATOM 2656 N N . ASP A 1 389 ? 66.070 61.115 19.607 1.00 69.81 389 ASP B N 1
ATOM 2657 C CA . ASP A 1 389 ? 66.557 60.730 18.304 1.00 62.33 389 ASP B CA 1
ATOM 2658 C C . ASP A 1 389 ? 67.930 60.132 18.549 1.00 65.41 389 ASP B C 1
ATOM 2659 O O . ASP A 1 389 ? 68.366 60.061 19.687 1.00 71.39 389 ASP B O 1
ATOM 2664 N N . PHE A 1 390 ? 68.580 59.647 17.500 1.00 64.52 390 PHE B N 1
ATOM 2665 C CA . PHE A 1 390 ? 69.822 58.904 17.640 1.00 60.78 390 PHE B CA 1
ATOM 2666 C C . PHE A 1 390 ? 70.912 59.679 18.321 1.00 68.43 390 PHE B C 1
ATOM 2667 O O . PHE A 1 390 ? 71.796 59.076 18.929 1.00 88.88 390 PHE B O 1
ATOM 2675 N N . SER A 1 391 ? 70.891 61.001 18.187 1.00 59.53 391 SER B N 1
ATOM 2676 C CA . SER A 1 391 ? 72.074 61.781 18.547 1.00 63.88 391 SER B CA 1
ATOM 2677 C C . SER A 1 391 ? 72.245 61.901 20.069 1.00 72.25 391 SER B C 1
ATOM 2678 O O . SER A 1 391 ? 73.371 62.068 20.562 1.00 75.07 391 SER B O 1
ATOM 2681 N N . GLY A 1 392 ? 71.143 61.710 20.798 1.00 64.98 392 GLY B N 1
ATOM 2682 C CA . GLY A 1 392 ? 71.150 61.789 22.245 1.00 62.20 392 GLY B CA 1
ATOM 2683 C C . GLY A 1 392 ? 71.753 60.564 22.930 1.00 64.34 392 GLY B C 1
ATOM 2684 O O . GLY A 1 392 ? 72.210 60.656 24.063 1.00 60.55 392 GLY B O 1
ATOM 2685 N N . ASP A 1 393 ? 71.807 59.437 22.224 1.00 67.68 393 ASP B N 1
ATOM 2686 C CA . ASP A 1 393 ? 72.417 58.200 22.725 1.00 71.41 393 ASP B CA 1
ATOM 2687 C C . ASP A 1 393 ? 73.940 58.367 22.863 1.00 77.26 393 ASP B C 1
ATOM 2688 O O . ASP A 1 393 ? 74.538 59.308 22.305 1.00 81.19 393 ASP B O 1
ATOM 2693 N N . THR A 1 394 ? 74.549 57.436 23.599 1.00 78.48 394 THR B N 1
ATOM 2694 C CA . THR A 1 394 ? 75.983 57.440 23.892 1.00 76.88 394 THR B CA 1
ATOM 2695 C C . THR A 1 394 ? 76.798 56.940 22.712 1.00 78.50 394 THR B C 1
ATOM 2696 O O . THR A 1 394 ? 76.259 56.497 21.701 1.00 86.98 394 THR B O 1
ATOM 2700 N N . ALA A 1 395 ? 78.111 57.009 22.856 1.00 77.38 395 ALA B N 1
ATOM 2701 C CA . ALA A 1 395 ? 79.004 56.649 21.780 1.00 62.44 395 ALA B CA 1
ATOM 2702 C C . ALA A 1 395 ? 79.076 55.140 21.550 1.00 78.01 395 ALA B C 1
ATOM 2703 O O . ALA A 1 395 ? 79.525 54.709 20.495 1.00 83.33 395 ALA B O 1
ATOM 2705 N N . ASP A 1 396 ? 78.664 54.344 22.541 1.00 84.47 396 ASP B N 1
ATOM 2706 C CA . ASP A 1 396 ? 78.681 52.874 22.440 1.00 88.96 396 ASP B CA 1
ATOM 2707 C C . ASP A 1 396 ? 77.257 52.356 22.184 1.00 81.32 396 ASP B C 1
ATOM 2708 O O . ASP A 1 396 ? 77.016 51.144 22.088 1.00 79.36 396 ASP B O 1
ATOM 2713 N N . GLY A 1 397 ? 76.353 53.316 21.975 1.00 71.88 397 GLY B N 1
ATOM 2714 C CA . GLY A 1 397 ? 74.954 53.084 21.660 1.00 69.18 397 GLY B CA 1
ATOM 2715 C C . GLY A 1 397 ? 74.187 52.205 22.613 1.00 68.47 397 GLY B C 1
ATOM 2716 O O . GLY A 1 397 ? 73.525 51.264 22.188 1.00 74.35 397 GLY B O 1
ATOM 2717 N N . GLU A 1 398 ? 74.268 52.511 23.903 1.00 72.57 398 GLU B N 1
ATOM 2718 C CA . GLU A 1 398 ? 73.722 51.607 24.908 1.00 84.02 398 GLU B CA 1
ATOM 2719 C C . GLU A 1 398 ? 72.200 51.734 25.070 1.00 80.29 398 GLU B C 1
ATOM 2720 O O . GLU A 1 398 ? 71.563 50.777 25.508 1.00 84.32 398 GLU B O 1
ATOM 2726 N N . LEU A 1 399 ? 71.625 52.896 24.741 1.00 74.98 399 LEU B N 1
ATOM 2727 C CA . LEU A 1 399 ? 70.163 53.059 24.710 1.00 64.06 399 LEU B CA 1
ATOM 2728 C C . LEU A 1 399 ? 69.549 52.296 23.560 1.00 71.26 399 LEU B C 1
ATOM 2729 O O . LEU A 1 399 ? 68.484 51.698 23.711 1.00 67.77 399 LEU B O 1
ATOM 2734 N N . ILE A 1 400 ? 70.179 52.353 22.388 1.00 82.52 400 ILE B N 1
ATOM 2735 C CA . ILE A 1 400 ? 69.607 51.668 21.227 1.00 68.78 400 ILE B CA 1
ATOM 2736 C C . ILE A 1 400 ? 69.792 50.167 21.432 1.00 67.27 400 ILE B C 1
ATOM 2737 O O . ILE A 1 400 ? 68.926 49.372 21.066 1.00 62.44 400 ILE B O 1
ATOM 2742 N N . ALA A 1 401 ? 70.875 49.797 22.113 1.00 71.82 401 ALA B N 1
ATOM 2743 C CA . ALA A 1 401 ? 71.160 48.403 22.397 1.00 68.07 401 ALA B CA 1
ATOM 2744 C C . ALA A 1 401 ? 70.114 47.826 23.340 1.00 67.07 401 ALA B C 1
ATOM 2745 O O . ALA A 1 401 ? 69.694 46.692 23.164 1.00 75.20 401 ALA B O 1
ATOM 2747 N N . ALA A 1 402 ? 69.668 48.609 24.319 1.00 65.86 402 ALA B N 1
ATOM 2748 C CA . ALA A 1 402 ? 68.614 48.150 25.239 1.00 71.08 402 ALA B CA 1
ATOM 2749 C C . ALA A 1 402 ? 67.269 47.942 24.510 1.00 71.61 402 ALA B C 1
ATOM 2750 O O . ALA A 1 402 ? 66.658 46.871 24.601 1.00 65.76 402 ALA B O 1
ATOM 2752 N N . LEU A 1 403 ? 66.835 48.957 23.764 1.00 69.38 403 LEU B N 1
ATOM 2753 C CA . LEU A 1 403 ? 65.639 48.856 22.931 1.00 66.51 403 LEU B CA 1
ATOM 2754 C C . LEU A 1 403 ? 65.655 47.589 22.036 1.00 70.62 403 LEU B C 1
ATOM 2755 O O . LEU A 1 403 ? 64.669 46.838 21.988 1.00 60.95 403 LEU B O 1
ATOM 2760 N N . SER A 1 404 ? 66.775 47.342 21.356 1.00 68.49 404 SER B N 1
ATOM 2761 C CA . SER A 1 404 ? 66.859 46.223 20.427 1.00 79.52 404 SER B CA 1
ATOM 2762 C C . SER A 1 404 ? 66.748 44.887 21.142 1.00 87.56 404 SER B C 1
ATOM 2763 O O . SER A 1 404 ? 65.967 44.012 20.762 1.00 97.80 404 SER B O 1
ATOM 2766 N N . ASN A 1 405 ? 67.501 44.751 22.215 1.00 87.97 405 ASN B N 1
ATOM 2767 C CA . ASN A 1 405 ? 67.594 43.471 22.892 1.00 91.66 405 ASN B CA 1
ATOM 2768 C C . ASN A 1 405 ? 66.330 43.112 23.653 1.00 83.05 405 ASN B C 1
ATOM 2769 O O . ASN A 1 405 ? 66.088 41.936 23.935 1.00 90.56 405 ASN B O 1
ATOM 2774 N N . GLY A 1 406 ? 65.532 44.133 23.966 1.00 75.43 406 GLY B N 1
ATOM 2775 C CA . GLY A 1 406 ? 64.291 43.991 24.707 1.00 81.04 406 GLY B CA 1
ATOM 2776 C C . GLY A 1 406 ? 63.165 43.409 23.883 1.00 105.38 406 GLY B C 1
ATOM 2777 O O . GLY A 1 406 ? 62.242 42.779 24.405 1.00 100.39 406 GLY B O 1
ATOM 2778 N N . LEU A 1 407 ? 63.243 43.630 22.578 1.00 76.91 407 LEU B N 1
ATOM 2779 C CA . LEU A 1 407 ? 62.156 43.263 21.684 1.00 83.78 407 LEU B CA 1
ATOM 2780 C C . LEU A 1 407 ? 62.282 41.834 21.160 1.00 97.38 407 LEU B C 1
ATOM 2781 O O . LEU A 1 407 ? 63.396 41.270 21.054 1.00 91.89 407 LEU B O 1
ATOM 2786 N N . ALA A 1 408 ? 61.109 41.277 20.853 1.00 109.74 408 ALA B N 1
ATOM 2787 C CA . ALA A 1 408 ? 60.956 40.078 20.033 1.00 117.30 408 ALA B CA 1
ATOM 2788 C C . ALA A 1 408 ? 61.881 40.100 18.794 1.00 116.89 408 ALA B C 1
ATOM 2789 O O . ALA A 1 408 ? 61.540 40.657 17.739 1.00 106.36 408 ALA B O 1
ATOM 2791 N N . GLY B 1 40 ? 75.412 108.573 1.680 1.00 76.99 40 GLY A N 1
ATOM 2792 C CA . GLY B 1 40 ? 74.873 108.958 2.986 1.00 73.65 40 GLY A CA 1
ATOM 2793 C C . GLY B 1 40 ? 74.803 107.845 4.040 1.00 73.82 40 GLY A C 1
ATOM 2794 O O . GLY B 1 40 ? 75.238 106.717 3.803 1.00 68.83 40 GLY A O 1
ATOM 2795 N N . THR B 1 41 ? 74.203 108.144 5.193 1.00 73.62 41 THR A N 1
ATOM 2796 C CA . THR B 1 41 ? 74.296 107.283 6.389 1.00 60.39 41 THR A CA 1
ATOM 2797 C C . THR B 1 41 ? 73.355 106.075 6.460 1.00 61.89 41 THR A C 1
ATOM 2798 O O . THR B 1 41 ? 72.149 106.201 6.234 1.00 77.58 41 THR A O 1
ATOM 2802 N N . VAL B 1 42 ? 73.926 104.913 6.801 1.00 46.54 42 VAL A N 1
ATOM 2803 C CA . VAL B 1 42 ? 73.210 103.627 6.821 1.00 52.15 42 VAL A CA 1
ATOM 2804 C C . VAL B 1 42 ? 72.876 103.085 8.200 1.00 57.90 42 VAL A C 1
ATOM 2805 O O . VAL B 1 42 ? 73.753 102.910 9.017 1.00 59.67 42 VAL A O 1
ATOM 2809 N N . LYS B 1 43 ? 71.616 102.750 8.413 1.00 53.40 43 LYS A N 1
ATOM 2810 C CA . LYS B 1 43 ? 71.162 102.146 9.654 1.00 45.99 43 LYS A CA 1
ATOM 2811 C C . LYS B 1 43 ? 70.447 100.850 9.304 1.00 48.66 43 LYS A C 1
ATOM 2812 O O . LYS B 1 43 ? 69.263 100.849 8.925 1.00 55.87 43 LYS A O 1
ATOM 2818 N N . LEU B 1 44 ? 71.175 99.752 9.420 1.00 42.23 44 LEU A N 1
ATOM 2819 C CA . LEU B 1 44 ? 70.723 98.446 8.962 1.00 39.13 44 LEU A CA 1
ATOM 2820 C C . LEU B 1 44 ? 70.470 97.485 10.134 1.00 47.06 44 LEU A C 1
ATOM 2821 O O . LEU B 1 44 ? 71.063 97.609 11.199 1.00 53.89 44 LEU A O 1
ATOM 2826 N N . GLY B 1 45 ? 69.581 96.527 9.949 1.00 40.71 45 GLY A N 1
ATOM 2827 C CA . GLY B 1 45 ? 69.538 95.422 10.865 1.00 44.73 45 GLY A CA 1
ATOM 2828 C C . GLY B 1 45 ? 69.143 94.160 10.166 1.00 41.01 45 GLY A C 1
ATOM 2829 O O . GLY B 1 45 ? 68.435 94.204 9.179 1.00 55.64 45 GLY A O 1
ATOM 2830 N N . TYR B 1 46 ? 69.568 93.035 10.714 1.00 35.61 46 TYR A N 1
ATOM 2831 C CA . TYR B 1 46 ? 69.216 91.723 10.210 1.00 34.11 46 TYR A CA 1
ATOM 2832 C C . TYR B 1 46 ? 67.851 91.223 10.707 1.00 42.07 46 TYR A C 1
ATOM 2833 O O . TYR B 1 46 ? 67.581 91.142 11.899 1.00 47.88 46 TYR A O 1
ATOM 2842 N N . PHE B 1 47 ? 66.984 90.866 9.788 1.00 46.07 47 PHE A N 1
ATOM 2843 C CA . PHE B 1 47 ? 65.790 90.129 10.144 1.00 38.65 47 PHE A CA 1
ATOM 2844 C C . PHE B 1 47 ? 66.016 88.657 9.824 1.00 39.89 47 PHE A C 1
ATOM 2845 O O . PHE B 1 47 ? 66.309 88.302 8.683 1.00 43.73 47 PHE A O 1
ATOM 2853 N N . THR B 1 48 ? 65.862 87.805 10.824 1.00 38.88 48 THR A N 1
ATOM 2854 C CA . THR B 1 48 ? 66.086 86.380 10.662 1.00 32.42 48 THR A CA 1
ATOM 2855 C C . THR B 1 48 ? 64.813 85.673 10.253 1.00 49.07 48 THR A C 1
ATOM 2856 O O . THR B 1 48 ? 63.747 85.933 10.768 1.00 60.08 48 THR A O 1
ATOM 2860 N N . GLU B 1 49 ? 64.963 84.780 9.292 1.00 54.49 49 GLU A N 1
ATOM 2861 C CA . GLU B 1 49 ? 63.904 83.948 8.727 1.00 44.76 49 GLU A CA 1
ATOM 2862 C C . GLU B 1 49 ? 63.202 83.025 9.747 1.00 52.11 49 GLU A C 1
ATOM 2863 O O . GLU B 1 49 ? 61.973 82.886 9.709 1.00 54.38 49 GLU A O 1
ATOM 2869 N N . TRP B 1 50 ? 63.956 82.426 10.674 1.00 44.01 50 TRP A N 1
ATOM 2870 C CA . TRP B 1 50 ? 63.348 81.463 11.588 1.00 44.16 50 TRP A CA 1
ATOM 2871 C C . TRP B 1 50 ? 62.641 82.131 12.780 1.00 49.84 50 TRP A C 1
ATOM 2872 O O . TRP B 1 50 ? 62.093 81.462 13.644 1.00 52.98 50 TRP A O 1
ATOM 2883 N N . GLY B 1 51 ? 62.644 83.453 12.815 1.00 49.09 51 GLY A N 1
ATOM 2884 C CA . GLY B 1 51 ? 61.923 84.186 13.842 1.00 40.76 51 GLY A CA 1
ATOM 2885 C C . GLY B 1 51 ? 60.420 83.945 13.833 1.00 46.15 51 GLY A C 1
ATOM 2886 O O . GLY B 1 51 ? 59.712 84.232 14.793 1.00 59.15 51 GLY A O 1
ATOM 2887 N N . THR B 1 52 ? 59.906 83.479 12.709 1.00 48.89 52 THR A N 1
ATOM 2888 C CA . THR B 1 52 ? 58.470 83.418 12.557 1.00 49.63 52 THR A CA 1
ATOM 2889 C C . THR B 1 52 ? 57.928 82.168 13.228 1.00 48.55 52 THR A C 1
ATOM 2890 O O . THR B 1 52 ? 56.704 82.012 13.381 1.00 60.20 52 THR A O 1
ATOM 2894 N N . TYR B 1 53 ? 58.841 81.314 13.680 1.00 49.33 53 TYR A N 1
ATOM 2895 C CA . TYR B 1 53 ? 58.445 80.037 14.285 1.00 57.73 53 TYR A CA 1
ATOM 2896 C C . TYR B 1 53 ? 58.304 80.187 15.763 1.00 57.03 53 TYR A C 1
ATOM 2897 O O . TYR B 1 53 ? 57.413 80.882 16.229 1.00 58.19 53 TYR A O 1
ATOM 2906 N N . ASP B 1 54 ? 59.189 79.538 16.500 1.00 69.40 54 ASP A N 1
ATOM 2907 C CA . ASP B 1 54 ? 59.067 79.500 17.958 1.00 64.98 54 ASP A CA 1
ATOM 2908 C C . ASP B 1 54 ? 59.285 80.867 18.614 1.00 55.58 54 ASP A C 1
ATOM 2909 O O . ASP B 1 54 ? 58.557 81.174 19.510 1.00 48.66 54 ASP A O 1
ATOM 2914 N N . ARG B 1 55 ? 60.220 81.707 18.147 1.00 53.61 55 ARG A N 1
ATOM 2915 C CA . ARG B 1 55 ? 60.444 83.008 18.804 1.00 47.05 55 ARG A CA 1
ATOM 2916 C C . ARG B 1 55 ? 59.283 83.983 18.567 1.00 50.68 55 ARG A C 1
ATOM 2917 O O . ARG B 1 55 ? 59.260 85.075 19.136 1.00 54.74 55 ARG A O 1
ATOM 2925 N N . ASN B 1 56 ? 58.358 83.611 17.687 1.00 56.97 56 ASN A N 1
ATOM 2926 C CA . ASN B 1 56 ? 57.244 84.473 17.293 1.00 56.73 56 ASN A CA 1
ATOM 2927 C C . ASN B 1 56 ? 57.574 85.937 16.928 1.00 53.33 56 ASN A C 1
ATOM 2928 O O . ASN B 1 56 ? 56.794 86.851 17.202 1.00 63.06 56 ASN A O 1
ATOM 2933 N N . PHE B 1 57 ? 58.717 86.170 16.303 1.00 41.34 57 PHE A N 1
ATOM 2934 C CA . PHE B 1 57 ? 59.065 87.524 15.896 1.00 40.24 57 PHE A CA 1
ATOM 2935 C C . PHE B 1 57 ? 58.866 87.658 14.398 1.00 46.73 57 PHE A C 1
ATOM 2936 O O . PHE B 1 57 ? 59.607 87.070 13.619 1.00 55.68 57 PHE A O 1
ATOM 2944 N N . ASN B 1 58 ? 57.858 88.425 14.011 1.00 41.38 58 ASN A N 1
ATOM 2945 C CA . ASN B 1 58 ? 57.465 88.581 12.633 1.00 43.89 58 ASN A CA 1
ATOM 2946 C C . ASN B 1 58 ? 57.783 89.970 12.112 1.00 46.35 58 ASN A C 1
ATOM 2947 O O . ASN B 1 58 ? 58.276 90.796 12.857 1.00 52.58 58 ASN A O 1
ATOM 2952 N N . VAL B 1 59 ? 57.540 90.220 10.838 1.00 44.95 59 VAL A N 1
ATOM 2953 C CA . VAL B 1 59 ? 57.880 91.526 10.280 1.00 47.73 59 VAL A CA 1
ATOM 2954 C C . VAL B 1 59 ? 57.018 92.639 10.878 1.00 47.86 59 VAL A C 1
ATOM 2955 O O . VAL B 1 59 ? 57.513 93.725 11.152 1.00 52.87 59 VAL A O 1
ATOM 2959 N N . LYS B 1 60 ? 55.737 92.371 11.111 1.00 44.82 60 LYS A N 1
ATOM 2960 C CA . LYS B 1 60 ? 54.870 93.321 11.822 1.00 35.57 60 LYS A CA 1
ATOM 2961 C C . LYS B 1 60 ? 55.579 93.887 13.088 1.00 52.41 60 LYS A C 1
ATOM 2962 O O . LYS B 1 60 ? 55.363 95.034 13.488 1.00 48.22 60 LYS A O 1
ATOM 2968 N N . ASN B 1 61 ? 56.444 93.087 13.702 1.00 43.99 61 ASN A N 1
ATOM 2969 C CA . ASN B 1 61 ? 57.208 93.565 14.838 1.00 45.73 61 ASN A CA 1
ATOM 2970 C C . ASN B 1 61 ? 58.117 94.740 14.540 1.00 48.36 61 ASN A C 1
ATOM 2971 O O . ASN B 1 61 ? 58.371 95.563 15.419 1.00 44.07 61 ASN A O 1
ATOM 2976 N N . LEU B 1 62 ? 58.646 94.821 13.329 1.00 54.36 62 LEU A N 1
ATOM 2977 C CA . LEU B 1 62 ? 59.480 95.978 13.011 1.00 55.99 62 LEU A CA 1
ATOM 2978 C C . LEU B 1 62 ? 58.603 97.227 12.983 1.00 55.82 62 LEU A C 1
ATOM 2979 O O . LEU B 1 62 ? 59.064 98.337 13.271 1.00 64.65 62 LEU A O 1
ATOM 2984 N N . ASP B 1 63 ? 57.338 97.048 12.624 1.00 46.35 63 ASP A N 1
ATOM 2985 C CA . ASP B 1 63 ? 56.434 98.198 12.500 1.00 50.79 63 ASP A CA 1
ATOM 2986 C C . ASP B 1 63 ? 55.994 98.676 13.867 1.00 54.89 63 ASP A C 1
ATOM 2987 O O . ASP B 1 63 ? 56.260 99.832 14.222 1.00 61.59 63 ASP A O 1
ATOM 2992 N N . THR B 1 64 ? 55.342 97.786 14.622 1.00 47.88 64 THR A N 1
ATOM 2993 C CA . THR B 1 64 ? 54.884 98.083 15.983 1.00 55.68 64 THR A CA 1
ATOM 2994 C C . THR B 1 64 ? 55.993 98.555 16.951 1.00 56.73 64 THR A C 1
ATOM 2995 O O . THR B 1 64 ? 55.688 99.276 17.881 1.00 52.68 64 THR A O 1
ATOM 2999 N N . SER B 1 65 ? 57.253 98.151 16.758 1.00 49.29 65 SER A N 1
ATOM 3000 C CA . SER B 1 65 ? 58.340 98.581 17.665 1.00 48.31 65 SER A CA 1
ATOM 3001 C C . SER B 1 65 ? 58.936 99.963 17.350 1.00 49.87 65 SER A C 1
ATOM 3002 O O . SER B 1 65 ? 59.878 100.422 18.039 1.00 53.37 65 SER A O 1
ATOM 3005 N N . GLY B 1 66 ? 58.400 100.613 16.308 1.00 47.08 66 GLY A N 1
ATOM 3006 C CA . GLY B 1 66 ? 58.958 101.855 15.780 1.00 38.50 66 GLY A CA 1
ATOM 3007 C C . GLY B 1 66 ? 60.264 101.605 14.998 1.00 51.67 66 GLY A C 1
ATOM 3008 O O . GLY B 1 66 ? 60.906 102.541 14.536 1.00 49.73 66 GLY A O 1
ATOM 3009 N N . THR B 1 67 ? 60.682 100.344 14.871 1.00 40.07 67 THR A N 1
ATOM 3010 C CA . THR B 1 67 ? 61.940 100.054 14.216 1.00 45.70 67 THR A CA 1
ATOM 3011 C C . THR B 1 67 ? 61.963 100.511 12.748 1.00 53.57 67 THR A C 1
ATOM 3012 O O . THR B 1 67 ? 62.889 101.203 12.346 1.00 56.52 67 THR A O 1
ATOM 3016 N N . ALA B 1 68 ? 60.934 100.171 11.971 1.00 48.33 68 ALA A N 1
ATOM 3017 C CA . ALA B 1 68 ? 60.906 100.472 10.531 1.00 49.40 68 ALA A CA 1
ATOM 3018 C C . ALA B 1 68 ? 61.025 101.962 10.222 1.00 54.49 68 ALA A C 1
ATOM 3019 O O . ALA B 1 68 ? 61.522 102.352 9.168 1.00 52.95 68 ALA A O 1
ATOM 3021 N N . ALA B 1 69 ? 60.542 102.782 11.142 1.00 54.36 69 ALA A N 1
ATOM 3022 C CA . ALA B 1 69 ? 60.624 104.222 11.008 1.00 48.48 69 ALA A CA 1
ATOM 3023 C C . ALA B 1 69 ? 62.068 104.775 11.200 1.00 54.69 69 ALA A C 1
ATOM 3024 O O . ALA B 1 69 ? 62.402 105.874 10.733 1.00 63.71 69 ALA A O 1
ATOM 3026 N N . LYS B 1 70 ? 62.923 104.032 11.896 1.00 56.77 70 LYS A N 1
ATOM 3027 C CA . LYS B 1 70 ? 64.252 104.548 12.226 1.00 63.10 70 LYS A CA 1
ATOM 3028 C C . LYS B 1 70 ? 65.393 103.915 11.380 1.00 55.88 70 LYS A C 1
ATOM 3029 O O . LYS B 1 70 ? 66.515 104.426 11.350 1.00 63.33 70 LYS A O 1
ATOM 3035 N N . ILE B 1 71 ? 65.125 102.832 10.669 1.00 51.38 71 ILE A N 1
ATOM 3036 C CA . ILE B 1 71 ? 66.174 102.251 9.840 1.00 53.99 71 ILE A CA 1
ATOM 3037 C C . ILE B 1 71 ? 66.160 102.663 8.348 1.00 53.53 71 ILE A C 1
ATOM 3038 O O . ILE B 1 71 ? 65.251 103.351 7.877 1.00 51.92 71 ILE A O 1
ATOM 3043 N N . THR B 1 72 ? 67.219 102.284 7.630 1.00 46.68 72 THR A N 1
ATOM 3044 C CA . THR B 1 72 ? 67.346 102.588 6.206 1.00 40.23 72 THR A CA 1
ATOM 3045 C C . THR B 1 72 ? 67.449 101.307 5.364 1.00 50.50 72 THR A C 1
ATOM 3046 O O . THR B 1 72 ? 67.074 101.307 4.192 1.00 62.60 72 THR A O 1
ATOM 3050 N N . HIS B 1 73 ? 67.925 100.220 5.973 1.00 48.25 73 HIS A N 1
ATOM 3051 C CA . HIS B 1 73 ? 68.067 98.932 5.289 1.00 47.32 73 HIS A CA 1
ATOM 3052 C C . HIS B 1 73 ? 67.692 97.715 6.157 1.00 54.74 73 HIS A C 1
ATOM 3053 O O . HIS B 1 73 ? 67.840 97.767 7.360 1.00 49.62 73 HIS A O 1
ATOM 3060 N N . ILE B 1 74 ? 67.241 96.620 5.541 1.00 51.74 74 ILE A N 1
ATOM 3061 C CA . ILE B 1 74 ? 66.996 95.362 6.251 1.00 39.20 74 ILE A CA 1
ATOM 3062 C C . ILE B 1 74 ? 67.706 94.279 5.454 1.00 45.10 74 ILE A C 1
ATOM 3063 O O . ILE B 1 74 ? 67.615 94.281 4.235 1.00 57.18 74 ILE A O 1
ATOM 3068 N N . ASN B 1 75 ? 68.470 93.423 6.121 1.00 34.89 75 ASN A N 1
ATOM 3069 C CA . ASN B 1 75 ? 69.013 92.212 5.526 1.00 32.29 75 ASN A CA 1
ATOM 3070 C C . ASN B 1 75 ? 68.147 91.056 5.968 1.00 46.25 75 ASN A C 1
ATOM 3071 O O . ASN B 1 75 ? 67.907 90.879 7.156 1.00 62.10 75 ASN A O 1
ATOM 3076 N N . TYR B 1 76 ? 67.692 90.255 5.027 1.00 47.22 76 TYR A N 1
ATOM 3077 C CA . TYR B 1 76 ? 66.953 89.046 5.349 1.00 46.22 76 TYR A CA 1
ATOM 3078 C C . TYR B 1 76 ? 67.903 87.876 5.380 1.00 47.87 76 TYR A C 1
ATOM 3079 O O . TYR B 1 76 ? 68.621 87.652 4.432 1.00 53.10 76 TYR A O 1
ATOM 3088 N N . ALA B 1 77 ? 67.906 87.141 6.480 1.00 44.03 77 ALA A N 1
ATOM 3089 C CA . ALA B 1 77 ? 68.863 86.065 6.716 1.00 38.52 77 ALA A CA 1
ATOM 3090 C C . ALA B 1 77 ? 68.119 84.782 7.004 1.00 46.02 77 ALA A C 1
ATOM 3091 O O . ALA B 1 77 ? 67.232 84.822 7.848 1.00 47.85 77 ALA A O 1
ATOM 3093 N N . PHE B 1 78 ? 68.463 83.646 6.380 1.00 54.17 78 PHE A N 1
ATOM 3094 C CA . PHE B 1 78 ? 69.495 83.525 5.348 1.00 55.28 78 PHE A CA 1
ATOM 3095 C C . PHE B 1 78 ? 69.030 82.748 4.138 1.00 52.12 78 PHE A C 1
ATOM 3096 O O . PHE B 1 78 ? 68.081 81.976 4.206 1.00 64.62 78 PHE A O 1
ATOM 3104 N N . GLY B 1 79 ? 69.709 82.957 3.021 1.00 43.33 79 GLY A N 1
ATOM 3105 C CA . GLY B 1 79 ? 69.572 82.031 1.917 1.00 53.62 79 GLY A CA 1
ATOM 3106 C C . GLY B 1 79 ? 70.729 81.044 1.999 1.00 43.73 79 GLY A C 1
ATOM 3107 O O . GLY B 1 79 ? 71.778 81.367 2.551 1.00 52.14 79 GLY A O 1
ATOM 3108 N N . ASN B 1 80 ? 70.545 79.857 1.437 1.00 35.77 80 ASN A N 1
ATOM 3109 C CA . ASN B 1 80 ? 71.556 78.808 1.461 1.00 42.46 80 ASN A CA 1
ATOM 3110 C C . ASN B 1 80 ? 72.514 78.935 0.262 1.00 48.22 80 ASN A C 1
ATOM 3111 O O . ASN B 1 80 ? 72.257 79.671 -0.681 1.00 45.33 80 ASN A O 1
ATOM 3116 N N . VAL B 1 81 ? 73.629 78.222 0.300 1.00 52.18 81 VAL A N 1
ATOM 3117 C CA . VAL B 1 81 ? 74.515 78.177 -0.843 1.00 49.89 81 VAL A CA 1
ATOM 3118 C C . VAL B 1 81 ? 74.791 76.730 -1.117 1.00 60.04 81 VAL A C 1
ATOM 3119 O O . VAL B 1 81 ? 75.491 76.068 -0.351 1.00 73.35 81 VAL A O 1
ATOM 3123 N N . THR B 1 82 ? 74.232 76.257 -2.221 1.00 62.84 82 THR A N 1
ATOM 3124 C CA . THR B 1 82 ? 74.212 74.843 -2.569 1.00 65.45 82 THR A CA 1
ATOM 3125 C C . THR B 1 82 ? 74.644 74.645 -4.014 1.00 59.41 82 THR A C 1
ATOM 3126 O O . THR B 1 82 ? 74.206 75.377 -4.882 1.00 54.21 82 THR A O 1
ATOM 3130 N N . GLY B 1 83 ? 75.502 73.661 -4.269 1.00 57.34 83 GLY A N 1
ATOM 3131 C CA . GLY B 1 83 ? 75.899 73.342 -5.628 1.00 51.92 83 GLY A CA 1
ATOM 3132 C C . GLY B 1 83 ? 76.486 74.517 -6.383 1.00 56.49 83 GLY A C 1
ATOM 3133 O O . GLY B 1 83 ? 76.237 74.691 -7.566 1.00 66.00 83 GLY A O 1
ATOM 3134 N N . GLY B 1 84 ? 77.206 75.375 -5.679 1.00 55.15 84 GLY A N 1
ATOM 3135 C CA . GLY B 1 84 ? 77.833 76.513 -6.314 1.00 45.77 84 GLY A CA 1
ATOM 3136 C C . GLY B 1 84 ? 76.859 77.647 -6.584 1.00 54.67 84 GLY A C 1
ATOM 3137 O O . GLY B 1 84 ? 77.257 78.672 -7.133 1.00 70.87 84 GLY A O 1
ATOM 3138 N N . LYS B 1 85 ? 75.619 77.519 -6.111 1.00 47.68 85 LYS A N 1
ATOM 3139 C CA . LYS B 1 85 ? 74.593 78.522 -6.375 1.00 50.00 85 LYS A CA 1
ATOM 3140 C C . LYS B 1 85 ? 73.903 79.061 -5.146 1.00 43.76 85 LYS A C 1
ATOM 3141 O O . LYS B 1 85 ? 73.927 78.430 -4.101 1.00 52.04 85 LYS A O 1
ATOM 3147 N N . CYS B 1 86 ? 73.300 80.244 -5.282 1.00 44.29 86 CYS A N 1
ATOM 3148 C CA . CYS B 1 86 ? 72.367 80.737 -4.272 1.00 47.03 86 CYS A CA 1
ATOM 3149 C C . CYS B 1 86 ? 71.176 79.801 -4.243 1.00 51.42 86 CYS A C 1
ATOM 3150 O O . CYS B 1 86 ? 70.737 79.336 -5.299 1.00 57.48 86 CYS A O 1
ATOM 3153 N N . ALA B 1 87 ? 70.643 79.529 -3.052 1.00 53.62 87 ALA A N 1
ATOM 3154 C CA . ALA B 1 87 ? 69.458 78.670 -2.914 1.00 45.51 87 ALA A CA 1
ATOM 3155 C C . ALA B 1 87 ? 68.568 79.167 -1.802 1.00 54.55 87 ALA A C 1
ATOM 3156 O O . ALA B 1 87 ? 69.017 79.829 -0.870 1.00 55.00 87 ALA A O 1
ATOM 3158 N N . ILE B 1 88 ? 67.285 78.866 -1.924 1.00 58.91 88 ILE A N 1
ATOM 3159 C CA . ILE B 1 88 ? 66.339 79.206 -0.886 1.00 49.55 88 ILE A CA 1
ATOM 3160 C C . ILE B 1 88 ? 66.729 78.511 0.425 1.00 56.56 88 ILE A C 1
ATOM 3161 O O . ILE B 1 88 ? 67.297 77.393 0.440 1.00 58.06 88 ILE A O 1
ATOM 3166 N N . GLY B 1 89 ? 66.429 79.170 1.539 1.00 57.67 89 GLY A N 1
ATOM 3167 C CA . GLY B 1 89 ? 66.790 78.585 2.810 1.00 60.39 89 GLY A CA 1
ATOM 3168 C C . GLY B 1 89 ? 65.687 77.740 3.396 1.00 57.08 89 GLY A C 1
ATOM 3169 O O . GLY B 1 89 ? 65.876 76.558 3.656 1.00 66.09 89 GLY A O 1
ATOM 3170 N N . ASP B 1 90 ? 64.542 78.373 3.626 1.00 46.16 90 ASP A N 1
ATOM 3171 C CA . ASP B 1 90 ? 63.339 77.712 4.115 1.00 45.76 90 ASP A CA 1
ATOM 3172 C C . ASP B 1 90 ? 62.190 78.166 3.203 1.00 53.28 90 ASP A C 1
ATOM 3173 O O . ASP B 1 90 ? 61.753 79.315 3.276 1.00 53.12 90 ASP A O 1
ATOM 3178 N N . SER B 1 91 ? 61.730 77.296 2.310 1.00 50.73 91 SER A N 1
ATOM 3179 C CA . SER B 1 91 ? 60.742 77.746 1.350 1.00 51.58 91 SER A CA 1
ATOM 3180 C C . SER B 1 91 ? 59.444 78.125 2.083 1.00 52.26 91 SER A C 1
ATOM 3181 O O . SER B 1 91 ? 58.845 79.176 1.798 1.00 52.08 91 SER A O 1
ATOM 3184 N N . TYR B 1 92 ? 59.045 77.332 3.076 1.00 46.91 92 TYR A N 1
ATOM 3185 C CA . TYR B 1 92 ? 57.785 77.615 3.788 1.00 43.86 92 TYR A CA 1
ATOM 3186 C C . TYR B 1 92 ? 57.784 79.014 4.448 1.00 44.49 92 TYR A C 1
ATOM 3187 O O . TYR B 1 92 ? 56.861 79.816 4.307 1.00 45.81 92 TYR A O 1
ATOM 3196 N N . ALA B 1 93 ? 58.849 79.308 5.166 1.00 38.91 93 ALA A N 1
ATOM 3197 C CA . ALA B 1 93 ? 58.970 80.597 5.810 1.00 36.52 93 ALA A CA 1
ATOM 3198 C C . ALA B 1 93 ? 59.143 81.723 4.801 1.00 44.30 93 ALA A C 1
ATOM 3199 O O . ALA B 1 93 ? 58.627 82.836 5.032 1.00 39.08 93 ALA A O 1
ATOM 3201 N N . ASP B 1 94 ? 59.886 81.461 3.710 1.00 38.25 94 ASP A N 1
ATOM 3202 C CA . ASP B 1 94 ? 60.275 82.570 2.846 1.00 39.51 94 ASP A CA 1
ATOM 3203 C C . ASP B 1 94 ? 59.034 82.982 2.046 1.00 42.50 94 ASP A C 1
ATOM 3204 O O . ASP B 1 94 ? 58.682 84.168 1.986 1.00 39.51 94 ASP A O 1
ATOM 3209 N N . TYR B 1 95 ? 58.284 82.038 1.502 1.00 42.17 95 TYR A N 1
ATOM 3210 C CA . TYR B 1 95 ? 57.212 82.521 0.620 1.00 48.23 95 TYR A CA 1
ATOM 3211 C C . TYR B 1 95 ? 55.885 81.823 0.631 1.00 51.90 95 TYR A C 1
ATOM 3212 O O . TYR B 1 95 ? 55.021 82.244 -0.135 1.00 57.91 95 TYR A O 1
ATOM 3221 N N . ASP B 1 96 ? 55.718 80.785 1.462 1.00 44.86 96 ASP A N 1
ATOM 3222 C CA . ASP B 1 96 ? 54.453 80.040 1.526 1.00 45.61 96 ASP A CA 1
ATOM 3223 C C . ASP B 1 96 ? 53.564 80.250 2.762 1.00 51.99 96 ASP A C 1
ATOM 3224 O O . ASP B 1 96 ? 52.353 80.139 2.662 1.00 63.71 96 ASP A O 1
ATOM 3229 N N . LYS B 1 97 ? 54.150 80.526 3.918 1.00 44.59 97 LYS A N 1
ATOM 3230 C CA . LYS B 1 97 ? 53.363 80.645 5.135 1.00 44.65 97 LYS A CA 1
ATOM 3231 C C . LYS B 1 97 ? 52.254 81.643 4.934 1.00 44.43 97 LYS A C 1
ATOM 3232 O O . LYS B 1 97 ? 52.488 82.774 4.532 1.00 54.88 97 LYS A O 1
ATOM 3238 N N . ALA B 1 98 ? 51.041 81.217 5.227 1.00 43.02 98 ALA A N 1
ATOM 3239 C CA . ALA B 1 98 ? 49.928 82.133 5.263 1.00 50.26 98 ALA A CA 1
ATOM 3240 C C . ALA B 1 98 ? 49.871 82.838 6.639 1.00 62.99 98 ALA A C 1
ATOM 3241 O O . ALA B 1 98 ? 49.683 82.201 7.670 1.00 51.81 98 ALA A O 1
ATOM 3243 N N . PHE B 1 99 ? 50.021 84.155 6.652 1.00 64.47 99 PHE A N 1
ATOM 3244 C CA . PHE B 1 99 ? 49.919 84.897 7.891 1.00 50.88 99 PHE A CA 1
ATOM 3245 C C . PHE B 1 99 ? 48.466 85.231 8.228 1.00 59.33 99 PHE A C 1
ATOM 3246 O O . PHE B 1 99 ? 47.673 85.462 7.334 1.00 63.47 99 PHE A O 1
ATOM 3254 N N . THR B 1 100 ? 48.134 85.353 9.516 1.00 68.27 100 THR A N 1
ATOM 3255 C CA . THR B 1 100 ? 46.749 85.624 9.924 1.00 69.14 100 THR A CA 1
ATOM 3256 C C . THR B 1 100 ? 46.574 87.114 10.041 1.00 72.09 100 THR A C 1
ATOM 3257 O O . THR B 1 100 ? 47.545 87.854 9.928 1.00 83.27 100 THR A O 1
ATOM 3261 N N . ALA B 1 101 ? 45.345 87.567 10.252 1.00 84.93 101 ALA A N 1
ATOM 3262 C CA . ALA B 1 101 ? 45.075 89.005 10.255 1.00 80.07 101 ALA A CA 1
ATOM 3263 C C . ALA B 1 101 ? 45.869 89.773 11.328 1.00 80.24 101 ALA A C 1
ATOM 3264 O O . ALA B 1 101 ? 46.370 90.877 11.100 1.00 85.62 101 ALA A O 1
ATOM 3266 N N . ASP B 1 102 ? 45.997 89.167 12.493 1.00 80.38 102 ASP A N 1
ATOM 3267 C CA . ASP B 1 102 ? 46.593 89.826 13.648 1.00 90.06 102 ASP A CA 1
ATOM 3268 C C . ASP B 1 102 ? 48.074 89.525 13.710 1.00 81.76 102 ASP A C 1
ATOM 3269 O O . ASP B 1 102 ? 48.753 89.817 14.686 1.00 83.93 102 ASP A O 1
ATOM 3274 N N . GLN B 1 103 ? 48.577 88.954 12.635 1.00 77.66 103 GLN A N 1
ATOM 3275 C CA . GLN B 1 103 ? 49.964 88.584 12.585 1.00 68.38 103 GLN A CA 1
ATOM 3276 C C . GLN B 1 103 ? 50.623 89.261 11.411 1.00 55.12 103 GLN A C 1
ATOM 3277 O O . GLN B 1 103 ? 51.835 89.370 11.397 1.00 58.87 103 GLN A O 1
ATOM 3283 N N . SER B 1 104 ? 49.830 89.773 10.464 1.00 56.66 104 SER A N 1
ATOM 3284 C CA . SER B 1 104 ? 50.403 90.368 9.242 1.00 72.34 104 SER A CA 1
ATOM 3285 C C . SER B 1 104 ? 50.610 91.857 9.411 1.00 66.07 104 SER A C 1
ATOM 3286 O O . SER B 1 104 ? 49.987 92.457 10.266 1.00 67.80 104 SER A O 1
ATOM 3289 N N . VAL B 1 105 ? 51.503 92.456 8.629 1.00 63.02 105 VAL A N 1
ATOM 3290 C CA . VAL B 1 105 ? 51.773 93.880 8.838 1.00 63.75 105 VAL A CA 1
ATOM 3291 C C . VAL B 1 105 ? 50.614 94.689 8.293 1.00 63.22 105 VAL A C 1
ATOM 3292 O O . VAL B 1 105 ? 50.225 95.695 8.873 1.00 69.98 105 VAL A O 1
ATOM 3296 N N . SER B 1 106 ? 50.045 94.237 7.187 1.00 71.56 106 SER A N 1
ATOM 3297 C CA . SER B 1 106 ? 48.964 94.984 6.550 1.00 75.24 106 SER A CA 1
ATOM 3298 C C . SER B 1 106 ? 47.642 94.835 7.288 1.00 69.96 106 SER A C 1
ATOM 3299 O O . SER B 1 106 ? 46.769 95.641 7.099 1.00 71.42 106 SER A O 1
ATOM 3302 N N . GLY B 1 107 ? 47.509 93.838 8.158 1.00 73.52 107 GLY A N 1
ATOM 3303 C CA . GLY B 1 107 ? 46.268 93.605 8.884 1.00 71.51 107 GLY A CA 1
ATOM 3304 C C . GLY B 1 107 ? 45.257 92.679 8.221 1.00 77.84 107 GLY A C 1
ATOM 3305 O O . GLY B 1 107 ? 44.255 92.303 8.832 1.00 79.13 107 GLY A O 1
ATOM 3306 N N . GLN B 1 108 ? 45.560 92.277 6.991 1.00 88.01 108 GLN A N 1
ATOM 3307 C CA . GLN B 1 108 ? 44.742 91.377 6.185 1.00 93.08 108 GLN A CA 1
ATOM 3308 C C . GLN B 1 108 ? 45.347 89.991 6.245 1.00 90.84 108 GLN A C 1
ATOM 3309 O O . GLN B 1 108 ? 46.564 89.851 6.125 1.00 91.85 108 GLN A O 1
ATOM 3315 N N . ALA B 1 109 ? 44.518 88.964 6.395 1.00 88.86 109 ALA A N 1
ATOM 3316 C CA . ALA B 1 109 ? 45.023 87.588 6.357 1.00 78.65 109 ALA A CA 1
ATOM 3317 C C . ALA B 1 109 ? 45.419 87.222 4.924 1.00 76.80 109 ALA A C 1
ATOM 3318 O O . ALA B 1 109 ? 44.877 87.775 3.977 1.00 89.06 109 ALA A O 1
ATOM 3320 N N . ASP B 1 110 ? 46.402 86.348 4.748 1.00 65.92 110 ASP A N 1
ATOM 3321 C CA . ASP B 1 110 ? 46.762 85.910 3.403 1.00 65.17 110 ASP A CA 1
ATOM 3322 C C . ASP B 1 110 ? 45.706 84.907 2.883 1.00 78.93 110 ASP A C 1
ATOM 3323 O O . ASP B 1 110 ? 44.895 84.389 3.654 1.00 78.21 110 ASP A O 1
ATOM 3328 N N . THR B 1 111 ? 45.685 84.648 1.577 1.00 89.18 111 THR A N 1
ATOM 3329 C CA . THR B 1 111 ? 44.817 83.586 1.044 1.00 95.87 111 THR A CA 1
ATOM 3330 C C . THR B 1 111 ? 45.562 82.57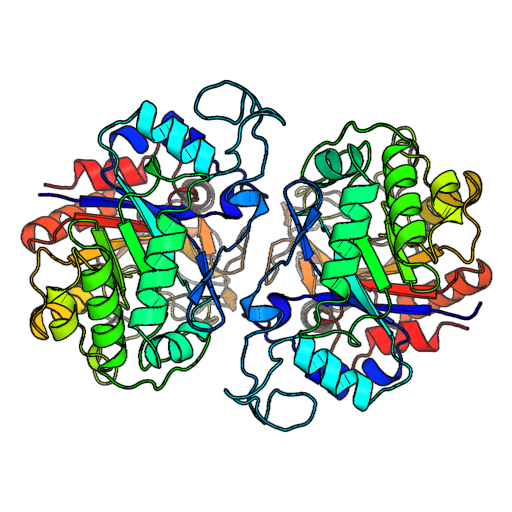7 0.192 1.00 104.58 111 THR A C 1
ATOM 3331 O O . THR B 1 111 ? 46.688 82.808 -0.262 1.00 111.29 111 THR A O 1
ATOM 3335 N N . TRP B 1 112 ? 44.905 81.446 -0.016 1.00 104.97 112 TRP A N 1
ATOM 3336 C CA . TRP B 1 112 ? 45.372 80.390 -0.900 1.00 107.72 112 TRP A CA 1
ATOM 3337 C C . TRP B 1 112 ? 45.535 80.936 -2.328 1.00 107.66 112 TRP A C 1
ATOM 3338 O O . TRP B 1 112 ? 46.219 80.336 -3.147 1.00 101.76 112 TRP A O 1
ATOM 3349 N N . ASP B 1 113 ? 44.889 82.077 -2.598 1.00 117.00 113 ASP A N 1
ATOM 3350 C CA . ASP B 1 113 ? 44.946 82.810 -3.879 1.00 119.71 113 ASP A CA 1
ATOM 3351 C C . ASP B 1 113 ? 46.260 83.472 -4.278 1.00 117.49 113 ASP A C 1
ATOM 3352 O O . ASP B 1 113 ? 46.911 83.078 -5.242 1.00 121.34 113 ASP A O 1
ATOM 3357 N N . GLN B 1 114 ? 46.629 84.496 -3.520 1.00 110.32 114 GLN A N 1
ATOM 3358 C CA . GLN B 1 114 ? 47.760 85.343 -3.856 1.00 100.26 114 GLN A CA 1
ATOM 3359 C C . GLN B 1 114 ? 49.005 84.520 -4.147 1.00 102.15 114 GLN A C 1
ATOM 3360 O O . GLN B 1 114 ? 49.246 83.491 -3.516 1.00 97.25 114 GLN A O 1
ATOM 3366 N N . PRO B 1 115 ? 49.769 84.951 -5.153 1.00 106.66 115 PRO A N 1
ATOM 3367 C CA . PRO B 1 115 ? 51.037 84.335 -5.564 1.00 100.21 115 PRO A CA 1
ATOM 3368 C C . PRO B 1 115 ? 52.072 84.339 -4.443 1.00 82.75 115 PRO A C 1
ATOM 3369 O O . PRO B 1 115 ? 52.738 83.324 -4.212 1.00 78.27 115 PRO A O 1
ATOM 3373 N N . LEU B 1 116 ? 52.201 85.467 -3.747 1.00 67.52 116 LEU A N 1
ATOM 3374 C CA . LEU B 1 116 ? 53.253 85.594 -2.745 1.00 57.69 116 LEU A CA 1
ATOM 3375 C C . LEU B 1 116 ? 52.681 85.612 -1.331 1.00 63.98 116 LEU A C 1
ATOM 3376 O O . LEU B 1 116 ? 51.655 86.275 -1.053 1.00 63.69 116 LEU A O 1
ATOM 3381 N N . ARG B 1 117 ? 53.349 84.847 -0.460 1.00 58.54 117 ARG A N 1
ATOM 3382 C CA . ARG B 1 117 ? 53.013 84.752 0.952 1.00 55.35 117 ARG A CA 1
ATOM 3383 C C . ARG B 1 117 ? 54.294 84.714 1.787 1.00 55.90 117 ARG A C 1
ATOM 3384 O O . ARG B 1 117 ? 55.369 85.105 1.296 1.00 51.73 117 ARG A O 1
ATOM 3392 N N . GLY B 1 118 ? 54.187 84.240 3.035 1.00 47.86 118 GLY A N 1
ATOM 3393 C CA . GLY B 1 118 ? 55.351 84.032 3.876 1.00 40.65 118 GLY A CA 1
ATOM 3394 C C . GLY B 1 118 ? 56.069 85.339 4.203 1.00 51.03 118 GLY A C 1
ATOM 3395 O O . GLY B 1 118 ? 55.483 86.412 4.061 1.00 50.80 118 GLY A O 1
ATOM 3396 N N . ASN B 1 119 ? 57.326 85.258 4.639 1.00 36.83 119 ASN A N 1
ATOM 3397 C CA . ASN B 1 119 ? 58.067 86.452 5.044 1.00 54.74 119 ASN A CA 1
ATOM 3398 C C . ASN B 1 119 ? 58.275 87.486 3.914 1.00 52.35 119 ASN A C 1
ATOM 3399 O O . ASN B 1 119 ? 58.356 88.693 4.158 1.00 56.24 119 ASN A O 1
ATOM 3404 N N . PHE B 1 120 ? 58.383 87.013 2.682 1.00 38.05 120 PHE A N 1
ATOM 3405 C CA . PHE B 1 120 ? 58.571 87.918 1.551 1.00 54.21 120 PHE A CA 1
ATOM 3406 C C . PHE B 1 120 ? 57.329 88.777 1.359 1.00 53.40 120 PHE A C 1
ATOM 3407 O O . PHE B 1 120 ? 57.438 89.973 1.160 1.00 54.98 120 PHE A O 1
ATOM 3415 N N . ASN B 1 121 ? 56.144 88.177 1.405 1.00 49.95 121 ASN A N 1
ATOM 3416 C CA . ASN B 1 121 ? 54.937 88.981 1.272 1.00 48.23 121 ASN A CA 1
ATOM 3417 C C . ASN B 1 121 ? 54.870 89.999 2.373 1.00 57.31 121 ASN A C 1
ATOM 3418 O O . ASN B 1 121 ? 54.410 91.105 2.136 1.00 62.31 121 ASN A O 1
ATOM 3423 N N . GLN B 1 122 ? 55.344 89.638 3.569 1.00 53.13 122 GLN A N 1
ATOM 3424 C CA . GLN B 1 122 ? 55.314 90.577 4.676 1.00 47.48 122 GLN A CA 1
ATOM 3425 C C . GLN B 1 122 ? 56.278 91.745 4.462 1.00 49.74 122 GLN A C 1
ATOM 3426 O O . GLN B 1 122 ? 55.916 92.883 4.713 1.00 50.47 122 GLN A O 1
ATOM 3432 N N . LEU B 1 123 ? 57.484 91.473 3.977 1.00 49.26 123 LEU A N 1
ATOM 3433 C CA . LEU B 1 123 ? 58.445 92.536 3.650 1.00 42.97 123 LEU A CA 1
ATOM 3434 C C . LEU B 1 123 ? 57.858 93.473 2.616 1.00 51.80 123 LEU A C 1
ATOM 3435 O O . LEU B 1 123 ? 58.044 94.691 2.723 1.00 56.59 123 LEU A O 1
ATOM 3440 N N . ARG B 1 124 ? 57.151 92.896 1.632 1.00 50.25 124 ARG A N 1
ATOM 3441 C CA . ARG B 1 124 ? 56.476 93.620 0.566 1.00 40.72 124 ARG A CA 1
ATOM 3442 C C . ARG B 1 124 ? 55.485 94.569 1.217 1.00 51.73 124 ARG A C 1
ATOM 3443 O O . ARG B 1 124 ? 55.478 95.760 0.924 1.00 60.12 124 ARG A O 1
ATOM 3451 N N . GLN B 1 125 ? 54.657 94.053 2.130 1.00 50.28 125 GLN A N 1
ATOM 3452 C CA . GLN B 1 125 ? 53.650 94.888 2.808 1.00 50.02 125 GLN A CA 1
ATOM 3453 C C . GLN B 1 125 ? 54.324 96.005 3.600 1.00 51.67 125 GLN A C 1
ATOM 3454 O O . GLN B 1 125 ? 53.857 97.137 3.610 1.00 56.34 125 GLN A O 1
ATOM 3460 N N . LEU B 1 126 ? 55.443 95.692 4.238 1.00 52.33 126 LEU A N 1
ATOM 3461 C CA . LEU B 1 126 ? 56.206 96.688 4.993 1.00 54.06 126 LEU A CA 1
ATOM 3462 C C . LEU B 1 126 ? 56.803 97.794 4.112 1.00 55.30 126 LEU A C 1
ATOM 3463 O O . LEU B 1 126 ? 56.759 98.961 4.488 1.00 61.55 126 LEU A O 1
ATOM 3468 N N . LYS B 1 127 ? 57.366 97.456 2.955 1.00 56.16 127 LYS A N 1
ATOM 3469 C CA . LYS B 1 127 ? 57.959 98.506 2.083 1.00 57.13 127 LYS A CA 1
ATOM 3470 C C . LYS B 1 127 ? 56.898 99.444 1.541 1.00 54.80 127 LYS A C 1
ATOM 3471 O O . LYS B 1 127 ? 57.167 100.613 1.260 1.00 73.30 127 LYS A O 1
ATOM 3477 N N . ALA B 1 128 ? 55.693 98.917 1.392 1.00 49.18 128 ALA A N 1
ATOM 3478 C CA . ALA B 1 128 ? 54.543 99.713 0.968 1.00 53.04 128 ALA A CA 1
ATOM 3479 C C . ALA B 1 128 ? 54.195 100.776 1.997 1.00 57.22 128 ALA A C 1
ATOM 3480 O O . ALA B 1 128 ? 53.725 101.860 1.658 1.00 55.99 128 ALA A O 1
ATOM 3482 N N . LYS B 1 129 ? 54.409 100.424 3.267 1.00 57.72 129 LYS A N 1
ATOM 3483 C CA . LYS B 1 129 ? 54.136 101.286 4.405 1.00 50.47 129 LYS A CA 1
ATOM 3484 C C . LYS B 1 129 ? 55.328 102.255 4.625 1.00 62.07 129 LYS A C 1
ATOM 3485 O O . LYS B 1 129 ? 55.156 103.382 5.083 1.00 57.43 129 LYS A O 1
ATOM 3491 N N . TYR B 1 130 ? 56.540 101.789 4.315 1.00 68.25 130 TYR A N 1
ATOM 3492 C CA . TYR B 1 130 ? 57.781 102.530 4.584 1.00 71.23 130 TYR A CA 1
ATOM 3493 C C . TYR B 1 130 ? 58.586 102.582 3.271 1.00 62.29 130 TYR A C 1
ATOM 3494 O O . TYR B 1 130 ? 59.478 101.767 3.015 1.00 55.67 130 TYR A O 1
ATOM 3503 N N . PRO B 1 131 ? 58.208 103.484 2.372 1.00 71.60 131 PRO A N 1
ATOM 3504 C CA . PRO B 1 131 ? 58.739 103.368 1.005 1.00 69.15 131 PRO A CA 1
ATOM 3505 C C . PRO B 1 131 ? 60.244 103.604 0.895 1.00 72.25 131 PRO A C 1
ATOM 3506 O O . PRO B 1 131 ? 60.860 103.268 -0.120 1.00 72.75 131 PRO A O 1
ATOM 3510 N N . HIS B 1 132 ? 60.844 104.144 1.946 1.00 72.71 132 HIS A N 1
ATOM 3511 C CA . HIS B 1 132 ? 62.260 104.474 1.889 1.00 66.62 132 HIS A CA 1
ATOM 3512 C C . HIS B 1 132 ? 63.190 103.346 2.326 1.00 60.80 132 HIS A C 1
ATOM 3513 O O . HIS B 1 132 ? 64.378 103.362 1.990 1.00 59.01 132 HIS A O 1
ATOM 3520 N N . ILE B 1 133 ? 62.651 102.356 3.042 1.00 56.05 133 ILE A N 1
ATOM 3521 C CA . ILE B 1 133 ? 63.430 101.186 3.474 1.00 56.53 133 ILE A CA 1
ATOM 3522 C C . ILE B 1 133 ? 63.899 100.470 2.220 1.00 53.05 133 ILE A C 1
ATOM 3523 O O . ILE B 1 133 ? 63.124 100.373 1.243 1.00 62.13 133 ILE A O 1
ATOM 3528 N N . LYS B 1 134 ? 65.141 99.978 2.230 1.00 48.48 134 LYS A N 1
ATOM 3529 C CA . LYS B 1 134 ? 65.639 99.098 1.159 1.00 48.42 134 LYS A CA 1
ATOM 3530 C C . LYS B 1 134 ? 65.928 97.747 1.807 1.00 49.67 134 LYS A C 1
ATOM 3531 O O . LYS B 1 134 ? 66.318 97.708 2.966 1.00 64.74 134 LYS A O 1
ATOM 3537 N N . VAL B 1 135 ? 65.680 96.641 1.097 1.00 48.57 135 VAL A N 1
ATOM 3538 C CA . VAL B 1 135 ? 65.813 95.300 1.674 1.00 43.94 135 VAL A CA 1
ATOM 3539 C C . VAL B 1 135 ? 66.755 94.434 0.880 1.00 48.22 135 VAL A C 1
ATOM 3540 O O . VAL B 1 135 ? 66.522 94.217 -0.297 1.00 54.54 135 VAL A O 1
ATOM 3544 N N . LEU B 1 136 ? 67.744 93.848 1.550 1.00 48.36 136 LEU A N 1
ATOM 3545 C CA . LEU B 1 136 ? 68.680 92.930 0.915 1.00 36.31 136 LEU A CA 1
ATOM 3546 C C . LEU B 1 136 ? 68.467 91.512 1.399 1.00 44.57 136 LEU A C 1
ATOM 3547 O O . LEU B 1 136 ? 68.113 91.289 2.541 1.00 61.18 136 LEU A O 1
ATOM 3552 N N . TRP B 1 137 ? 68.716 90.551 0.526 1.00 46.15 137 TRP A N 1
ATOM 3553 C CA . TRP B 1 137 ? 68.629 89.134 0.857 1.00 46.84 137 TRP A CA 1
ATOM 3554 C C . TRP B 1 137 ? 70.009 88.670 1.212 1.00 47.23 137 TRP A C 1
ATOM 3555 O O . TRP B 1 137 ? 70.946 88.902 0.472 1.00 58.23 137 TRP A O 1
ATOM 3566 N N . SER B 1 138 ? 70.151 88.006 2.348 1.00 57.82 138 SER A N 1
ATOM 3567 C CA . SER B 1 138 ? 71.485 87.696 2.863 1.00 47.02 138 SER A CA 1
ATOM 3568 C C . SER B 1 138 ? 71.798 86.204 2.713 1.00 44.68 138 SER A C 1
ATOM 3569 O O . SER B 1 138 ? 70.980 85.332 3.022 1.00 51.48 138 SER A O 1
ATOM 3572 N N . PHE B 1 139 ? 72.976 85.899 2.196 1.00 46.69 139 PHE A N 1
ATOM 3573 C CA . PHE B 1 139 ? 73.322 84.513 1.880 1.00 31.98 139 PHE A CA 1
ATOM 3574 C C . PHE B 1 139 ? 74.507 84.049 2.674 1.00 44.24 139 PHE A C 1
ATOM 3575 O O . PHE B 1 139 ? 75.567 84.705 2.712 1.00 54.47 139 PHE A O 1
ATOM 3583 N N . GLY B 1 140 ? 74.329 82.907 3.312 1.00 40.13 140 GLY A N 1
ATOM 3584 C CA . GLY B 1 140 ? 75.429 82.310 4.034 1.00 55.30 140 GLY A CA 1
ATOM 3585 C C . GLY B 1 140 ? 75.111 82.146 5.496 1.00 52.84 140 GLY A C 1
ATOM 3586 O O . GLY B 1 140 ? 74.180 81.434 5.861 1.00 50.00 140 GLY A O 1
ATOM 3587 N N . GLY B 1 141 ? 75.892 82.813 6.338 1.00 47.04 141 GLY A N 1
ATOM 3588 C CA . GLY B 1 141 ? 75.727 82.664 7.761 1.00 44.86 141 GLY A CA 1
ATOM 3589 C C . GLY B 1 141 ? 76.657 81.580 8.279 1.00 45.62 141 GLY A C 1
ATOM 3590 O O . GLY B 1 141 ? 77.301 80.880 7.511 1.00 44.90 141 GLY A O 1
ATOM 3591 N N . TRP B 1 142 ? 76.698 81.432 9.595 1.00 47.06 142 TRP A N 1
ATOM 3592 C CA . TRP B 1 142 ? 77.554 80.452 10.258 1.00 55.76 142 TRP A CA 1
ATOM 3593 C C . TRP B 1 142 ? 77.354 78.989 9.791 1.00 56.78 142 TRP A C 1
ATOM 3594 O O . TRP B 1 142 ? 78.312 78.257 9.527 1.00 50.84 142 TRP A O 1
ATOM 3605 N N . THR B 1 143 ? 76.100 78.586 9.664 1.00 62.28 143 THR A N 1
ATOM 3606 C CA . THR B 1 143 ? 75.759 77.206 9.380 1.00 57.36 143 THR A CA 1
ATOM 3607 C C . THR B 1 143 ? 75.996 76.909 7.927 1.00 64.73 143 THR A C 1
ATOM 3608 O O . THR B 1 143 ? 76.544 75.876 7.557 1.00 67.97 143 THR A O 1
ATOM 3612 N N . TRP B 1 144 ? 75.584 77.851 7.087 1.00 67.52 144 TRP A N 1
ATOM 3613 C CA . TRP B 1 144 ? 75.553 77.598 5.655 1.00 52.92 144 TRP A CA 1
ATOM 3614 C C . TRP B 1 144 ? 76.669 78.238 4.839 1.00 54.61 144 TRP A C 1
ATOM 3615 O O . TRP B 1 144 ? 76.419 78.784 3.771 1.00 57.52 144 TRP A O 1
ATOM 3626 N N . SER B 1 145 ? 77.904 78.150 5.306 1.00 53.65 145 SER A N 1
ATOM 3627 C CA . SER B 1 145 ? 79.001 78.753 4.560 1.00 50.12 145 SER A CA 1
ATOM 3628 C C . SER B 1 145 ? 79.897 77.674 3.937 1.00 49.46 145 SER A C 1
ATOM 3629 O O . SER B 1 145 ? 80.930 77.969 3.342 1.00 53.55 145 SER A O 1
ATOM 3632 N N . GLY B 1 146 ? 79.529 76.419 4.128 1.00 51.13 146 GLY A N 1
ATOM 3633 C CA . GLY B 1 146 ? 80.328 75.337 3.607 1.00 57.80 146 GLY A CA 1
ATOM 3634 C C . GLY B 1 146 ? 80.353 75.360 2.092 1.00 65.73 146 GLY A C 1
ATOM 3635 O O . GLY B 1 146 ? 81.352 74.972 1.491 1.00 72.03 146 GLY A O 1
ATOM 3636 N N . GLY B 1 147 ? 79.264 75.828 1.481 1.00 56.42 147 GLY A N 1
ATOM 3637 C CA . GLY B 1 147 ? 79.167 75.835 0.041 1.00 66.16 147 GLY A CA 1
ATOM 3638 C C . GLY B 1 147 ? 79.911 76.924 -0.718 1.00 70.19 147 GLY A C 1
ATOM 3639 O O . GLY B 1 147 ? 79.972 76.907 -1.949 1.00 72.76 147 GLY A O 1
ATOM 3640 N N . PHE B 1 148 ? 80.488 77.879 -0.011 1.00 61.06 148 PHE A N 1
ATOM 3641 C CA . PHE B 1 148 ? 81.129 78.976 -0.723 1.00 57.90 148 PHE A CA 1
ATOM 3642 C C . PHE B 1 148 ? 82.369 78.537 -1.464 1.00 58.39 148 PHE A C 1
ATOM 3643 O O . PHE B 1 148 ? 82.808 79.196 -2.388 1.00 53.62 148 PHE A O 1
ATOM 3651 N N . ALA B 1 149 ? 82.972 77.448 -1.026 1.00 66.38 149 ALA A N 1
ATOM 3652 C CA . ALA B 1 149 ? 84.204 77.032 -1.649 1.00 69.67 149 ALA A CA 1
ATOM 3653 C C . ALA B 1 149 ? 83.918 76.658 -3.088 1.00 71.79 149 ALA A C 1
ATOM 3654 O O . ALA B 1 149 ? 84.691 76.980 -4.002 1.00 66.40 149 ALA A O 1
ATOM 3656 N N . ASP B 1 150 ? 82.796 75.972 -3.279 1.00 74.16 150 ASP A N 1
ATOM 3657 C CA . ASP B 1 150 ? 82.423 75.526 -4.611 1.00 78.45 150 ASP A CA 1
ATOM 3658 C C . ASP B 1 150 ? 82.031 76.739 -5.467 1.00 71.33 150 ASP A C 1
ATOM 3659 O O . ASP B 1 150 ? 82.456 76.856 -6.608 1.00 78.63 150 ASP A O 1
ATOM 3664 N N . ALA B 1 151 ? 81.243 77.656 -4.923 1.00 61.54 151 ALA A N 1
ATOM 3665 C CA . ALA B 1 151 ? 80.934 78.898 -5.629 1.00 48.79 151 ALA A CA 1
ATOM 3666 C C . ALA B 1 151 ? 82.193 79.661 -6.084 1.00 58.02 151 ALA A C 1
ATOM 3667 O O . ALA B 1 151 ? 82.215 80.242 -7.158 1.00 66.36 151 ALA A O 1
ATOM 3669 N N . ALA B 1 152 ? 83.240 79.685 -5.277 1.00 60.22 152 ALA A N 1
ATOM 3670 C CA . ALA B 1 152 ? 84.419 80.426 -5.681 1.00 57.51 152 ALA A CA 1
ATOM 3671 C C . ALA B 1 152 ? 85.107 79.750 -6.867 1.00 65.63 152 ALA A C 1
ATOM 3672 O O . ALA B 1 152 ? 85.899 80.386 -7.540 1.00 68.33 152 ALA A O 1
ATOM 3674 N N . LYS B 1 153 ? 84.787 78.485 -7.149 1.00 66.60 153 LYS A N 1
ATOM 3675 C CA . LYS B 1 153 ? 85.360 77.779 -8.314 1.00 72.46 153 LYS A CA 1
ATOM 3676 C C . LYS B 1 153 ? 84.686 78.174 -9.672 1.00 83.84 153 LYS A C 1
ATOM 3677 O O . LYS B 1 153 ? 85.282 77.992 -10.730 1.00 99.14 153 LYS A O 1
ATOM 3683 N N . ASP B 1 154 ? 83.445 78.671 -9.620 1.00 68.00 154 ASP A N 1
ATOM 3684 C CA . ASP B 1 154 ? 82.715 79.298 -10.737 1.00 55.62 154 ASP A CA 1
ATOM 3685 C C . ASP B 1 154 ? 81.854 80.512 -10.273 1.00 66.12 154 ASP A C 1
ATOM 3686 O O . ASP B 1 154 ? 80.672 80.365 -9.963 1.00 70.53 154 ASP A O 1
ATOM 3691 N N . PRO B 1 155 ? 82.442 81.714 -10.227 1.00 59.50 155 PRO A N 1
ATOM 3692 C CA . PRO B 1 155 ? 81.770 82.917 -9.710 1.00 61.56 155 PRO A CA 1
ATOM 3693 C C . PRO B 1 155 ? 80.659 83.553 -10.578 1.00 70.57 155 PRO A C 1
ATOM 3694 O O . PRO B 1 155 ? 79.702 84.071 -9.979 1.00 66.10 155 PRO A O 1
ATOM 3698 N N . GLN B 1 156 ? 80.796 83.532 -11.885 1.00 76.32 156 GLN A N 1
ATOM 3699 C CA . GLN B 1 156 ? 79.778 84.071 -12.746 1.00 79.52 156 GLN A CA 1
ATOM 3700 C C . GLN B 1 156 ? 78.515 83.269 -12.591 1.00 78.50 156 GLN A C 1
ATOM 3701 O O . GLN B 1 156 ? 77.433 83.800 -12.561 1.00 74.21 156 GLN A O 1
ATOM 3707 N N . GLY B 1 157 ? 78.677 81.970 -12.494 1.00 56.61 157 GLY A N 1
ATOM 3708 C CA . GLY B 1 157 ? 77.582 81.054 -12.268 1.00 50.64 157 GLY A CA 1
ATOM 3709 C C . GLY B 1 157 ? 76.904 81.359 -10.943 1.00 69.52 157 GLY A C 1
ATOM 3710 O O . GLY B 1 157 ? 75.685 81.499 -10.871 1.00 76.79 157 GLY A O 1
ATOM 3711 N N . PHE B 1 158 ? 77.703 81.482 -9.893 1.00 60.43 158 PHE A N 1
ATOM 3712 C CA . PHE B 1 158 ? 77.185 81.882 -8.611 1.00 58.14 158 PHE A CA 1
ATOM 3713 C C . PHE B 1 158 ? 76.440 83.226 -8.699 1.00 59.89 158 PHE A C 1
ATOM 3714 O O . PHE B 1 158 ? 75.284 83.314 -8.304 1.00 66.99 158 PHE A O 1
ATOM 3722 N N . ALA B 1 159 ? 77.051 84.249 -9.280 1.00 58.89 159 ALA A N 1
ATOM 3723 C CA . ALA B 1 159 ? 76.402 85.567 -9.348 1.00 50.84 159 ALA A CA 1
ATOM 3724 C C . ALA B 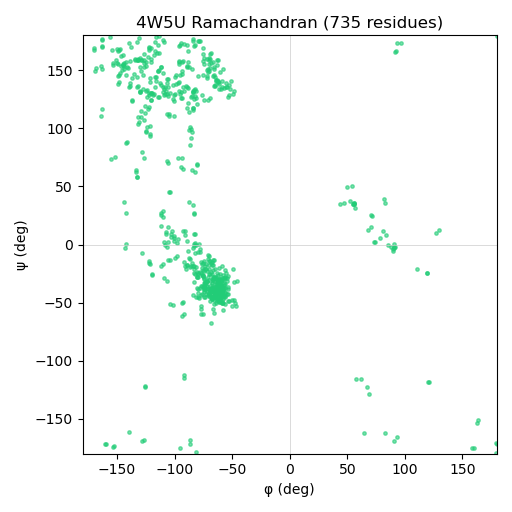1 159 ? 75.085 85.569 -10.148 1.00 52.48 159 ALA A C 1
ATOM 3725 O O . ALA B 1 159 ? 74.084 86.100 -9.694 1.00 55.07 159 ALA A O 1
ATOM 3727 N N . GLN B 1 160 ? 75.073 84.977 -11.339 1.00 53.80 160 GLN A N 1
ATOM 3728 C CA . GLN B 1 160 ? 73.837 84.950 -12.110 1.00 58.71 160 GLN A CA 1
ATOM 3729 C C . GLN B 1 160 ? 72.719 84.193 -11.403 1.00 55.14 160 GLN A C 1
ATOM 3730 O O . GLN B 1 160 ? 71.561 84.590 -11.495 1.00 61.81 160 GLN A O 1
ATOM 3736 N N . SER B 1 161 ? 73.036 83.076 -10.761 1.00 45.75 161 SER A N 1
ATOM 3737 C CA . SER B 1 161 ? 71.995 82.354 -10.018 1.00 61.64 161 SER A CA 1
ATOM 3738 C C . SER B 1 161 ? 71.468 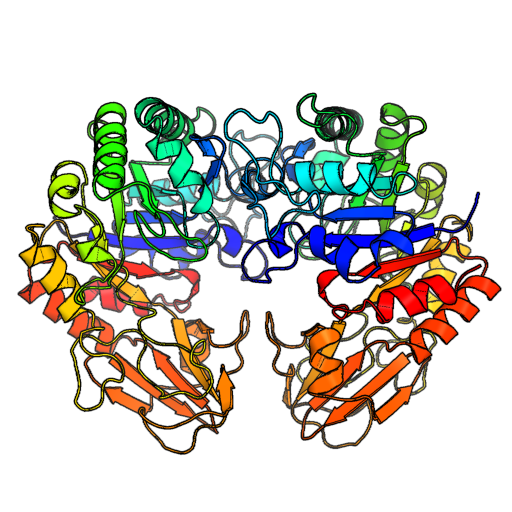83.220 -8.854 1.00 57.08 161 SER A C 1
ATOM 3739 O O . SER B 1 161 ? 70.257 83.279 -8.598 1.00 58.53 161 SER A O 1
ATOM 3742 N N . CYS B 1 162 ? 72.376 83.934 -8.201 1.00 43.95 162 CYS A N 1
ATOM 3743 C CA . CYS B 1 162 ? 71.992 84.830 -7.124 1.00 46.81 162 CYS A CA 1
ATOM 3744 C C . CYS B 1 162 ? 71.121 85.983 -7.663 1.00 49.15 162 CYS A C 1
ATOM 3745 O O . CYS B 1 162 ? 70.090 86.328 -7.052 1.00 44.84 162 CYS A O 1
ATOM 3748 N N . TYR B 1 163 ? 71.518 86.570 -8.790 1.00 46.56 163 TYR A N 1
ATOM 3749 C CA . TYR B 1 163 ? 70.726 87.629 -9.394 1.00 42.95 163 TYR A CA 1
ATOM 3750 C C . TYR B 1 163 ? 69.324 87.085 -9.712 1.00 50.43 163 TYR A C 1
ATOM 3751 O O . TYR B 1 163 ? 68.319 87.736 -9.466 1.00 50.01 163 TYR A O 1
ATOM 3760 N N . ASN B 1 164 ? 69.258 85.880 -10.257 1.00 53.80 164 ASN A N 1
ATOM 3761 C CA . ASN B 1 164 ? 67.982 85.286 -10.623 1.00 54.47 164 ASN A CA 1
ATOM 3762 C C . ASN B 1 164 ? 67.062 84.942 -9.462 1.00 55.84 164 ASN A C 1
ATOM 3763 O O . ASN B 1 164 ? 65.839 84.953 -9.596 1.00 69.67 164 ASN A O 1
ATOM 3768 N N . LEU B 1 165 ? 67.639 84.607 -8.325 1.00 49.44 165 LEU A N 1
ATOM 3769 C CA . LEU B 1 165 ? 66.820 84.253 -7.167 1.00 52.80 165 LEU A CA 1
ATOM 3770 C C . LEU B 1 165 ? 66.308 85.532 -6.503 1.00 61.57 165 LEU A C 1
ATOM 3771 O O . LEU B 1 165 ? 65.125 85.657 -6.146 1.00 58.76 165 LEU A O 1
ATOM 3776 N N . VAL B 1 166 ? 67.210 86.496 -6.350 1.00 51.46 166 VAL A N 1
ATOM 3777 C CA . VAL B 1 166 ? 66.808 87.776 -5.822 1.00 48.78 166 VAL A CA 1
ATOM 3778 C C . VAL B 1 166 ? 65.711 88.425 -6.668 1.00 60.96 166 VAL A C 1
ATOM 3779 O O . VAL B 1 166 ? 64.845 89.157 -6.134 1.00 66.78 166 VAL A O 1
ATOM 3783 N N . HIS B 1 167 ? 65.725 88.127 -7.974 1.00 51.73 167 HIS A N 1
ATOM 3784 C CA . HIS B 1 167 ? 64.725 88.685 -8.899 1.00 52.96 167 HIS A CA 1
ATOM 3785 C C . HIS B 1 167 ? 63.744 87.671 -9.462 1.00 54.33 167 HIS A C 1
ATOM 3786 O O . HIS B 1 167 ? 63.217 87.844 -10.551 1.00 62.73 167 HIS A O 1
ATOM 3793 N N . ASP B 1 168 ? 63.512 86.601 -8.717 1.00 54.72 168 ASP A N 1
ATOM 3794 C CA . ASP B 1 168 ? 62.490 85.623 -9.073 1.00 55.75 168 ASP A CA 1
ATOM 3795 C C . ASP B 1 168 ? 61.141 86.330 -9.303 1.00 57.35 168 ASP A C 1
ATOM 3796 O O . ASP B 1 168 ? 60.799 87.264 -8.564 1.00 64.38 168 ASP A O 1
ATOM 3801 N N . PRO B 1 169 ? 60.407 85.931 -10.371 1.00 57.27 169 PRO A N 1
ATOM 3802 C CA . PRO B 1 169 ? 59.110 86.526 -10.719 1.00 58.85 169 PRO A CA 1
ATOM 3803 C C . PRO B 1 169 ? 58.053 86.522 -9.583 1.00 68.75 169 PRO A C 1
ATOM 3804 O O . PRO B 1 169 ? 57.253 87.462 -9.563 1.00 77.96 169 PRO A O 1
ATOM 3808 N N . ARG B 1 170 ? 58.059 85.532 -8.678 1.00 61.52 170 ARG A N 1
ATOM 3809 C CA . ARG B 1 170 ? 57.085 85.453 -7.555 1.00 71.53 170 ARG A CA 1
ATOM 3810 C C . ARG B 1 170 ? 57.191 86.647 -6.604 1.00 71.98 170 ARG A C 1
ATOM 3811 O O . ARG B 1 170 ? 56.222 87.037 -5.941 1.00 70.97 170 ARG A O 1
ATOM 3819 N N . TRP B 1 171 ? 58.368 87.244 -6.562 1.00 66.78 171 TRP A N 1
ATOM 3820 C CA . TRP B 1 171 ? 58.588 88.311 -5.621 1.00 60.21 171 TRP A CA 1
ATOM 3821 C C . TRP B 1 171 ? 59.480 89.441 -6.116 1.00 59.29 171 TRP A C 1
ATOM 3822 O O . TRP B 1 171 ? 60.210 89.959 -5.310 1.00 50.06 171 TRP A O 1
ATOM 3833 N N . ASP B 1 172 ? 59.435 89.840 -7.399 1.00 65.04 172 ASP A N 1
ATOM 3834 C CA . ASP B 1 172 ? 60.498 90.692 -7.947 1.00 50.53 172 ASP A CA 1
ATOM 3835 C C . ASP B 1 172 ? 60.764 92.053 -7.246 1.00 76.23 172 ASP A C 1
ATOM 3836 O O . ASP B 1 172 ? 61.909 92.308 -6.782 1.00 87.05 172 ASP A O 1
ATOM 3841 N N . GLY B 1 173 ? 59.758 92.913 -7.114 1.00 55.61 173 GLY A N 1
ATOM 3842 C CA . GLY B 1 173 ? 59.998 94.196 -6.424 1.00 61.36 173 GLY A CA 1
ATOM 3843 C C . GLY B 1 173 ? 60.707 94.256 -5.041 1.00 67.29 173 GLY A C 1
ATOM 3844 O O . GLY B 1 173 ? 61.321 95.271 -4.686 1.00 61.97 173 GLY A O 1
ATOM 3845 N N . VAL B 1 174 ? 60.695 93.126 -4.331 1.00 47.37 174 VAL A N 1
ATOM 3846 C CA . VAL B 1 174 ? 60.900 93.016 -2.902 1.00 45.64 174 VAL A CA 1
ATOM 3847 C C . VAL B 1 174 ? 62.345 93.209 -2.478 1.00 60.24 174 VAL A C 1
ATOM 3848 O O . VAL B 1 174 ? 62.588 93.844 -1.473 1.00 55.45 174 VAL A O 1
ATOM 3852 N N . PHE B 1 175 ? 63.311 92.696 -3.229 1.00 69.10 175 PHE A N 1
ATOM 3853 C CA . PHE B 1 175 ? 64.695 92.900 -2.816 1.00 54.93 175 PHE A CA 1
ATOM 3854 C C . PHE B 1 175 ? 65.401 93.900 -3.682 1.00 53.68 175 PHE A C 1
ATOM 3855 O O . PHE B 1 175 ? 65.206 93.937 -4.898 1.00 77.46 175 PHE A O 1
ATOM 3863 N N . ASP B 1 176 ? 66.246 94.688 -3.026 1.00 48.47 176 ASP A N 1
ATOM 3864 C CA . ASP B 1 176 ? 67.008 95.767 -3.636 1.00 44.36 176 ASP A CA 1
ATOM 3865 C C . ASP B 1 176 ? 68.505 95.454 -3.781 1.00 49.81 176 ASP A C 1
ATOM 3866 O O . ASP B 1 176 ? 69.305 96.326 -4.141 1.00 55.45 176 ASP A O 1
ATOM 3871 N N . GLY B 1 177 ? 68.895 94.215 -3.518 1.00 49.32 177 GLY A N 1
ATOM 3872 C CA . GLY B 1 177 ? 70.312 93.882 -3.498 1.00 49.88 177 GLY A CA 1
ATOM 3873 C C . GLY B 1 177 ? 70.592 92.602 -2.737 1.00 53.36 177 GLY A C 1
ATOM 3874 O O . GLY B 1 177 ? 69.682 91.917 -2.318 1.00 50.05 177 GLY A O 1
ATOM 3875 N N . ILE B 1 178 ? 71.860 92.269 -2.583 1.00 49.81 178 ILE A N 1
ATOM 3876 C CA . ILE B 1 178 ? 72.248 90.986 -2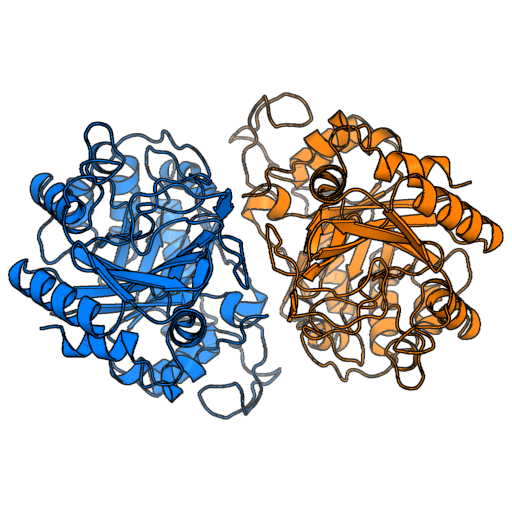.030 1.00 44.61 178 ILE A CA 1
ATOM 3877 C C . ILE B 1 178 ? 73.366 91.213 -1.000 1.00 49.21 178 ILE A C 1
ATOM 3878 O O . ILE B 1 178 ? 74.163 92.143 -1.141 1.00 53.35 178 ILE A O 1
ATOM 3883 N N . ASP B 1 179 ? 73.392 90.396 0.051 1.00 50.76 179 ASP A N 1
ATOM 3884 C CA . ASP B 1 179 ? 74.444 90.431 1.069 1.00 50.81 179 ASP A CA 1
ATOM 3885 C C . ASP B 1 179 ? 75.123 89.078 1.158 1.00 49.39 179 ASP A C 1
ATOM 3886 O O . ASP B 1 179 ? 74.445 88.057 1.336 1.00 43.37 179 ASP A O 1
ATOM 3891 N N . ILE B 1 180 ? 76.454 89.066 1.092 1.00 45.61 180 ILE A N 1
ATOM 3892 C CA . ILE B 1 180 ? 77.198 87.815 1.242 1.00 43.99 180 ILE A CA 1
ATOM 3893 C C . ILE B 1 180 ? 77.890 87.688 2.611 1.00 49.13 180 ILE A C 1
ATOM 3894 O O . ILE B 1 180 ? 78.850 88.401 2.953 1.00 56.46 180 ILE A O 1
ATOM 3899 N N . ASP B 1 181 ? 77.384 86.738 3.379 1.00 52.28 181 ASP A N 1
ATOM 3900 C CA . ASP B 1 181 ? 77.839 86.490 4.743 1.00 59.35 181 ASP A CA 1
ATOM 3901 C C . ASP B 1 181 ? 78.673 85.184 4.776 1.00 50.76 181 ASP A C 1
ATOM 3902 O O . ASP B 1 181 ? 78.210 84.135 5.227 1.00 54.69 181 ASP A O 1
ATOM 3907 N N . TRP B 1 182 ? 79.879 85.225 4.220 1.00 44.57 182 TRP A N 1
ATOM 3908 C CA . TRP B 1 182 ? 80.722 84.025 4.141 1.00 37.53 182 TRP A CA 1
ATOM 3909 C C . TRP B 1 182 ? 81.575 83.917 5.373 1.00 48.88 182 TRP A C 1
ATOM 3910 O O . TRP B 1 182 ? 82.385 84.815 5.644 1.00 53.87 182 TRP A O 1
ATOM 3921 N N . GLU B 1 183 ? 81.370 82.851 6.140 1.00 52.20 183 GLU A N 1
ATOM 3922 C CA . GLU B 1 183 ? 82.121 82.615 7.379 1.00 49.53 183 GLU A CA 1
ATOM 3923 C C . GLU B 1 183 ? 82.879 81.285 7.335 1.00 49.98 183 GLU A C 1
ATOM 3924 O O . GLU B 1 183 ? 82.322 80.228 7.675 1.00 52.36 183 GLU A O 1
ATOM 3930 N N . TYR B 1 184 ? 84.148 81.333 6.923 1.00 50.71 184 TYR A N 1
ATOM 3931 C CA . TYR B 1 184 ? 84.833 82.584 6.553 1.00 49.23 184 TYR A CA 1
ATOM 3932 C C . TYR B 1 184 ? 85.806 82.276 5.426 1.00 55.09 184 TYR A C 1
ATOM 3933 O O . TYR B 1 184 ? 86.326 81.150 5.356 1.00 60.96 184 TYR A O 1
ATOM 3942 N N . PRO B 1 185 ? 86.066 83.270 4.553 1.00 55.14 185 PRO A N 1
ATOM 3943 C CA . PRO B 1 185 ? 86.929 83.075 3.375 1.00 46.59 185 PRO A CA 1
ATOM 3944 C C . PRO B 1 185 ? 88.395 82.875 3.741 1.00 53.16 185 PRO A C 1
ATOM 3945 O O . PRO B 1 185 ? 88.947 83.703 4.465 1.00 70.42 185 PRO A O 1
ATOM 3949 N N . ASN B 1 186 ? 88.985 81.779 3.251 1.00 56.04 186 ASN A N 1
ATOM 3950 C CA . ASN B 1 186 ? 90.383 81.371 3.518 1.00 57.43 186 ASN A CA 1
ATOM 3951 C C . ASN B 1 186 ? 90.651 81.243 5.020 1.00 58.34 186 ASN A C 1
ATOM 3952 O O . ASN B 1 186 ? 91.738 81.547 5.495 1.00 63.08 186 ASN A O 1
ATOM 3957 N N . ALA B 1 187 ? 89.643 80.783 5.759 1.00 65.91 187 ALA A N 1
ATOM 3958 C CA . ALA B 1 187 ? 89.746 80.628 7.216 1.00 56.16 187 ALA A CA 1
ATOM 3959 C C . ALA B 1 187 ? 88.726 79.671 7.827 1.00 54.99 187 ALA A C 1
ATOM 3960 O O . ALA B 1 187 ? 87.979 78.970 7.131 1.00 60.61 187 ALA A O 1
ATOM 3962 N N . CYS B 1 188 ? 88.692 79.655 9.154 1.00 67.51 188 CYS A N 1
ATOM 3963 C CA . CYS B 1 188 ? 87.856 78.688 9.861 1.00 64.51 188 CYS A CA 1
ATOM 3964 C C . CYS B 1 188 ? 86.660 79.329 10.561 1.00 56.40 188 CYS A C 1
ATOM 3965 O O . CYS B 1 188 ? 86.779 80.360 11.216 1.00 65.00 188 CYS A O 1
ATOM 3968 N N . GLY B 1 189 ? 85.489 78.744 10.337 1.00 61.11 189 GLY A N 1
ATOM 3969 C CA . GLY B 1 189 ? 84.279 79.057 11.083 1.00 58.60 189 GLY A CA 1
ATOM 3970 C C . GLY B 1 189 ? 83.801 77.705 11.610 1.00 68.28 189 GLY A C 1
ATOM 3971 O O . GLY B 1 189 ? 84.545 76.975 12.267 1.00 71.80 189 GLY A O 1
ATOM 3972 N N . LEU B 1 190 ? 82.576 77.336 11.277 1.00 69.21 190 LEU A N 1
ATOM 3973 C CA . LEU B 1 190 ? 82.080 75.999 11.567 1.00 59.22 190 LEU A CA 1
ATOM 3974 C C . LEU B 1 190 ? 82.873 74.995 10.726 1.00 68.48 190 LEU A C 1
ATOM 3975 O O . LEU B 1 190 ? 83.045 73.826 11.089 1.00 69.47 190 LEU A O 1
ATOM 3980 N N . THR B 1 191 ? 83.316 75.457 9.564 1.00 68.32 191 THR A N 1
ATOM 3981 C CA . THR B 1 191 ? 84.179 74.660 8.722 1.00 67.09 191 THR A CA 1
ATOM 3982 C C . THR B 1 191 ? 85.367 75.453 8.242 1.00 68.09 191 THR A C 1
ATOM 3983 O O . THR B 1 191 ? 85.337 76.693 8.188 1.00 68.72 191 THR A O 1
ATOM 3987 N N . CYS B 1 192 ? 86.400 74.717 7.848 1.00 73.98 192 CYS A N 1
ATOM 3988 C CA . CYS B 1 192 ? 87.638 75.322 7.383 1.00 78.59 192 CYS A CA 1
ATOM 3989 C C . CYS B 1 192 ? 87.656 75.459 5.869 1.00 75.37 192 CYS A C 1
ATOM 3990 O O . CYS B 1 192 ? 87.335 74.508 5.147 1.00 77.07 192 CYS A O 1
ATOM 3993 N N . ASP B 1 193 ? 88.011 76.662 5.410 1.00 70.04 193 ASP A N 1
ATOM 3994 C CA . ASP B 1 193 ? 88.147 76.966 3.989 1.00 62.48 193 ASP A CA 1
ATOM 3995 C C . ASP B 1 193 ? 89.565 77.358 3.604 1.00 63.45 193 ASP A C 1
ATOM 3996 O O . ASP B 1 193 ? 90.168 78.194 4.274 1.00 65.11 193 ASP A O 1
ATOM 4001 N N . SER B 1 194 ? 90.068 76.821 2.487 1.00 69.03 194 SER A N 1
ATOM 4002 C CA . SER B 1 194 ? 91.380 77.227 1.976 1.00 68.16 194 SER A CA 1
ATOM 4003 C C . SER B 1 194 ? 91.315 77.510 0.473 1.00 77.16 194 SER A C 1
ATOM 4004 O O . SER B 1 194 ? 92.053 76.937 -0.337 1.00 85.90 194 SER A O 1
ATOM 4007 N N . SER B 1 195 ? 90.446 78.453 0.130 1.00 75.72 195 SER A N 1
ATOM 4008 C CA . SER B 1 195 ? 90.205 78.871 -1.246 1.00 70.59 195 SER A CA 1
ATOM 4009 C C . SER B 1 195 ? 91.219 79.917 -1.714 1.00 64.75 195 SER A C 1
ATOM 4010 O O . SER B 1 195 ? 91.183 80.366 -2.864 1.00 77.28 195 SER A O 1
ATOM 4013 N N . GLY B 1 196 ? 92.107 80.331 -0.821 1.00 60.25 196 GLY A N 1
ATOM 4014 C CA . GLY B 1 196 ? 93.039 81.401 -1.136 1.00 60.78 196 GLY A CA 1
ATOM 4015 C C . GLY B 1 196 ? 92.585 82.807 -0.763 1.00 61.63 196 GLY A C 1
ATOM 4016 O O . GLY B 1 196 ? 91.417 83.073 -0.453 1.00 67.76 196 GLY A O 1
ATOM 4017 N N . PRO B 1 197 ? 93.523 83.739 -0.793 1.00 54.74 197 PRO A N 1
ATOM 4018 C CA . PRO B 1 197 ? 93.268 85.111 -0.349 1.00 56.95 197 PRO A CA 1
ATOM 4019 C C . PRO B 1 197 ? 92.432 85.903 -1.359 1.00 65.39 197 PRO A C 1
ATOM 4020 O O . PRO B 1 197 ? 91.906 86.989 -1.057 1.00 71.58 197 PRO A O 1
ATOM 4024 N N . ASP B 1 198 ? 92.311 85.376 -2.569 1.00 65.94 198 ASP A N 1
ATOM 4025 C CA . ASP B 1 198 ? 91.635 86.147 -3.596 1.00 73.90 198 ASP A CA 1
ATOM 4026 C C . ASP B 1 198 ? 90.234 85.649 -3.965 1.00 66.90 198 ASP A C 1
ATOM 4027 O O . ASP B 1 198 ? 89.542 86.283 -4.744 1.00 66.42 198 ASP A O 1
ATOM 4032 N N . ALA B 1 199 ? 89.781 84.559 -3.362 1.00 65.40 199 ALA A N 1
ATOM 4033 C CA . ALA B 1 199 ? 88.460 84.018 -3.678 1.00 58.03 199 ALA A CA 1
ATOM 4034 C C . ALA B 1 199 ? 87.323 84.965 -3.320 1.00 60.78 199 ALA A C 1
ATOM 4035 O O . ALA B 1 199 ? 86.348 85.093 -4.059 1.00 61.95 199 ALA A O 1
ATOM 4037 N N . PHE B 1 200 ? 87.426 85.599 -2.161 1.00 62.14 200 PHE A N 1
ATOM 4038 C CA . PHE B 1 200 ? 86.419 86.560 -1.772 1.00 58.54 200 PHE A CA 1
ATOM 4039 C C . PHE B 1 200 ? 86.293 87.690 -2.816 1.00 60.18 200 PHE A C 1
ATOM 4040 O O . PHE B 1 200 ? 85.186 87.996 -3.296 1.00 57.01 200 PHE A O 1
ATOM 4048 N N . ARG B 1 201 ? 87.414 88.291 -3.194 1.00 55.49 201 ARG A N 1
ATOM 4049 C CA . ARG B 1 201 ? 87.344 89.346 -4.192 1.00 58.43 201 ARG A CA 1
ATOM 4050 C C . ARG B 1 201 ? 86.686 88.854 -5.477 1.00 60.81 201 ARG A C 1
ATOM 4051 O O . ARG B 1 201 ? 85.823 89.524 -6.035 1.00 61.48 201 ARG A O 1
ATOM 4059 N N . ASN B 1 202 ? 87.055 87.656 -5.911 1.00 59.55 202 ASN A N 1
ATOM 4060 C CA . ASN B 1 202 ? 86.521 87.114 -7.156 1.00 57.96 202 ASN A CA 1
ATOM 4061 C C . ASN B 1 202 ? 85.016 86.990 -7.128 1.00 59.72 202 ASN A C 1
ATOM 4062 O O . ASN B 1 202 ? 84.345 87.391 -8.055 1.00 69.58 202 ASN A O 1
ATOM 4067 N N . LEU B 1 203 ? 84.504 86.488 -6.019 1.00 56.79 203 LEU A N 1
ATOM 4068 C CA . LEU B 1 203 ? 83.089 86.349 -5.790 1.00 55.88 203 LEU A CA 1
ATOM 4069 C C . LEU B 1 203 ? 82.346 87.667 -5.824 1.00 60.70 203 LEU A C 1
ATOM 4070 O O . LEU B 1 203 ? 81.253 87.758 -6.371 1.00 65.56 203 LEU A O 1
ATOM 4075 N N . MET B 1 204 ? 82.917 88.679 -5.182 1.00 55.35 204 MET A N 1
ATOM 4076 C CA . MET B 1 204 ? 82.226 89.945 -5.039 1.00 51.98 204 MET A CA 1
ATOM 4077 C C . MET B 1 204 ? 82.265 90.658 -6.370 1.00 61.20 204 MET A C 1
ATOM 4078 O O . MET B 1 204 ? 81.292 91.286 -6.789 1.00 74.32 204 MET A O 1
ATOM 4083 N N . ALA B 1 205 ? 83.372 90.504 -7.074 1.00 56.20 205 ALA A N 1
ATOM 4084 C CA . ALA B 1 205 ? 83.515 91.169 -8.354 1.00 53.75 205 ALA A CA 1
ATOM 4085 C C . ALA B 1 205 ? 82.455 90.585 -9.325 1.00 65.73 205 ALA A C 1
ATOM 4086 O O . ALA B 1 205 ? 81.787 91.327 -10.045 1.00 68.21 205 ALA A O 1
ATOM 4088 N N . ALA B 1 206 ? 82.251 89.272 -9.277 1.00 45.91 206 ALA A N 1
ATOM 4089 C CA . ALA B 1 206 ? 81.217 88.622 -10.054 1.00 46.30 206 ALA A CA 1
ATOM 4090 C C . ALA B 1 206 ? 79.807 89.171 -9.747 1.00 58.54 206 ALA A C 1
ATOM 4091 O O . ALA B 1 206 ? 79.013 89.479 -10.661 1.00 58.68 206 ALA A O 1
ATOM 4093 N N . LEU B 1 207 ? 79.513 89.304 -8.460 1.00 45.29 207 LEU A N 1
ATOM 4094 C CA . LEU B 1 207 ? 78.230 89.792 -8.005 1.00 50.27 207 LEU A CA 1
ATOM 4095 C C . LEU B 1 207 ? 78.059 91.222 -8.498 1.00 52.34 207 LEU A C 1
ATOM 4096 O O . LEU B 1 207 ? 76.981 91.609 -8.949 1.00 52.44 207 LEU A O 1
ATOM 4101 N N . ARG B 1 208 ? 79.126 92.009 -8.451 1.00 48.40 208 ARG A N 1
ATOM 4102 C CA . ARG B 1 208 ? 78.989 93.391 -8.901 1.00 52.67 208 ARG A CA 1
ATOM 4103 C C . ARG B 1 208 ? 78.615 93.437 -10.373 1.00 55.82 208 ARG A C 1
ATOM 4104 O O . ARG B 1 208 ? 77.729 94.193 -10.770 1.00 61.49 208 ARG A O 1
ATOM 4112 N N . SER B 1 209 ? 79.267 92.617 -11.190 1.00 63.08 209 SER A N 1
ATOM 4113 C CA . SER B 1 209 ? 79.010 92.673 -12.630 1.00 65.00 209 SER A CA 1
ATOM 4114 C C . SER B 1 209 ? 77.539 92.311 -12.938 1.00 61.92 209 SER A C 1
ATOM 4115 O O . SER B 1 209 ? 76.929 92.943 -13.796 1.00 68.77 209 SER A O 1
ATOM 4118 N N . THR B 1 210 ? 76.949 91.344 -12.230 1.00 51.79 210 THR A N 1
ATOM 4119 C CA . THR B 1 210 ? 75.604 90.924 -12.602 1.00 52.64 210 THR A CA 1
ATOM 4120 C C . THR B 1 210 ? 74.532 91.732 -11.885 1.00 59.79 210 THR A C 1
ATOM 4121 O O . THR B 1 210 ? 73.388 91.764 -12.320 1.00 72.04 210 THR A O 1
ATOM 4125 N N . PHE B 1 211 ? 74.909 92.415 -10.807 1.00 65.38 211 PHE A N 1
ATOM 4126 C CA . PHE B 1 211 ? 73.950 93.174 -10.002 1.00 54.96 211 PHE A CA 1
ATOM 4127 C C . PHE B 1 211 ? 73.942 94.667 -10.353 1.00 58.28 211 PHE A C 1
ATOM 4128 O O . PHE B 1 211 ? 73.074 95.398 -9.895 1.00 61.25 211 PHE A O 1
ATOM 4136 N N . GLY B 1 212 ? 74.898 95.136 -11.147 1.00 54.38 212 GLY A N 1
ATOM 4137 C CA . GLY B 1 212 ? 74.839 96.513 -11.601 1.00 52.42 212 GLY A CA 1
ATOM 4138 C C . GLY B 1 212 ? 74.785 97.617 -10.536 1.00 63.81 212 GLY A C 1
ATOM 4139 O O . GLY B 1 212 ? 75.695 97.814 -9.750 1.00 57.78 212 GLY A O 1
ATOM 4140 N N . ASP B 1 213 ? 73.681 98.345 -10.511 1.00 74.85 213 ASP A N 1
ATOM 4141 C CA . ASP B 1 213 ? 73.563 99.526 -9.670 1.00 69.67 213 ASP A CA 1
ATOM 4142 C C . ASP B 1 213 ? 72.836 99.177 -8.371 1.00 59.77 213 ASP A C 1
ATOM 4143 O O . ASP B 1 213 ? 72.606 100.032 -7.501 1.00 51.49 213 ASP A O 1
ATOM 4148 N N . GLU B 1 214 ? 72.481 97.904 -8.242 1.00 50.91 214 GLU A N 1
ATOM 4149 C CA . GLU B 1 214 ? 71.792 97.458 -7.055 1.00 57.77 214 GLU A CA 1
ATOM 4150 C C . GLU B 1 214 ? 72.834 97.287 -5.950 1.00 58.26 214 GLU A C 1
ATOM 4151 O O . GLU B 1 214 ? 74.035 97.456 -6.195 1.00 52.25 214 GLU A O 1
ATOM 4157 N N . LEU B 1 215 ? 72.382 96.970 -4.742 1.00 55.76 215 LEU A N 1
ATOM 4158 C CA . LEU B 1 215 ? 73.282 96.901 -3.604 1.00 49.13 215 LEU A CA 1
ATOM 4159 C C . LEU B 1 215 ? 73.963 95.547 -3.548 1.00 50.26 215 LEU A C 1
ATOM 4160 O O . LEU B 1 215 ? 73.319 94.499 -3.672 1.00 48.94 215 LEU A O 1
ATOM 4165 N N . VAL B 1 216 ? 75.278 95.583 -3.379 1.00 50.01 216 VAL A N 1
ATOM 4166 C CA . VAL B 1 216 ? 76.042 94.391 -3.040 1.00 54.79 216 VAL A CA 1
ATOM 4167 C C . VAL B 1 216 ? 76.850 94.676 -1.781 1.00 50.32 216 VAL A C 1
ATOM 4168 O O . VAL B 1 216 ? 77.693 95.566 -1.775 1.00 61.30 216 VAL A O 1
ATOM 4172 N N . THR B 1 217 ? 76.515 94.000 -0.687 1.00 40.19 217 THR A N 1
ATOM 4173 C CA . THR B 1 217 ? 77.307 94.113 0.549 1.00 49.16 217 THR A CA 1
ATOM 4174 C C . THR B 1 217 ? 77.828 92.753 1.016 1.00 52.91 217 THR A C 1
ATOM 4175 O O . THR B 1 217 ? 77.436 91.702 0.477 1.00 45.82 217 THR A O 1
ATOM 4179 N N . ALA B 1 218 ? 78.731 92.772 1.993 1.00 50.39 218 ALA A N 1
ATOM 4180 C CA . ALA B 1 218 ? 79.203 91.532 2.610 1.00 47.15 218 ALA A CA 1
ATOM 4181 C C . ALA B 1 218 ? 79.405 91.753 4.085 1.00 47.11 218 ALA A C 1
ATOM 4182 O O . ALA B 1 218 ? 79.831 92.840 4.503 1.00 52.57 218 ALA A O 1
ATOM 4184 N N . ALA B 1 219 ? 79.141 90.730 4.890 1.00 50.47 219 ALA A N 1
ATOM 4185 C CA . ALA B 1 219 ? 79.454 90.828 6.324 1.00 46.12 219 ALA A CA 1
ATOM 4186 C C . ALA B 1 219 ? 80.760 90.133 6.589 1.00 46.93 219 ALA A C 1
ATOM 4187 O O . ALA B 1 219 ? 81.009 89.073 6.045 1.00 62.85 219 ALA A O 1
ATOM 4189 N N . VAL B 1 220 ? 81.604 90.733 7.422 1.00 46.28 220 VAL A N 1
ATOM 4190 C CA . VAL B 1 220 ? 82.983 90.282 7.536 1.00 52.99 220 VAL A CA 1
ATOM 4191 C C . VAL B 1 220 ? 83.550 90.135 8.936 1.00 47.95 220 VAL A C 1
ATOM 4192 O O . VAL B 1 220 ? 83.075 90.757 9.871 1.00 59.96 220 VAL A O 1
ATOM 4196 N N . THR B 1 221 ? 84.609 89.339 9.052 1.00 51.29 221 THR A N 1
ATOM 4197 C CA . THR B 1 221 ? 85.162 89.002 10.353 1.00 53.57 221 THR A CA 1
ATOM 4198 C C . THR B 1 221 ? 85.676 90.236 11.031 1.00 49.52 221 THR A C 1
ATOM 4199 O O . THR B 1 221 ? 85.997 91.203 10.360 1.00 57.89 221 THR A O 1
ATOM 4203 N N . ALA B 1 222 ? 85.719 90.221 12.359 1.00 47.79 222 ALA A N 1
ATOM 4204 C CA . ALA B 1 222 ? 86.288 91.347 13.103 1.00 49.17 222 ALA A CA 1
ATOM 4205 C C . ALA B 1 222 ? 87.629 90.952 13.754 1.00 55.36 222 ALA A C 1
ATOM 4206 O O . ALA B 1 222 ? 88.070 91.558 14.722 1.00 66.27 222 ALA A O 1
ATOM 4208 N N . ASP B 1 223 ? 88.288 89.943 13.192 1.00 57.65 223 ASP A N 1
ATOM 4209 C CA . ASP B 1 223 ? 89.582 89.456 13.679 1.00 67.51 223 ASP A CA 1
ATOM 4210 C C . ASP B 1 223 ? 90.771 90.211 13.055 1.00 74.07 223 ASP A C 1
ATOM 4211 O O . ASP B 1 223 ? 91.201 89.895 11.938 1.00 82.48 223 ASP A O 1
ATOM 4216 N N . GLY B 1 224 ? 91.324 91.182 13.773 1.00 67.66 224 GLY A N 1
ATOM 4217 C CA . GLY B 1 224 ? 92.414 91.985 13.227 1.00 71.93 224 GLY A CA 1
ATOM 4218 C C . GLY B 1 224 ? 93.827 91.633 13.659 1.00 78.81 224 GLY A C 1
ATOM 4219 O O . GLY B 1 224 ? 94.791 92.354 13.379 1.00 82.49 224 GLY A O 1
ATOM 4220 N N . THR B 1 225 ? 93.946 90.529 14.376 1.00 81.13 225 THR A N 1
ATOM 4221 C CA . THR B 1 225 ? 95.221 90.118 14.952 1.00 85.39 225 THR A CA 1
ATOM 4222 C C . THR B 1 225 ? 96.137 89.536 13.874 1.00 86.31 225 THR A C 1
ATOM 4223 O O . THR B 1 225 ? 95.644 89.111 12.824 1.00 81.54 225 THR A O 1
ATOM 4227 N N . PRO B 1 226 ? 97.467 89.541 14.115 1.00 83.96 226 PRO A N 1
ATOM 4228 C CA . PRO B 1 226 ? 98.440 88.841 13.251 1.00 75.58 226 PRO A CA 1
ATOM 4229 C C . PRO B 1 226 ? 98.026 87.387 12.943 1.00 76.48 226 PRO A C 1
ATOM 4230 O O . PRO B 1 226 ? 97.607 86.644 13.835 1.00 76.96 226 PRO A O 1
ATOM 4234 N N . GLY B 1 227 ? 98.088 87.001 11.671 1.00 79.33 227 GLY A N 1
ATOM 4235 C CA . GLY B 1 227 ? 97.729 85.653 11.260 1.00 70.86 227 GLY A CA 1
ATOM 4236 C C . GLY B 1 227 ? 96.248 85.366 11.412 1.00 74.34 227 GLY A C 1
ATOM 4237 O O . GLY B 1 227 ? 95.835 84.206 11.297 1.00 80.77 227 GLY A O 1
ATOM 4238 N N . GLY B 1 228 ? 95.459 86.426 11.638 1.00 68.90 228 GLY A N 1
ATOM 4239 C CA . GLY B 1 228 ? 94.026 86.338 11.888 1.00 54.27 228 GLY A CA 1
ATOM 4240 C C . GLY B 1 228 ? 93.206 86.327 10.631 1.00 63.20 228 GLY A C 1
ATOM 4241 O O . GLY B 1 228 ? 93.763 86.238 9.542 1.00 77.24 228 GLY A O 1
ATOM 4242 N N . LYS B 1 229 ? 91.891 86.428 10.752 1.00 49.27 229 LYS A N 1
ATOM 4243 C CA . LYS B 1 229 ? 91.048 86.141 9.584 1.00 51.74 229 LYS A CA 1
ATOM 4244 C C . LYS B 1 229 ? 91.091 87.257 8.551 1.00 64.47 229 LYS A C 1
ATOM 4245 O O . LYS B 1 229 ? 91.006 87.012 7.345 1.00 82.62 229 LYS A O 1
ATOM 4251 N N . ILE B 1 230 ? 91.238 88.482 9.025 1.00 55.93 230 ILE A N 1
ATOM 4252 C CA . ILE B 1 230 ? 91.332 89.613 8.132 1.00 46.79 230 ILE A CA 1
ATOM 4253 C C . ILE B 1 230 ? 92.604 89.566 7.307 1.00 59.83 230 ILE A C 1
ATOM 4254 O O . ILE B 1 230 ? 92.576 89.895 6.135 1.00 73.54 230 ILE A O 1
ATOM 4259 N N . GLU B 1 231 ? 93.727 89.169 7.891 1.00 65.60 231 GLU A N 1
ATOM 4260 C CA . GLU B 1 231 ? 94.971 89.158 7.117 1.00 64.15 231 GLU A CA 1
ATOM 4261 C C . GLU B 1 231 ? 94.952 88.060 6.045 1.00 65.38 231 GLU A C 1
ATOM 4262 O O . GLU B 1 231 ? 95.758 88.070 5.109 1.00 80.83 231 GLU A O 1
ATOM 4268 N N . ALA B 1 232 ? 93.996 87.144 6.172 1.00 52.63 232 ALA A N 1
ATOM 4269 C CA . ALA B 1 232 ? 93.967 85.934 5.367 1.00 58.37 232 ALA A CA 1
ATOM 4270 C C . ALA B 1 232 ? 93.320 86.151 3.996 1.00 65.30 232 ALA A C 1
ATOM 4271 O O . ALA B 1 232 ? 93.465 85.331 3.095 1.00 76.67 232 ALA A O 1
ATOM 4273 N N . THR B 1 233 ? 92.566 87.229 3.856 1.00 61.44 233 THR A N 1
ATOM 4274 C CA . THR B 1 233 ? 91.838 87.489 2.621 1.00 66.98 233 THR A CA 1
ATOM 4275 C C . THR B 1 233 ? 92.136 88.930 2.168 1.00 64.39 233 THR A C 1
ATOM 4276 O O . THR B 1 233 ? 92.545 89.766 2.972 1.00 57.06 233 THR A O 1
ATOM 4280 N N . ASP B 1 234 ? 92.057 89.192 0.868 1.00 68.47 234 ASP A N 1
ATOM 4281 C CA . ASP B 1 234 ? 92.226 90.544 0.389 1.00 67.92 234 ASP A CA 1
ATOM 4282 C C . ASP B 1 234 ? 90.884 91.265 0.436 1.00 62.78 234 ASP A C 1
ATOM 4283 O O . ASP B 1 234 ? 90.169 91.314 -0.574 1.00 72.04 234 ASP A O 1
ATOM 4288 N N . TYR B 1 235 ? 90.560 91.837 1.601 1.00 56.06 235 TYR A N 1
ATOM 4289 C CA . TYR B 1 235 ? 89.280 92.544 1.805 1.00 68.93 235 TYR A CA 1
ATOM 4290 C C . TYR B 1 235 ? 89.432 93.935 1.204 1.00 63.97 235 TYR A C 1
ATOM 4291 O O . TYR B 1 235 ? 88.440 94.561 0.824 1.00 61.77 235 TYR A O 1
ATOM 4300 N N . ALA B 1 236 ? 90.673 94.403 1.097 1.00 58.97 236 ALA A N 1
ATOM 4301 C CA . ALA B 1 236 ? 90.930 95.736 0.541 1.00 69.77 236 ALA A CA 1
ATOM 4302 C C . ALA B 1 236 ? 90.579 95.794 -0.935 1.00 72.26 236 ALA A C 1
ATOM 4303 O O . ALA B 1 236 ? 89.898 96.702 -1.392 1.00 72.45 236 ALA A O 1
ATOM 4305 N N . GLY B 1 237 ? 91.026 94.775 -1.653 1.00 69.21 237 GLY A N 1
ATOM 4306 C CA . GLY B 1 237 ? 90.804 94.651 -3.071 1.00 68.80 237 GLY A CA 1
ATOM 4307 C C . GLY B 1 237 ? 89.356 94.461 -3.404 1.00 67.91 237 GLY A C 1
ATOM 4308 O O . GLY B 1 237 ? 88.876 94.998 -4.399 1.00 78.09 237 GLY A O 1
ATOM 4309 N N . ALA B 1 238 ? 88.680 93.656 -2.593 1.00 56.58 238 ALA A N 1
ATOM 4310 C CA . ALA B 1 238 ? 87.256 93.417 -2.755 1.00 50.32 238 ALA A CA 1
ATOM 4311 C C . ALA B 1 238 ? 86.367 94.647 -2.470 1.00 51.72 238 ALA A C 1
ATOM 4312 O O . ALA B 1 238 ? 85.255 94.751 -2.980 1.00 60.26 238 ALA A O 1
ATOM 4314 N N . ALA B 1 239 ? 86.841 95.581 -1.663 1.00 63.21 239 ALA A N 1
ATOM 4315 C CA . ALA B 1 239 ? 85.998 96.706 -1.255 1.00 62.60 239 ALA A CA 1
ATOM 4316 C C . ALA B 1 239 ? 85.492 97.545 -2.442 1.00 64.86 239 ALA A C 1
ATOM 4317 O O . ALA B 1 239 ? 84.404 98.123 -2.353 1.00 64.77 239 ALA A O 1
ATOM 4319 N N . GLN B 1 240 ? 86.267 97.635 -3.531 1.00 57.24 240 GLN A N 1
ATOM 4320 C CA . GLN B 1 240 ? 85.828 98.465 -4.667 1.00 68.27 240 GLN A CA 1
ATOM 4321 C C . GLN B 1 240 ? 84.524 97.919 -5.287 1.00 65.87 240 GLN A C 1
ATOM 4322 O O . GLN B 1 240 ? 83.727 98.680 -5.848 1.00 63.02 240 GLN A O 1
ATOM 4328 N N . TYR B 1 241 ? 84.264 96.624 -5.106 1.00 58.04 241 TYR A N 1
ATOM 4329 C CA . TYR B 1 241 ? 83.050 96.012 -5.647 1.00 53.32 241 TYR A CA 1
ATOM 4330 C C . TYR B 1 241 ? 81.843 96.056 -4.685 1.00 57.71 241 TYR A C 1
ATOM 4331 O O . TYR B 1 241 ? 80.708 95.937 -5.152 1.00 51.77 241 TYR A O 1
ATOM 4340 N N . VAL B 1 242 ? 82.050 96.222 -3.368 1.00 53.58 242 VAL A N 1
ATOM 4341 C CA . VAL B 1 242 ? 80.888 96.273 -2.458 1.00 43.94 242 VAL A CA 1
ATOM 4342 C C . VAL B 1 242 ? 80.433 97.710 -2.114 1.00 50.90 242 VAL A C 1
ATOM 4343 O O . VAL B 1 242 ? 81.207 98.672 -2.244 1.00 54.19 242 VAL A O 1
ATOM 4347 N N . ASP B 1 243 ? 79.169 97.854 -1.704 1.00 46.49 243 ASP A N 1
ATOM 4348 C CA . ASP B 1 243 ? 78.665 99.154 -1.240 1.00 51.69 243 ASP A CA 1
ATOM 4349 C C . ASP B 1 243 ? 79.157 99.430 0.169 1.00 57.53 243 ASP A C 1
ATOM 4350 O O . ASP B 1 243 ? 79.458 100.570 0.513 1.00 67.43 243 ASP A O 1
ATOM 4355 N N . TRP B 1 244 ? 79.243 98.366 0.967 1.00 49.80 244 TRP A N 1
ATOM 4356 C CA . TRP B 1 244 ? 79.870 98.398 2.283 1.00 45.78 244 TRP A CA 1
ATOM 4357 C C . TRP B 1 244 ? 80.060 97.027 2.893 1.00 48.16 244 TRP A C 1
ATOM 4358 O O . TRP B 1 244 ? 79.524 96.031 2.418 1.00 49.63 244 TRP A O 1
ATOM 4369 N N . TYR B 1 245 ? 80.828 97.016 3.974 1.00 54.84 245 TYR A N 1
ATOM 4370 C CA . TYR B 1 245 ? 81.057 95.841 4.802 1.00 50.05 245 TYR A CA 1
ATOM 4371 C C . TYR B 1 245 ? 80.310 95.968 6.117 1.00 44.81 245 TYR A C 1
ATOM 4372 O O . TYR B 1 245 ? 80.416 96.987 6.789 1.00 51.51 245 TYR A O 1
ATOM 4381 N N . ASN B 1 246 ? 79.558 94.939 6.476 1.00 42.97 246 ASN A N 1
ATOM 4382 C CA . ASN B 1 246 ? 78.992 94.801 7.830 1.00 48.00 246 ASN A CA 1
ATOM 4383 C C . ASN B 1 246 ? 79.999 94.147 8.770 1.00 50.28 246 ASN A C 1
ATOM 4384 O O . ASN B 1 246 ? 80.080 92.915 8.792 1.00 47.15 246 ASN A O 1
ATOM 4389 N N . VAL B 1 247 ? 80.752 94.925 9.547 1.00 39.03 247 VAL A N 1
ATOM 4390 C CA . VAL B 1 247 ? 81.860 94.336 10.316 1.00 42.36 247 VAL A CA 1
ATOM 4391 C C . VAL B 1 247 ? 81.324 93.668 11.587 1.00 49.37 247 VAL A C 1
ATOM 4392 O O . VAL B 1 247 ? 80.660 94.320 12.390 1.00 49.77 247 VAL A O 1
ATOM 4396 N N . MET B 1 248 ? 81.556 92.363 11.738 1.00 43.28 248 MET A N 1
ATOM 4397 C CA . MET B 1 248 ? 80.942 91.601 12.837 1.00 50.08 248 MET A CA 1
ATOM 4398 C C . MET B 1 248 ? 81.673 91.772 14.182 1.00 55.50 248 MET A C 1
ATOM 4399 O O . MET B 1 248 ? 82.330 90.843 14.685 1.00 60.62 248 MET A O 1
ATOM 4404 N N . THR B 1 249 ? 81.566 92.987 14.721 1.00 47.05 249 THR A N 1
ATOM 4405 C CA . THR B 1 249 ? 82.195 93.411 15.976 1.00 47.16 249 THR A CA 1
ATOM 4406 C C . THR B 1 249 ? 81.367 93.053 17.229 1.00 50.07 249 THR A C 1
ATOM 4407 O O . THR B 1 249 ? 80.850 93.915 17.983 1.00 49.66 249 THR A O 1
ATOM 4411 N N . TYR B 1 250 ? 81.237 91.750 17.403 1.00 40.20 250 TYR A N 1
ATOM 4412 C CA . TYR B 1 250 ? 80.565 91.147 18.512 1.00 38.61 250 TYR A CA 1
ATOM 4413 C C . TYR B 1 250 ? 81.052 89.688 18.486 1.00 43.85 250 TYR A C 1
ATOM 4414 O O . TYR B 1 250 ? 81.841 89.315 17.591 1.00 51.34 250 TYR A O 1
ATOM 4423 N N . ASP B 1 251 ? 80.633 88.892 19.472 1.00 40.24 251 ASP A N 1
ATOM 4424 C CA . ASP B 1 251 ? 81.122 87.516 19.688 1.00 29.36 251 ASP A CA 1
ATOM 4425 C C . ASP B 1 251 ? 82.644 87.441 19.757 1.00 42.69 251 ASP A C 1
ATOM 4426 O O . ASP B 1 251 ? 83.212 86.472 19.277 1.00 47.99 251 ASP A O 1
ATOM 4431 N N . PHE B 1 252 ? 83.301 88.436 20.358 1.00 46.14 252 PHE A N 1
ATOM 4432 C CA . PHE B 1 252 ? 84.759 88.377 20.542 1.00 51.67 252 PHE A CA 1
ATOM 4433 C C . PHE B 1 252 ? 85.181 87.363 21.599 1.00 50.26 252 PHE A C 1
ATOM 4434 O O . PHE B 1 252 ? 86.275 86.792 21.525 1.00 50.15 252 PHE A O 1
ATOM 4442 N N . PHE B 1 253 ? 84.331 87.196 22.611 1.00 47.00 253 PHE A N 1
ATOM 4443 C CA . PHE B 1 253 ? 84.575 86.256 23.715 1.00 53.62 253 PHE A CA 1
ATOM 4444 C C . PHE B 1 253 ? 83.227 85.719 24.051 1.00 49.07 253 PHE A C 1
ATOM 4445 O O . PHE B 1 253 ? 82.250 86.387 23.762 1.00 43.77 253 PHE A O 1
ATOM 4453 N N . GLY B 1 254 ? 83.164 84.533 24.648 1.00 46.97 254 GLY A N 1
ATOM 4454 C CA . GLY B 1 254 ? 81.888 83.904 24.960 1.00 44.32 254 GLY A CA 1
ATOM 4455 C C . GLY B 1 254 ? 82.140 82.560 25.615 1.00 60.86 254 GLY A C 1
ATOM 4456 O O . GLY B 1 254 ? 83.291 82.150 25.786 1.00 63.22 254 GLY A O 1
ATOM 4457 N N . ALA B 1 255 ? 81.065 81.850 25.942 1.00 66.92 255 ALA A N 1
ATOM 4458 C CA . ALA B 1 255 ? 81.146 80.649 26.779 1.00 63.05 255 ALA A CA 1
ATOM 4459 C C . ALA B 1 255 ? 81.507 79.336 26.050 1.00 76.57 255 ALA A C 1
ATOM 4460 O O . ALA B 1 255 ? 81.151 78.239 26.497 1.00 83.65 255 ALA A O 1
ATOM 4462 N N . TRP B 1 256 ? 82.212 79.448 24.929 1.00 82.29 256 TRP A N 1
ATOM 4463 C CA . TRP B 1 256 ? 82.852 78.296 24.300 1.00 85.02 256 TRP A CA 1
ATOM 4464 C C . TRP B 1 256 ? 84.200 78.075 25.000 1.00 100.52 256 TRP A C 1
ATOM 4465 O O . TRP B 1 256 ? 84.783 76.981 24.922 1.00 102.68 256 TRP A O 1
ATOM 4476 N N . ASP B 1 257 ? 84.680 79.154 25.646 1.00 105.45 257 ASP A N 1
ATOM 4477 C CA . ASP B 1 257 ? 85.767 79.156 26.649 1.00 98.17 257 ASP A CA 1
ATOM 4478 C C . ASP B 1 257 ? 85.052 79.132 27.997 1.00 86.64 257 ASP A C 1
ATOM 4479 O O . ASP B 1 257 ? 84.947 80.131 28.723 1.00 78.29 257 ASP A O 1
ATOM 4484 N N . ALA B 1 258 ? 84.538 77.944 28.286 1.00 82.75 258 ALA A N 1
ATOM 4485 C CA . ALA B 1 258 ? 83.495 77.739 29.268 1.00 71.56 258 ALA A CA 1
ATOM 4486 C C . ALA B 1 258 ? 83.892 78.025 30.724 1.00 72.33 258 ALA A C 1
ATOM 4487 O O . ALA B 1 258 ? 83.031 78.380 31.528 1.00 72.86 258 ALA A O 1
ATOM 4489 N N . GLN B 1 259 ? 85.167 77.869 31.075 1.00 68.32 259 GLN A N 1
ATOM 4490 C CA . GLN B 1 259 ? 85.601 78.150 32.446 1.00 68.86 259 GLN A CA 1
ATOM 4491 C C . GLN B 1 259 ? 86.062 79.585 32.613 1.00 64.78 259 GLN A C 1
ATOM 4492 O O . GLN B 1 259 ? 86.664 79.938 33.629 1.00 64.43 259 GLN A O 1
ATOM 4498 N N . GLY B 1 260 ? 85.850 80.384 31.574 1.00 59.71 260 GLY A N 1
ATOM 4499 C CA . GLY B 1 260 ? 86.345 81.744 31.552 1.00 53.52 260 GLY A CA 1
ATOM 4500 C C . GLY B 1 260 ? 87.740 81.846 30.943 1.00 60.00 260 GLY A C 1
ATOM 4501 O O . GLY B 1 260 ? 88.264 80.857 30.402 1.00 69.82 260 GLY A O 1
ATOM 4502 N N . PRO B 1 261 ? 88.383 83.022 31.074 1.00 56.38 261 PRO A N 1
ATOM 4503 C CA . PRO B 1 261 ? 87.967 84.207 31.831 1.00 44.34 261 PRO A CA 1
ATOM 4504 C C . PRO B 1 261 ? 86.728 84.869 31.288 1.00 51.87 261 PRO A C 1
ATOM 4505 O O . PRO B 1 261 ? 86.463 84.784 30.087 1.00 67.58 261 PRO A O 1
ATOM 4509 N N . THR B 1 262 ? 85.964 85.519 32.150 1.00 49.96 262 THR A N 1
ATOM 4510 C CA . THR B 1 262 ? 84.788 86.232 31.666 1.00 53.25 262 THR A CA 1
ATOM 4511 C C . THR B 1 262 ? 85.199 87.533 30.978 1.00 52.06 262 THR A C 1
ATOM 4512 O O . THR B 1 262 ? 86.205 88.161 31.326 1.00 47.98 262 THR A O 1
ATOM 4516 N N . ALA B 1 263 ? 84.439 87.904 29.952 1.00 44.87 263 ALA A N 1
ATOM 4517 C CA . ALA B 1 263 ? 84.786 89.091 29.192 1.00 46.09 263 ALA A CA 1
ATOM 4518 C C . ALA B 1 263 ? 83.628 89.568 28.360 1.00 51.31 263 ALA A C 1
ATOM 4519 O O . ALA B 1 263 ? 82.769 88.778 27.919 1.00 55.20 263 ALA A O 1
ATOM 4521 N N . PRO B 1 264 ? 83.601 90.876 28.130 1.00 45.03 264 PRO A N 1
ATOM 4522 C CA . PRO B 1 264 ? 82.540 91.465 27.310 1.00 46.03 264 PRO A CA 1
ATOM 4523 C C . PRO B 1 264 ? 82.660 90.952 25.873 1.00 55.82 264 PRO A C 1
ATOM 4524 O O . PRO B 1 264 ? 83.784 90.903 25.376 1.00 61.57 264 PRO A O 1
ATOM 4528 N N . HIS B 1 265 ? 81.568 90.576 25.210 1.00 48.33 265 HIS A N 1
ATOM 4529 C CA . HIS B 1 265 ? 81.717 89.992 23.875 1.00 43.99 265 HIS A CA 1
ATOM 4530 C C . HIS B 1 265 ? 81.814 91.080 22.800 1.00 51.09 265 HIS A C 1
ATOM 4531 O O . HIS B 1 265 ? 82.234 90.821 21.662 1.00 60.63 265 HIS A O 1
ATOM 4538 N N . SER B 1 266 ? 81.440 92.300 23.158 1.00 38.13 266 SER A N 1
ATOM 4539 C CA . SER B 1 266 ? 81.486 93.391 22.190 1.00 42.84 266 SER A CA 1
ATOM 4540 C C . SER B 1 266 ? 82.136 94.656 22.800 1.00 44.34 266 SER A C 1
ATOM 4541 O O . SER B 1 266 ? 81.482 95.695 22.948 1.00 48.72 266 SER A O 1
ATOM 4544 N N . PRO B 1 267 ? 83.422 94.570 23.166 1.00 35.72 267 PRO A N 1
ATOM 4545 C CA . PRO B 1 267 ? 84.091 95.768 23.659 1.00 37.78 267 PRO A CA 1
ATOM 4546 C C . PRO B 1 267 ? 84.344 96.760 22.551 1.00 43.82 267 PRO A C 1
ATOM 4547 O O . PRO B 1 267 ? 84.608 96.379 21.439 1.00 48.97 267 PRO A O 1
ATOM 4551 N N . LEU B 1 268 ? 84.250 98.039 22.858 1.00 53.64 268 LEU A N 1
ATOM 4552 C CA . LEU B 1 268 ? 84.583 99.048 21.883 1.00 51.66 268 LEU A CA 1
ATOM 4553 C C . LEU B 1 268 ? 86.102 99.128 21.803 1.00 52.81 268 LEU A C 1
ATOM 4554 O O . LEU B 1 268 ? 86.688 98.992 20.743 1.00 54.42 268 LEU A O 1
ATOM 4559 N N . THR B 1 269 ? 86.741 99.311 22.946 1.00 51.63 269 THR A N 1
ATOM 4560 C CA . THR B 1 269 ? 88.191 99.452 22.993 1.00 51.37 269 THR A CA 1
ATOM 4561 C C . THR B 1 269 ? 88.824 98.278 23.709 1.00 57.78 269 THR A C 1
ATOM 4562 O O . THR B 1 269 ? 88.145 97.344 24.120 1.00 61.44 269 THR A O 1
ATOM 4566 N N . SER B 1 270 ? 90.141 98.310 23.801 1.00 55.35 270 SER A N 1
ATOM 4567 C CA . SER B 1 270 ? 90.869 97.367 24.621 1.00 55.33 270 SER A CA 1
ATOM 4568 C C . SER B 1 270 ? 90.723 97.745 26.126 1.00 63.36 270 SER A C 1
ATOM 4569 O O . SER B 1 270 ? 90.181 98.811 26.456 1.00 59.40 270 SER A O 1
ATOM 4572 N N . TYR B 1 271 ? 91.147 96.862 27.030 1.00 57.88 271 TYR A N 1
ATOM 4573 C CA . TYR B 1 271 ? 91.198 97.185 28.466 1.00 51.51 271 TYR A CA 1
ATOM 4574 C C . TYR B 1 271 ? 92.304 96.380 29.091 1.00 52.14 271 TYR A C 1
ATOM 4575 O O . TYR B 1 271 ? 92.699 95.382 28.512 1.00 56.38 271 TYR A O 1
ATOM 4584 N N . ASP B 1 272 ? 92.821 96.800 30.253 1.00 57.90 272 ASP A N 1
ATOM 4585 C CA . ASP B 1 272 ? 93.926 96.053 30.908 1.00 56.96 272 ASP A CA 1
ATOM 4586 C C . ASP B 1 272 ? 93.402 94.654 31.218 1.00 65.33 272 ASP A C 1
ATOM 4587 O O . ASP B 1 272 ? 92.287 94.530 31.707 1.00 75.82 272 ASP A O 1
ATOM 4592 N N . GLY B 1 273 ? 94.135 93.587 30.931 1.00 56.48 273 GLY A N 1
ATOM 4593 C CA . GLY B 1 273 ? 93.582 92.273 31.281 1.00 49.22 273 GLY A CA 1
ATOM 4594 C C . GLY B 1 273 ? 92.613 91.648 30.288 1.00 55.75 273 GLY A C 1
ATOM 4595 O O . GLY B 1 273 ? 91.938 90.635 30.580 1.00 62.05 273 GLY A O 1
ATOM 4596 N N . ILE B 1 274 ? 92.491 92.279 29.125 1.00 50.33 274 ILE A N 1
ATOM 4597 C CA . ILE B 1 274 ? 91.733 91.672 28.041 1.00 52.33 274 ILE A CA 1
ATOM 4598 C C . ILE B 1 274 ? 92.457 90.335 27.793 1.00 54.07 274 ILE A C 1
ATOM 4599 O O . ILE B 1 274 ? 93.711 90.271 27.882 1.00 49.18 274 ILE A O 1
ATOM 4604 N N . PRO B 1 275 ? 91.675 89.247 27.628 1.00 52.51 275 PRO A N 1
ATOM 4605 C CA . PRO B 1 275 ? 92.225 87.889 27.569 1.00 49.33 275 PRO A CA 1
ATOM 4606 C C . PRO B 1 275 ? 92.924 87.605 26.251 1.00 53.70 275 PRO A C 1
ATOM 4607 O O . PRO B 1 275 ? 93.812 86.744 26.165 1.00 60.79 275 PRO A O 1
ATOM 4611 N N . LYS B 1 276 ? 92.460 88.280 25.205 1.00 67.02 276 LYS A N 1
ATOM 4612 C CA . LYS B 1 276 ? 93.053 88.184 23.872 1.00 57.93 276 LYS A CA 1
ATOM 4613 C C . LYS B 1 276 ? 93.313 89.583 23.369 1.00 48.95 276 LYS A C 1
ATOM 4614 O O . LYS B 1 276 ? 92.385 90.331 23.079 1.00 44.46 276 LYS A O 1
ATOM 4620 N N . GLN B 1 277 ? 94.570 89.923 23.182 1.00 46.46 277 GLN A N 1
ATOM 4621 C CA . GLN B 1 277 ? 94.921 91.228 22.698 1.00 51.18 277 GLN A CA 1
ATOM 4622 C C . GLN B 1 277 ? 94.368 91.397 21.328 1.00 57.04 277 GLN A C 1
ATOM 4623 O O . GLN B 1 277 ? 94.380 90.484 20.549 1.00 56.23 277 GLN A O 1
ATOM 4629 N N . GLY B 1 278 ? 93.894 92.588 21.032 1.00 56.77 278 GLY A N 1
ATOM 4630 C CA . GLY B 1 278 ? 93.497 92.919 19.675 1.00 56.78 278 GLY A CA 1
ATOM 4631 C C . GLY B 1 278 ? 92.060 92.577 19.317 1.00 60.23 278 GLY A C 1
ATOM 4632 O O . GLY B 1 278 ? 91.607 92.864 18.214 1.00 71.43 278 GLY A O 1
ATOM 4633 N N . PHE B 1 279 ? 91.335 91.983 20.256 1.00 59.12 279 PHE A N 1
ATOM 4634 C CA . PHE B 1 279 ? 89.962 91.556 20.018 1.00 52.00 279 PHE A CA 1
ATOM 4635 C C . PHE B 1 279 ? 88.956 92.600 20.423 1.00 54.66 279 PHE A C 1
ATOM 4636 O O . PHE B 1 279 ? 88.164 92.374 21.331 1.00 47.32 279 PHE A O 1
ATOM 4644 N N . THR B 1 280 ? 88.958 93.737 19.746 1.00 55.51 280 THR A N 1
ATOM 4645 C CA . THR B 1 280 ? 88.003 94.782 20.074 1.00 48.70 280 THR A CA 1
ATOM 4646 C C . THR B 1 280 ? 87.458 95.399 18.764 1.00 52.85 280 THR A C 1
ATOM 4647 O O . THR B 1 280 ? 88.104 95.323 17.711 1.00 47.77 280 THR A O 1
ATOM 4651 N N . SER B 1 281 ? 86.284 96.017 18.852 1.00 49.96 281 SER A N 1
ATOM 4652 C CA . SER B 1 281 ? 85.674 96.751 17.761 1.00 43.84 281 SER A CA 1
ATOM 4653 C C . SER B 1 281 ? 86.693 97.680 17.083 1.00 53.59 281 SER A C 1
ATOM 4654 O O . SER B 1 281 ? 86.938 97.611 15.872 1.00 65.06 281 SER A O 1
ATOM 4657 N N . ALA B 1 282 ? 87.334 98.494 17.899 1.00 45.80 282 ALA A N 1
ATOM 4658 C CA . ALA B 1 282 ? 88.278 99.500 17.456 1.00 47.38 282 ALA A CA 1
ATOM 4659 C C . ALA B 1 282 ? 89.423 98.896 16.664 1.00 58.55 282 ALA A C 1
ATOM 4660 O O . ALA B 1 282 ? 89.978 99.513 15.741 1.00 59.18 282 ALA A O 1
ATOM 4662 N N . ASP B 1 283 ? 89.859 97.733 17.117 1.00 51.39 283 ASP A N 1
ATOM 4663 C CA . ASP B 1 283 ? 91.030 97.148 16.536 1.00 53.23 283 ASP A CA 1
ATOM 4664 C C . ASP B 1 283 ? 90.602 96.464 15.214 1.00 56.03 283 ASP A C 1
ATOM 4665 O O . ASP B 1 283 ? 91.402 96.348 14.286 1.00 60.17 283 ASP A O 1
ATOM 4670 N N . ALA B 1 284 ? 89.325 96.082 15.111 1.00 46.03 284 ALA A N 1
ATOM 4671 C CA . ALA B 1 284 ? 88.766 95.514 13.871 1.00 50.68 284 ALA A CA 1
ATOM 4672 C C . ALA B 1 284 ? 88.756 96.539 12.758 1.00 51.63 284 ALA A C 1
ATOM 4673 O O . ALA B 1 284 ? 89.374 96.337 11.735 1.00 59.75 284 ALA A O 1
ATOM 4675 N N . ILE B 1 285 ? 88.065 97.651 13.002 1.00 44.93 285 ILE A N 1
ATOM 4676 C CA . ILE B 1 285 ? 88.034 98.821 12.139 1.00 40.10 285 ILE A CA 1
ATOM 4677 C C . ILE B 1 285 ? 89.446 99.283 11.706 1.00 49.62 285 ILE A C 1
ATOM 4678 O O . ILE B 1 285 ? 89.692 99.594 10.545 1.00 63.81 285 ILE A O 1
ATOM 4683 N N . ALA B 1 286 ? 90.352 99.377 12.658 1.00 49.26 286 ALA A N 1
ATOM 4684 C CA . ALA B 1 286 ? 91.707 99.821 12.400 1.00 54.16 286 ALA A CA 1
ATOM 4685 C C . ALA B 1 286 ? 92.402 98.904 11.435 1.00 61.98 286 ALA A C 1
ATOM 4686 O O . ALA B 1 286 ? 93.261 99.361 10.641 1.00 65.01 286 ALA A O 1
ATOM 4688 N N . ALA B 1 287 ? 92.065 97.615 11.535 1.00 45.71 287 ALA A N 1
ATOM 4689 C CA . ALA B 1 287 ? 92.691 96.600 10.690 1.00 53.03 287 ALA A CA 1
ATOM 4690 C C . ALA B 1 287 ? 92.241 96.761 9.235 1.00 54.47 287 ALA A C 1
ATOM 4691 O O . ALA B 1 287 ? 93.084 96.838 8.316 1.00 57.11 287 ALA A O 1
ATOM 4693 N N . PHE B 1 288 ? 90.934 96.888 9.025 1.00 50.67 288 PHE A N 1
ATOM 4694 C CA . PHE B 1 288 ? 90.423 97.160 7.675 1.00 59.98 288 PHE A CA 1
ATOM 4695 C C . PHE B 1 288 ? 90.933 98.474 7.082 1.00 66.09 288 PHE A C 1
ATOM 4696 O O . PHE B 1 288 ? 91.313 98.495 5.908 1.00 76.60 288 PHE A O 1
ATOM 4704 N N . LYS B 1 289 ? 90.913 99.562 7.864 1.00 50.89 289 LYS A N 1
ATOM 4705 C CA . LYS B 1 289 ? 91.369 100.872 7.378 1.00 53.12 289 LYS A CA 1
ATOM 4706 C C . LYS B 1 289 ? 92.843 100.788 6.914 1.00 65.36 289 LYS A C 1
ATOM 4707 O O . LYS B 1 289 ? 93.250 101.401 5.915 1.00 71.95 289 LYS A O 1
ATOM 4713 N N . ALA B 1 290 ? 93.619 99.990 7.639 1.00 65.14 290 ALA A N 1
ATOM 4714 C CA . ALA B 1 290 ? 95.039 99.792 7.374 1.00 68.50 290 ALA A CA 1
ATOM 4715 C C . ALA B 1 290 ? 95.318 98.988 6.085 1.00 70.09 290 ALA A C 1
ATOM 4716 O O . ALA B 1 290 ? 96.362 99.128 5.430 1.00 62.32 290 ALA A O 1
ATOM 4718 N N . GLN B 1 291 ? 94.389 98.104 5.764 1.00 61.01 291 GLN A N 1
ATOM 4719 C CA . GLN B 1 291 ? 94.536 97.261 4.610 1.00 62.16 291 GLN A CA 1
ATOM 4720 C C . GLN B 1 291 ? 94.139 98.103 3.392 1.00 68.78 291 GLN A C 1
ATOM 4721 O O . GLN B 1 291 ? 94.679 97.915 2.298 1.00 74.90 291 GLN A O 1
ATOM 4727 N N . GLY B 1 292 ? 93.263 99.082 3.625 1.00 61.94 292 GLY A N 1
ATOM 4728 C CA . GLY B 1 292 ? 92.986 100.113 2.655 1.00 58.94 292 GLY A CA 1
ATOM 4729 C C . GLY B 1 292 ? 91.525 100.319 2.383 1.00 71.40 292 GLY A C 1
ATOM 4730 O O . GLY B 1 292 ? 91.173 100.969 1.396 1.00 75.62 292 GLY A O 1
ATOM 4731 N N . VAL B 1 293 ? 90.674 99.730 3.221 1.00 64.34 293 VAL A N 1
ATOM 4732 C CA . VAL B 1 293 ? 89.232 99.905 3.080 1.00 59.23 293 VAL A CA 1
ATOM 4733 C C . VAL B 1 293 ? 88.839 101.283 3.591 1.00 65.55 293 VAL A C 1
ATOM 4734 O O . VAL B 1 293 ? 89.237 101.670 4.673 1.00 66.31 293 VAL A O 1
ATOM 4738 N N . PRO B 1 294 ? 88.099 102.055 2.782 1.00 67.44 294 PRO A N 1
ATOM 4739 C CA . PRO B 1 294 ? 87.744 103.408 3.211 1.00 64.13 294 PRO A CA 1
ATOM 4740 C C . PRO B 1 294 ? 86.739 103.360 4.343 1.00 70.25 294 PRO A C 1
ATOM 4741 O O . PRO B 1 294 ? 86.017 102.378 4.467 1.00 75.83 294 PRO A O 1
ATOM 4745 N N . ALA B 1 295 ? 86.698 104.404 5.158 1.00 73.58 295 ALA A N 1
ATOM 4746 C CA . ALA B 1 295 ? 85.820 104.428 6.318 1.00 62.20 295 ALA A CA 1
ATOM 4747 C C . ALA B 1 295 ? 84.353 104.340 5.913 1.00 62.48 295 ALA A C 1
ATOM 4748 O O . ALA B 1 295 ? 83.545 103.708 6.626 1.00 58.83 295 ALA A O 1
ATOM 4750 N N . ASP B 1 296 ? 84.000 104.960 4.779 1.00 61.92 296 ASP A N 1
ATOM 4751 C CA . ASP B 1 296 ? 82.585 105.022 4.398 1.00 64.51 296 ASP A CA 1
ATOM 4752 C C . ASP B 1 296 ? 82.106 103.728 3.702 1.00 65.14 296 ASP A C 1
ATOM 4753 O O . ASP B 1 296 ? 80.997 103.667 3.165 1.00 66.58 296 ASP A O 1
ATOM 4758 N N . LYS B 1 297 ? 82.939 102.689 3.714 1.00 62.09 297 LYS A N 1
ATOM 4759 C CA . LYS B 1 297 ? 82.470 101.359 3.338 1.00 58.54 297 LYS A CA 1
ATOM 4760 C C . LYS B 1 297 ? 82.439 100.395 4.526 1.00 59.01 297 LYS A C 1
ATOM 4761 O O . LYS B 1 297 ? 82.322 99.183 4.344 1.00 61.38 297 LYS A O 1
ATOM 4767 N N . LEU B 1 298 ? 82.504 100.937 5.739 1.00 60.87 298 LEU A N 1
ATOM 4768 C CA . LEU B 1 298 ? 82.467 100.128 6.968 1.00 47.41 298 LEU A CA 1
ATOM 4769 C C . LEU B 1 298 ? 81.262 100.444 7.842 1.00 46.93 298 LEU A C 1
ATOM 4770 O O . LEU B 1 298 ? 80.988 101.617 8.112 1.00 54.30 298 LEU A O 1
ATOM 4775 N N . LEU B 1 299 ? 80.534 99.401 8.248 1.00 42.01 299 LEU A N 1
ATOM 4776 C CA . LEU B 1 299 ? 79.516 99.509 9.306 1.00 47.15 299 LEU A CA 1
ATOM 4777 C C . LEU B 1 299 ? 79.927 98.761 10.544 1.00 47.70 299 LEU A C 1
ATOM 4778 O O . LEU B 1 299 ? 80.374 97.612 10.464 1.00 49.68 299 LEU A O 1
ATOM 4783 N N . LEU B 1 300 ? 79.695 99.400 11.687 1.00 53.67 300 LEU A N 1
ATOM 4784 C CA . LEU B 1 300 ? 79.988 98.839 13.004 1.00 43.76 300 LEU A CA 1
ATOM 4785 C C . LEU B 1 300 ? 78.869 97.933 13.492 1.00 41.82 300 LEU A C 1
ATOM 4786 O O . LEU B 1 300 ? 77.696 98.282 13.413 1.00 41.68 300 LEU A O 1
ATOM 4791 N N . GLY B 1 301 ? 79.229 96.758 13.980 1.00 44.81 301 GLY A N 1
ATOM 4792 C CA . GLY B 1 301 ? 78.242 95.797 14.437 1.00 47.70 301 GLY A CA 1
ATOM 4793 C C . GLY B 1 301 ? 77.853 95.918 15.900 1.00 45.38 301 GLY A C 1
ATOM 4794 O O . GLY B 1 301 ? 78.687 96.117 16.747 1.00 58.60 301 GLY A O 1
ATOM 4795 N N . ILE B 1 302 ? 76.552 95.843 16.157 1.00 41.65 302 ILE A N 1
ATOM 4796 C CA . ILE B 1 302 ? 75.970 95.804 17.482 1.00 34.80 302 ILE A CA 1
ATOM 4797 C C . ILE B 1 302 ? 75.142 94.508 17.698 1.00 39.99 302 ILE A C 1
ATOM 4798 O O . ILE B 1 302 ? 74.202 94.226 16.975 1.00 34.24 302 ILE A O 1
ATOM 4803 N N . GLY B 1 303 ? 75.454 93.742 18.731 1.00 49.01 303 GLY A N 1
ATOM 4804 C CA . GLY B 1 303 ? 74.634 92.587 19.092 1.00 39.95 303 GLY A CA 1
ATOM 4805 C C . GLY B 1 303 ? 73.461 92.978 19.995 1.00 44.62 303 GLY A C 1
ATOM 4806 O O . GLY B 1 303 ? 73.635 93.707 20.976 1.00 52.63 303 GLY A O 1
ATOM 4807 N N . PHE B 1 304 ? 72.251 92.594 19.602 1.00 47.73 304 PHE A N 1
ATOM 4808 C CA . PHE B 1 304 ? 71.055 92.796 20.417 1.00 43.49 304 PHE A CA 1
ATOM 4809 C C . PHE B 1 304 ? 70.861 91.620 21.359 1.00 47.35 304 PHE A C 1
ATOM 4810 O O . PHE B 1 304 ? 69.734 91.185 21.561 1.00 61.46 304 PHE A O 1
ATOM 4818 N N . TYR B 1 305 ? 71.967 91.071 21.870 1.00 29.70 305 TYR A N 1
ATOM 4819 C CA . TYR B 1 305 ? 71.938 89.925 22.776 1.00 33.18 305 TYR A CA 1
ATOM 4820 C C . TYR B 1 305 ? 73.213 89.967 23.639 1.00 41.19 305 TYR A C 1
ATOM 4821 O O . TYR B 1 305 ? 74.190 90.665 23.297 1.00 38.81 305 TYR A O 1
ATOM 4830 N N . GLY B 1 306 ? 73.232 89.157 24.700 1.00 34.12 306 GLY A N 1
ATOM 4831 C CA . GLY B 1 306 ? 74.347 89.120 25.614 1.00 31.75 306 GLY A CA 1
ATOM 4832 C C . GLY B 1 306 ? 74.925 87.719 25.631 1.00 40.24 306 GLY A C 1
ATOM 4833 O O . GLY B 1 306 ? 74.235 86.729 25.276 1.00 34.45 306 GLY A O 1
ATOM 4834 N N . ARG B 1 307 ? 76.198 87.636 26.021 1.00 35.94 307 ARG A N 1
ATOM 4835 C CA . ARG B 1 307 ? 76.835 86.346 26.271 1.00 40.63 307 ARG A CA 1
ATOM 4836 C C . ARG B 1 307 ? 77.323 86.345 27.688 1.00 43.28 307 ARG A C 1
ATOM 4837 O O . ARG B 1 307 ? 77.888 87.339 28.165 1.00 51.32 307 ARG A O 1
ATOM 4845 N N . GLY B 1 308 ? 77.146 85.198 28.327 1.00 50.13 308 GLY A N 1
ATOM 4846 C CA . GLY B 1 308 ? 77.328 85.070 29.756 1.00 53.74 308 GLY A CA 1
ATOM 4847 C C . GLY B 1 308 ? 77.707 83.709 30.301 1.00 48.51 308 GLY A C 1
ATOM 4848 O O . GLY B 1 308 ? 77.419 82.665 29.717 1.00 49.75 308 GLY A O 1
ATOM 4849 N N . TRP B 1 309 ? 78.353 83.737 31.459 1.00 41.85 309 TRP A N 1
ATOM 4850 C CA . TRP B 1 309 ? 78.804 82.527 32.104 1.00 48.03 309 TRP A CA 1
ATOM 4851 C C . TRP B 1 309 ? 78.022 82.336 33.408 1.00 56.04 309 TRP A C 1
ATOM 4852 O O . TRP B 1 309 ? 77.388 83.276 33.902 1.00 53.30 309 TRP A O 1
ATOM 4863 N N . THR B 1 310 ? 78.072 81.131 33.972 1.00 54.37 310 THR A N 1
ATOM 4864 C CA . THR B 1 310 ? 77.550 80.920 35.316 1.00 54.51 310 THR A CA 1
ATOM 4865 C C . THR B 1 310 ? 78.608 80.333 36.279 1.00 58.80 310 THR A C 1
ATOM 4866 O O . THR B 1 310 ? 79.610 79.765 35.859 1.00 64.34 310 THR A O 1
ATOM 4870 N N . GLY B 1 311 ? 78.381 80.460 37.579 1.00 61.61 311 GLY A N 1
ATOM 4871 C CA . GLY B 1 311 ? 79.308 79.911 38.551 1.00 57.85 311 GLY A CA 1
ATOM 4872 C C . GLY B 1 311 ? 80.458 80.870 38.766 1.00 63.15 311 GLY A C 1
ATOM 4873 O O . GLY B 1 311 ? 81.607 80.496 39.039 1.00 68.50 311 GLY A O 1
ATOM 4874 N N . VAL B 1 312 ? 80.095 82.138 38.716 1.00 55.75 312 VAL A N 1
ATOM 4875 C CA . VAL B 1 312 ? 81.022 83.232 38.762 1.00 51.64 312 VAL A CA 1
ATOM 4876 C C . VAL B 1 312 ? 81.162 83.792 40.172 1.00 64.80 312 VAL A C 1
ATOM 4877 O O . VAL B 1 312 ? 80.178 83.909 40.908 1.00 62.68 312 VAL A O 1
ATOM 4881 N N . THR B 1 313 ? 82.389 84.135 40.544 1.00 78.34 313 THR A N 1
ATOM 4882 C CA . THR B 1 313 ? 82.697 84.619 41.900 1.00 81.25 313 THR A CA 1
ATOM 4883 C C . THR B 1 313 ? 82.479 86.100 42.166 1.00 88.42 313 THR A C 1
ATOM 4884 O O . THR B 1 313 ? 81.954 86.504 43.210 1.00 105.18 313 THR A O 1
ATOM 4888 N N . GLN B 1 314 ? 82.897 86.921 41.223 1.00 78.83 314 GLN A N 1
ATOM 4889 C CA . GLN B 1 314 ? 83.003 88.324 41.519 1.00 86.00 314 GLN A CA 1
ATOM 4890 C C . GLN B 1 314 ? 82.075 89.174 40.664 1.00 78.52 314 GLN A C 1
ATOM 4891 O O . GLN B 1 314 ? 81.550 88.723 39.656 1.00 71.07 314 GLN A O 1
ATOM 4897 N N . ASP B 1 315 ? 81.925 90.425 41.081 1.00 76.01 315 ASP A N 1
ATOM 4898 C CA . ASP B 1 315 ? 80.966 91.354 40.533 1.00 61.83 315 ASP A CA 1
ATOM 4899 C C . ASP B 1 315 ? 81.251 91.743 39.079 1.00 58.58 315 ASP A C 1
ATOM 4900 O O . ASP B 1 315 ? 80.368 92.259 38.399 1.00 45.19 315 ASP A O 1
ATOM 4905 N N . ALA B 1 316 ? 82.472 91.507 38.601 1.00 61.58 316 ALA A N 1
ATOM 4906 C CA . ALA B 1 316 ? 82.885 92.021 37.290 1.00 49.87 316 ALA A CA 1
ATOM 4907 C C . ALA B 1 316 ? 83.737 91.037 36.441 1.00 61.68 316 ALA A C 1
ATOM 4908 O O . ALA B 1 316 ? 84.079 89.928 36.869 1.00 59.43 316 ALA A O 1
ATOM 4910 N N . PRO B 1 317 ? 84.011 91.418 35.187 1.00 58.76 317 PRO A N 1
ATOM 4911 C CA . PRO B 1 317 ? 84.752 90.485 34.349 1.00 55.81 317 PRO A CA 1
ATOM 4912 C C . PRO B 1 317 ? 86.186 90.269 34.724 1.00 60.49 317 PRO A C 1
ATOM 4913 O O . PRO B 1 317 ? 86.769 91.109 35.409 1.00 71.83 317 PRO A O 1
ATOM 4917 N N . GLY B 1 318 ? 86.712 89.135 34.245 1.00 39.98 318 GLY A N 1
ATOM 4918 C CA . GLY B 1 318 ? 88.055 88.646 34.485 1.00 42.00 318 GLY A CA 1
ATOM 4919 C C . GLY B 1 318 ? 88.070 87.287 35.183 1.00 56.81 318 GLY A C 1
ATOM 4920 O O . GLY B 1 318 ? 89.022 86.507 35.096 1.00 55.24 318 GLY A O 1
ATOM 4921 N N . GLY B 1 319 ? 87.000 86.979 35.894 1.00 58.41 319 GLY A N 1
ATOM 4922 C CA . GLY B 1 319 ? 87.065 85.837 36.772 1.00 56.09 319 GLY A CA 1
ATOM 4923 C C . GLY B 1 319 ? 86.788 84.515 36.132 1.00 53.95 319 GLY A C 1
ATOM 4924 O O . GLY B 1 319 ? 86.445 84.462 34.954 1.00 57.42 319 GLY A O 1
ATOM 4925 N N . THR B 1 320 ? 86.908 83.442 36.907 1.00 56.28 320 THR A N 1
ATOM 4926 C CA . THR B 1 320 ? 86.564 82.140 36.369 1.00 57.49 320 THR A CA 1
ATOM 4927 C C . THR B 1 320 ? 85.054 81.883 36.462 1.00 56.52 320 THR A C 1
ATOM 4928 O O . THR B 1 320 ? 84.319 82.656 37.080 1.00 58.19 320 THR A O 1
ATOM 4932 N N . ALA B 1 321 ? 84.618 80.795 35.825 1.00 55.25 321 ALA A N 1
ATOM 4933 C CA . ALA B 1 321 ? 83.218 80.385 35.744 1.00 46.18 321 ALA A CA 1
ATOM 4934 C C . ALA B 1 321 ? 83.146 78.883 35.654 1.00 58.73 321 ALA A C 1
ATOM 4935 O O . ALA B 1 321 ? 84.126 78.259 35.255 1.00 63.48 321 ALA A O 1
ATOM 4937 N N . THR B 1 322 ? 82.018 78.287 36.049 1.00 72.37 322 THR A N 1
ATOM 4938 C CA . THR B 1 322 ? 81.838 76.826 35.911 1.00 78.66 322 THR A CA 1
ATOM 4939 C C . THR B 1 322 ? 81.486 76.450 34.457 1.00 67.01 322 THR A C 1
ATOM 4940 O O . THR B 1 322 ? 81.906 75.404 33.949 1.00 63.70 322 THR A O 1
ATOM 4944 N N . GLY B 1 323 ? 80.697 77.280 33.789 1.00 49.65 323 GLY A N 1
ATOM 4945 C CA . GLY B 1 323 ? 80.352 76.967 32.425 1.00 51.96 323 GLY A CA 1
ATOM 4946 C C . GLY B 1 323 ? 79.442 78.039 31.916 1.00 62.00 323 GLY A C 1
ATOM 4947 O O . GLY B 1 323 ? 79.296 79.067 32.579 1.00 57.75 323 GLY A O 1
ATOM 4948 N N . PRO B 1 324 ? 78.859 77.823 30.723 1.00 60.57 324 PRO A N 1
ATOM 4949 C CA . PRO B 1 324 ? 77.957 78.765 30.055 1.00 49.95 324 PRO A CA 1
ATOM 4950 C C . PRO B 1 324 ? 76.724 79.010 30.903 1.00 49.85 324 PRO A C 1
ATOM 4951 O O . PRO B 1 324 ? 76.170 78.060 31.482 1.00 53.46 324 PRO A O 1
ATOM 4955 N N . ALA B 1 325 ? 76.301 80.267 30.969 1.00 48.09 325 ALA A N 1
ATOM 4956 C CA . ALA B 1 325 ? 75.078 80.617 31.662 1.00 49.86 325 ALA A CA 1
ATOM 4957 C C . ALA B 1 325 ? 73.927 80.017 30.902 1.00 61.39 325 ALA A C 1
ATOM 4958 O O . ALA B 1 325 ? 74.050 79.738 29.712 1.00 69.18 325 ALA A O 1
ATOM 4960 N N . ALA B 1 326 ? 72.813 79.809 31.591 1.00 62.13 326 ALA A N 1
ATOM 4961 C CA . ALA B 1 326 ? 71.651 79.189 30.990 1.00 53.14 326 ALA A CA 1
ATOM 4962 C C . ALA B 1 326 ? 70.864 80.235 30.214 1.00 61.47 326 ALA A C 1
ATOM 4963 O O . ALA B 1 326 ? 70.551 81.310 30.732 1.00 64.34 326 ALA A O 1
ATOM 4965 N N . GLY B 1 327 ? 70.582 79.925 28.954 1.00 61.06 327 GLY A N 1
ATOM 4966 C CA . GLY B 1 327 ? 69.795 80.796 28.115 1.00 52.20 327 GLY A CA 1
ATOM 4967 C C . GLY B 1 327 ? 68.524 80.084 27.719 1.00 57.69 327 GLY A C 1
ATOM 4968 O O . GLY B 1 327 ? 68.345 78.879 28.004 1.00 58.05 327 GLY A O 1
ATOM 4969 N N . THR B 1 328 ? 67.662 80.834 27.038 1.00 58.10 328 THR A N 1
ATOM 4970 C CA . THR B 1 328 ? 66.357 80.371 26.580 1.00 57.35 328 THR A CA 1
ATOM 4971 C C . THR B 1 328 ? 66.529 79.424 25.389 1.00 69.21 328 THR A C 1
ATOM 4972 O O . THR B 1 328 ? 65.897 78.373 25.311 1.00 66.23 328 THR A O 1
ATOM 4976 N N . TRP B 1 329 ? 67.385 79.815 24.448 1.00 78.08 329 TRP A N 1
ATOM 4977 C CA . TRP B 1 329 ? 67.453 79.091 23.204 1.00 80.77 329 TRP A CA 1
ATOM 4978 C C . TRP B 1 329 ? 68.729 78.339 23.011 1.00 85.14 329 TRP A C 1
ATOM 4979 O O . TRP B 1 329 ? 68.787 77.470 22.176 1.00 98.47 329 TRP A O 1
ATOM 4990 N N . GLU B 1 330 ? 69.767 78.684 23.745 1.00 75.29 330 GLU A N 1
ATOM 4991 C CA . GLU B 1 330 ? 71.027 77.967 23.600 1.00 69.88 330 GLU A CA 1
ATOM 4992 C C . GLU B 1 330 ? 71.870 78.447 24.757 1.00 69.67 330 GLU A C 1
ATOM 4993 O O . GLU B 1 330 ? 71.701 79.582 25.213 1.00 68.46 330 GLU A O 1
ATOM 4999 N N . GLN B 1 331 ? 72.748 77.588 25.258 1.00 68.87 331 GLN A N 1
ATOM 5000 C CA . GLN B 1 331 ? 73.526 77.962 26.407 1.00 59.99 331 GLN A CA 1
ATOM 5001 C C . GLN B 1 331 ? 74.415 79.123 26.028 1.00 60.35 331 GLN A C 1
ATOM 5002 O O . GLN B 1 331 ? 74.946 79.169 24.925 1.00 60.64 331 GLN A O 1
ATOM 5008 N N . GLY B 1 332 ? 74.559 80.072 26.945 1.00 54.77 332 GLY A N 1
ATOM 5009 C CA . GLY B 1 332 ? 75.570 81.104 26.812 1.00 43.85 332 GLY A CA 1
ATOM 5010 C C . GLY B 1 332 ? 75.122 82.353 26.111 1.00 45.37 332 GLY A C 1
ATOM 5011 O O . GLY B 1 332 ? 75.898 83.314 26.060 1.00 50.41 332 GLY A O 1
ATOM 5012 N N . ILE B 1 333 ? 73.866 82.357 25.644 1.00 37.30 333 ILE A N 1
ATOM 5013 C CA . ILE B 1 333 ? 73.316 83.420 24.818 1.00 38.77 333 ILE A CA 1
ATOM 5014 C C . ILE B 1 333 ? 71.906 83.722 25.247 1.00 46.30 333 ILE A C 1
ATOM 5015 O O . ILE B 1 333 ? 71.083 82.814 25.449 1.00 58.73 333 ILE A O 1
ATOM 5020 N N . GLU B 1 334 ? 71.606 85.009 25.331 1.00 37.45 334 GLU A N 1
ATOM 5021 C CA . GLU B 1 334 ? 70.258 85.436 25.674 1.00 42.05 334 GLU A CA 1
ATOM 5022 C C . GLU B 1 334 ? 69.955 86.773 24.991 1.00 42.09 334 GLU A C 1
ATOM 5023 O O . GLU B 1 334 ? 70.851 87.614 24.862 1.00 34.66 334 GLU A O 1
ATOM 5029 N N . ASP B 1 335 ? 68.699 86.971 24.576 1.00 37.98 335 ASP A N 1
ATOM 5030 C CA . ASP B 1 335 ? 68.315 88.201 23.873 1.00 44.72 335 ASP A CA 1
ATOM 5031 C C . ASP B 1 335 ? 68.362 89.407 24.817 1.00 45.02 335 ASP A C 1
ATOM 5032 O O . ASP B 1 335 ? 68.206 89.267 26.008 1.00 51.78 335 ASP A O 1
ATOM 5037 N N . TYR B 1 336 ? 68.605 90.600 24.297 1.00 48.27 336 TYR A N 1
ATOM 5038 C CA . TYR B 1 336 ? 68.529 91.777 25.147 1.00 35.90 336 TYR A CA 1
ATOM 5039 C C . TYR B 1 336 ? 67.158 91.967 25.810 1.00 42.87 336 TYR A C 1
ATOM 5040 O O . TYR B 1 336 ? 67.102 92.266 27.005 1.00 49.80 336 TYR A O 1
ATOM 5049 N N . LYS B 1 337 ? 66.066 91.727 25.083 1.00 45.84 337 LYS A N 1
ATOM 5050 C CA . LYS B 1 337 ? 64.710 91.939 25.621 1.00 40.68 337 LYS A CA 1
ATOM 5051 C C . LYS B 1 337 ? 64.488 91.129 26.915 1.00 53.77 337 LYS A C 1
ATOM 5052 O O . LYS B 1 337 ? 63.596 91.466 27.713 1.00 67.74 337 LYS A O 1
ATOM 5058 N N . VAL B 1 338 ? 65.274 90.064 27.115 1.00 48.27 338 VAL A N 1
ATOM 5059 C CA . VAL B 1 338 ? 65.159 89.217 28.312 1.00 49.58 338 VAL A CA 1
ATOM 5060 C C . VAL B 1 338 ? 66.118 89.655 29.425 1.00 55.54 338 VAL A C 1
ATOM 5061 O O . VAL B 1 338 ? 65.725 89.864 30.584 1.00 56.43 338 VAL A O 1
ATOM 5065 N N . LEU B 1 339 ? 67.382 89.810 29.053 1.00 52.29 339 LEU A N 1
ATOM 5066 C CA . LEU B 1 339 ? 68.418 90.176 30.001 1.00 52.81 339 LEU A CA 1
ATOM 5067 C C . LEU B 1 339 ? 68.129 91.520 30.675 1.00 53.60 339 LEU A C 1
ATOM 5068 O O . LEU B 1 339 ? 68.446 91.704 31.839 1.00 49.51 339 LEU A O 1
ATOM 5073 N N . LYS B 1 340 ? 67.532 92.456 29.936 1.00 41.89 340 LYS A N 1
ATOM 5074 C CA . LYS B 1 340 ? 67.183 93.764 30.476 1.00 41.09 340 LYS A CA 1
ATOM 5075 C C . LYS B 1 340 ? 66.341 93.597 31.770 1.00 62.30 340 LYS A C 1
ATOM 5076 O O . LYS B 1 340 ? 66.360 94.464 32.668 1.00 71.87 340 LYS A O 1
ATOM 5082 N N . ASN B 1 341 ? 65.626 92.470 31.869 1.00 45.60 341 ASN A N 1
ATOM 5083 C CA . ASN B 1 341 ? 64.805 92.185 33.049 1.00 55.38 341 ASN A CA 1
ATOM 5084 C C . ASN B 1 341 ? 65.446 91.152 33.985 1.00 57.57 341 ASN A C 1
ATOM 5085 O O . ASN B 1 341 ? 65.577 91.409 35.178 1.00 58.51 341 ASN A O 1
ATOM 5090 N N . THR B 1 342 ? 65.864 90.006 33.451 1.00 52.96 342 THR A N 1
ATOM 5091 C CA . THR B 1 342 ? 66.480 88.951 34.266 1.00 44.51 342 THR A CA 1
ATOM 5092 C C . THR B 1 342 ? 67.883 89.263 34.814 1.00 53.40 342 THR A C 1
ATOM 5093 O O . THR B 1 342 ? 68.350 88.588 35.715 1.00 64.72 342 THR A O 1
ATOM 5097 N N . CYS B 1 343 ? 68.603 90.195 34.213 1.00 58.84 343 CYS A N 1
ATOM 5098 C CA . CYS B 1 343 ? 69.982 90.454 34.627 1.00 50.51 343 CYS A CA 1
ATOM 5099 C C . CYS B 1 343 ? 70.393 91.882 34.272 1.00 48.71 343 CYS A C 1
ATOM 5100 O O . CYS B 1 343 ? 71.186 92.111 33.356 1.00 41.01 343 CYS A O 1
ATOM 5103 N N . PRO B 1 344 ? 69.875 92.845 35.028 1.00 50.16 344 PRO A N 1
ATOM 5104 C CA . PRO B 1 344 ? 70.053 94.266 34.730 1.00 45.81 344 PRO A CA 1
ATOM 5105 C C . PRO B 1 344 ? 71.488 94.689 34.854 1.00 44.85 344 PRO A C 1
ATOM 5106 O O . PRO B 1 344 ? 72.206 94.176 35.698 1.00 61.72 344 PRO A O 1
ATOM 5110 N N . VAL B 1 345 ? 71.889 95.626 34.012 1.00 55.93 345 VAL A N 1
ATOM 5111 C CA . VAL B 1 345 ? 73.267 96.076 33.946 1.00 56.19 345 VAL A CA 1
ATOM 5112 C C . VAL B 1 345 ? 73.830 96.538 35.306 1.00 59.53 345 VAL A C 1
ATOM 5113 O O . VAL B 1 345 ? 73.149 97.234 36.046 1.00 49.10 345 VAL A O 1
ATOM 5117 N N . THR B 1 346 ? 75.053 96.132 35.660 1.00 53.31 346 THR A N 1
ATOM 5118 C CA . THR B 1 346 ? 75.627 96.577 36.956 1.00 42.32 346 THR A CA 1
ATOM 5119 C C . THR B 1 346 ? 76.947 97.350 36.838 1.00 47.15 346 THR A C 1
ATOM 5120 O O . THR B 1 346 ? 77.351 98.047 37.764 1.00 62.59 346 THR A O 1
ATOM 5124 N N . GLY B 1 347 ? 77.610 97.252 35.694 1.00 52.92 347 GLY A N 1
ATOM 5125 C CA . GLY B 1 347 ? 78.773 98.074 35.453 1.00 50.47 347 GLY A CA 1
ATOM 5126 C C . GLY B 1 347 ? 78.998 98.311 33.981 1.00 51.66 347 GLY A C 1
ATOM 5127 O O . GLY B 1 347 ? 78.209 97.881 33.143 1.00 55.86 347 GLY A O 1
ATOM 5128 N N . THR B 1 348 ? 80.116 98.965 33.680 1.00 48.88 348 THR A N 1
ATOM 5129 C CA . THR B 1 348 ? 80.574 99.197 32.320 1.00 51.45 348 THR A CA 1
ATOM 5130 C C . THR B 1 348 ? 82.062 98.947 32.210 1.00 51.00 348 THR A C 1
ATOM 5131 O O . THR B 1 348 ? 82.819 99.250 33.124 1.00 65.68 348 THR A O 1
ATOM 5135 N N . VAL B 1 349 ? 82.472 98.391 31.082 1.00 51.17 349 VAL A N 1
ATOM 5136 C CA . VAL B 1 349 ? 83.887 98.270 30.760 1.00 54.26 349 VAL A CA 1
ATOM 5137 C C . VAL B 1 349 ? 84.159 98.338 29.248 1.00 53.82 349 VAL A C 1
ATOM 5138 O O . VAL B 1 349 ? 83.427 97.743 28.438 1.00 46.16 349 VAL A O 1
ATOM 5142 N N . ALA B 1 350 ? 85.209 99.066 28.882 1.00 47.88 350 ALA A N 1
ATOM 5143 C CA . ALA B 1 350 ? 85.709 99.095 27.495 1.00 42.82 350 ALA A CA 1
ATOM 5144 C C . ALA B 1 350 ? 84.664 99.465 26.482 1.00 48.71 350 ALA A C 1
ATOM 5145 O O . ALA B 1 350 ? 84.678 98.943 25.370 1.00 59.23 350 ALA A O 1
ATOM 5147 N N . GLY B 1 351 ? 83.753 100.349 26.859 1.00 46.34 351 GLY A N 1
ATOM 5148 C CA . GLY B 1 351 ? 82.778 100.879 25.925 1.00 44.04 351 GLY A CA 1
ATOM 5149 C C . GLY B 1 351 ? 81.484 100.109 25.839 1.00 55.20 351 GLY A C 1
ATOM 5150 O O . GLY B 1 351 ? 80.557 100.567 25.176 1.00 71.12 351 GLY A O 1
ATOM 5151 N N . THR B 1 352 ? 81.386 99.005 26.576 1.00 52.77 352 THR A N 1
ATOM 5152 C CA . THR B 1 352 ? 80.156 98.226 26.645 1.00 55.99 352 THR A CA 1
ATOM 5153 C C . THR B 1 352 ? 79.735 98.026 28.134 1.00 47.68 352 THR A C 1
ATOM 5154 O O . THR B 1 352 ? 80.262 98.706 29.034 1.00 50.70 352 THR A O 1
ATOM 5158 N N . ALA B 1 353 ? 78.768 97.141 28.385 1.00 40.34 353 ALA A N 1
ATOM 5159 C CA . ALA B 1 353 ? 78.191 96.971 29.726 1.00 44.20 353 ALA A CA 1
ATOM 5160 C C . ALA B 1 353 ? 78.281 95.528 30.165 1.00 49.93 353 ALA A C 1
ATOM 5161 O O . ALA B 1 353 ? 78.357 94.612 29.323 1.00 41.67 353 ALA A O 1
ATOM 5163 N N . TYR B 1 354 ? 78.315 95.320 31.481 1.00 46.04 354 TYR A N 1
ATOM 5164 C CA . TYR B 1 354 ? 78.247 93.963 32.010 1.00 35.99 354 TYR A CA 1
ATOM 5165 C C . TYR B 1 354 ? 77.207 93.909 33.115 1.00 46.93 354 TYR A C 1
ATOM 5166 O O . TYR B 1 354 ? 76.811 94.937 33.717 1.00 50.96 354 TYR A O 1
ATOM 5175 N N . ALA B 1 355 ? 76.748 92.701 33.381 1.00 44.06 355 ALA A N 1
ATOM 5176 C CA . ALA B 1 355 ? 75.707 92.531 34.371 1.00 44.67 355 ALA A CA 1
ATOM 5177 C C . ALA B 1 355 ? 75.998 91.335 35.283 1.00 46.65 355 ALA A C 1
ATOM 5178 O O . ALA B 1 355 ? 76.205 90.219 34.787 1.00 50.61 355 ALA A O 1
ATOM 5180 N N . HIS B 1 356 ? 76.030 91.565 36.601 1.00 45.75 356 HIS A N 1
ATOM 5181 C CA . HIS B 1 356 ? 76.162 90.472 37.598 1.00 46.86 356 HIS A CA 1
ATOM 5182 C C . HIS B 1 356 ? 74.822 90.246 38.265 1.00 46.83 356 HIS A C 1
ATOM 5183 O O . HIS B 1 356 ? 74.124 91.226 38.569 1.00 54.73 356 HIS A O 1
ATOM 5190 N N . CYS B 1 357 ? 74.422 88.977 38.429 1.00 43.13 357 CYS A N 1
ATOM 5191 C CA . CYS B 1 357 ? 73.177 88.609 39.192 1.00 53.25 357 CYS A CA 1
ATOM 5192 C C . CYS B 1 357 ? 73.198 87.139 39.566 1.00 55.23 357 CYS A C 1
ATOM 5193 O O . CYS B 1 357 ? 73.215 86.270 38.693 1.00 59.89 357 CYS A O 1
ATOM 5196 N N . GLY B 1 358 ? 73.230 86.873 40.865 1.00 53.29 358 GLY A N 1
ATOM 5197 C CA . GLY B 1 358 ? 73.419 85.528 41.345 1.00 51.89 358 GLY A CA 1
ATOM 5198 C C . GLY B 1 358 ? 74.837 85.133 41.000 1.00 66.54 358 GLY A C 1
ATOM 5199 O O . GLY B 1 358 ? 75.779 85.886 41.295 1.00 73.30 358 GLY A O 1
ATOM 5200 N N . SER B 1 359 ? 74.990 83.978 40.354 1.00 65.80 359 SER A N 1
ATOM 5201 C CA . SER B 1 359 ? 76.317 83.490 39.992 1.00 69.69 359 SER A CA 1
ATOM 5202 C C . SER B 1 359 ? 76.566 83.726 38.499 1.00 67.32 359 SER A C 1
ATOM 5203 O O . SER B 1 359 ? 77.539 83.193 37.937 1.00 68.81 359 SER A O 1
ATOM 5206 N N . ASN B 1 360 ? 75.669 84.468 37.840 1.00 48.42 360 ASN A N 1
ATOM 5207 C CA . ASN B 1 360 ? 75.869 84.718 36.412 1.00 52.37 360 ASN A CA 1
ATOM 5208 C C . ASN B 1 360 ? 76.488 86.075 36.129 1.00 53.42 360 ASN A C 1
ATOM 5209 O O . ASN B 1 360 ? 76.255 87.073 36.845 1.00 60.24 360 ASN A O 1
ATOM 5214 N N . LEU B 1 361 ? 77.303 86.100 35.088 1.00 46.42 361 LEU A N 1
ATOM 5215 C CA . LEU B 1 361 ? 77.811 87.348 34.564 1.00 46.44 361 LEU A CA 1
ATOM 5216 C C . LEU B 1 361 ? 77.482 87.404 33.071 1.00 45.97 361 LEU A C 1
ATOM 5217 O O . LEU B 1 361 ? 77.902 86.541 32.310 1.00 41.38 361 LEU A O 1
ATOM 5222 N N . TRP B 1 362 ? 76.705 88.391 32.661 1.00 50.08 362 TRP A N 1
ATOM 5223 C CA . TRP B 1 362 ? 76.413 88.606 31.234 1.00 38.87 362 TRP A CA 1
ATOM 5224 C C . TRP B 1 362 ? 77.029 89.893 30.789 1.00 43.95 362 TRP A C 1
ATOM 5225 O O . TRP B 1 362 ? 77.180 90.842 31.585 1.00 53.95 362 TRP A O 1
ATOM 5236 N N . SER B 1 363 ? 77.395 89.950 29.523 1.00 38.74 363 SER A N 1
ATOM 5237 C CA . SER B 1 363 ? 77.814 91.225 28.974 1.00 40.32 363 SER A CA 1
ATOM 5238 C C . SER B 1 363 ? 77.038 91.525 27.721 1.00 46.75 363 SER A C 1
ATOM 5239 O O . SER B 1 363 ? 76.855 90.648 26.869 1.00 53.35 363 SER A O 1
ATOM 5242 N N . TYR B 1 364 ? 76.543 92.749 27.620 1.00 45.64 364 TYR A N 1
ATOM 5243 C CA . TYR B 1 364 ? 75.762 93.131 26.448 1.00 42.68 364 TYR A CA 1
ATOM 5244 C C . TYR B 1 364 ? 75.630 94.622 26.312 1.00 45.51 364 TYR A C 1
ATOM 5245 O O . TYR B 1 364 ? 75.999 95.384 27.202 1.00 47.71 364 TYR A O 1
ATOM 5254 N N . ASP B 1 365 ? 75.106 95.049 25.176 1.00 51.38 365 ASP A N 1
ATOM 5255 C CA . ASP B 1 365 ? 75.045 96.465 24.932 1.00 48.82 365 ASP A CA 1
ATOM 5256 C C . ASP B 1 365 ? 73.711 96.995 25.374 1.00 45.30 365 ASP A C 1
ATOM 5257 O O . ASP B 1 365 ? 72.720 96.289 25.284 1.00 52.41 365 ASP A O 1
ATOM 5262 N N . THR B 1 366 ? 73.734 98.239 25.854 1.00 38.39 366 THR A N 1
ATOM 5263 C CA . THR B 1 366 ? 72.566 98.980 26.329 1.00 48.84 366 THR A CA 1
ATOM 5264 C C . THR B 1 366 ? 72.375 100.252 25.550 1.00 50.11 366 THR A C 1
ATOM 5265 O O . THR B 1 366 ? 73.271 100.670 24.818 1.00 50.44 366 THR A O 1
ATOM 5269 N N . PRO B 1 367 ? 71.230 100.905 25.738 1.00 48.15 367 PRO A N 1
ATOM 5270 C CA . PRO B 1 367 ? 71.112 102.182 25.037 1.00 46.29 367 PRO A CA 1
ATOM 5271 C C . PRO B 1 367 ? 72.220 103.186 25.332 1.00 58.77 367 PRO A C 1
ATOM 5272 O O . PRO B 1 367 ? 72.603 103.897 24.416 1.00 64.60 367 PRO A O 1
ATOM 5276 N N . ASP B 1 368 ? 72.770 103.240 26.539 1.00 69.96 368 ASP A N 1
ATOM 5277 C CA . ASP B 1 368 ? 73.787 104.269 26.790 1.00 64.59 368 ASP A CA 1
ATOM 5278 C C . ASP B 1 368 ? 75.114 103.921 26.127 1.00 55.25 368 ASP A C 1
ATOM 5279 O O . ASP B 1 368 ? 75.820 104.809 25.645 1.00 54.17 368 ASP A O 1
ATOM 5284 N N . THR B 1 369 ? 75.466 102.639 26.102 1.00 43.17 369 THR A N 1
ATOM 5285 C CA . THR B 1 369 ? 76.725 102.266 25.497 1.00 45.02 369 THR A CA 1
ATOM 5286 C C . THR B 1 369 ? 76.628 102.364 23.960 1.00 53.32 369 THR A C 1
ATOM 5287 O O . THR B 1 369 ? 77.583 102.837 23.306 1.00 48.72 369 THR A O 1
ATOM 5291 N N . ILE B 1 370 ? 75.472 101.972 23.403 1.00 36.95 370 ILE A N 1
ATOM 5292 C CA . ILE B 1 370 ? 75.264 102.091 21.966 1.00 46.11 370 ILE A CA 1
ATOM 5293 C C . ILE B 1 370 ? 75.400 103.565 21.521 1.00 49.65 370 ILE A C 1
ATOM 5294 O O . ILE B 1 370 ? 76.075 103.863 20.542 1.00 50.33 370 ILE A O 1
ATOM 5299 N N . ALA B 1 371 ? 74.805 104.489 22.262 1.00 43.08 371 ALA A N 1
ATOM 5300 C CA . ALA B 1 371 ? 74.998 105.905 21.969 1.00 43.61 371 ALA A CA 1
ATOM 5301 C C . ALA B 1 371 ? 76.457 106.323 21.921 1.00 51.92 371 ALA A C 1
ATOM 5302 O O . ALA B 1 371 ? 76.830 107.120 21.059 1.00 62.85 371 ALA A O 1
ATOM 5304 N N . SER B 1 372 ? 77.267 105.843 22.869 1.00 47.73 372 SER A N 1
ATOM 5305 C CA . SER B 1 372 ? 78.674 106.260 22.934 1.00 49.82 372 SER A CA 1
ATOM 5306 C C . SER B 1 372 ? 79.457 105.567 21.798 1.00 43.09 372 SER A C 1
ATOM 5307 O O . SER B 1 372 ? 80.310 106.187 21.159 1.00 42.13 372 SER A O 1
ATOM 5310 N N . LYS B 1 373 ? 79.126 104.308 21.514 1.00 38.91 373 LYS A N 1
ATOM 5311 C CA . LYS B 1 373 ? 79.642 103.608 20.325 1.00 39.99 373 LYS A CA 1
ATOM 5312 C C . LYS B 1 373 ? 79.327 104.348 19.005 1.00 50.39 373 LYS A C 1
ATOM 5313 O O . LYS B 1 373 ? 80.191 104.439 18.133 1.00 61.38 373 LYS A O 1
ATOM 5319 N N . MET B 1 374 ? 78.122 104.896 18.858 1.00 44.07 374 MET A N 1
ATOM 5320 C CA . MET B 1 374 ? 77.773 105.625 17.626 1.00 53.31 374 MET A CA 1
ATOM 5321 C C . MET B 1 374 ? 78.573 106.921 17.519 1.00 57.44 374 MET A C 1
ATOM 5322 O O . MET B 1 374 ? 78.973 107.326 16.431 1.00 62.99 374 MET A O 1
ATOM 5327 N N . ALA B 1 375 ? 78.784 107.586 18.647 1.00 53.22 375 ALA A N 1
ATOM 5328 C CA . ALA B 1 375 ? 79.586 108.803 18.660 1.00 49.57 375 ALA A CA 1
ATOM 5329 C C . ALA B 1 375 ? 81.008 108.478 18.244 1.00 50.35 375 ALA A C 1
ATOM 5330 O O . ALA B 1 375 ? 81.700 109.262 17.633 1.00 55.35 375 ALA A O 1
ATOM 5332 N N . TRP B 1 376 ? 81.465 107.306 18.614 1.00 50.45 376 TRP A N 1
ATOM 5333 C CA . TRP B 1 376 ? 82.769 106.903 18.153 1.00 57.30 376 TRP A CA 1
ATOM 5334 C C . TRP B 1 376 ? 82.776 106.669 16.603 1.00 58.35 376 TRP A C 1
ATOM 5335 O O . TRP B 1 376 ? 83.691 107.097 15.912 1.00 68.41 376 TRP A O 1
ATOM 5346 N N . ALA B 1 377 ? 81.763 105.982 16.081 1.00 41.51 377 ALA A N 1
ATOM 5347 C CA . ALA B 1 377 ? 81.638 105.720 14.655 1.00 54.93 377 ALA A CA 1
ATOM 5348 C C . ALA B 1 377 ? 81.628 107.018 13.888 1.00 64.12 377 ALA A C 1
ATOM 5349 O O . ALA B 1 377 ? 82.216 107.118 12.804 1.00 66.76 377 ALA A O 1
ATOM 5351 N N . ASN B 1 378 ? 80.993 108.031 14.459 1.00 54.36 378 ASN A N 1
ATOM 5352 C CA . ASN B 1 378 ? 80.941 109.298 13.751 1.00 58.94 378 ASN A CA 1
ATOM 5353 C C . ASN B 1 378 ? 82.311 109.955 13.683 1.00 60.07 378 ASN A C 1
ATOM 5354 O O . ASN B 1 378 ? 82.649 110.538 12.654 1.00 66.59 378 ASN A O 1
ATOM 5359 N N . ASP B 1 379 ? 83.087 109.863 14.769 1.00 61.21 379 ASP A N 1
ATOM 5360 C CA . ASP B 1 379 ? 84.472 110.366 14.815 1.00 69.28 379 ASP A CA 1
ATOM 5361 C C . ASP B 1 379 ? 85.357 109.641 13.812 1.00 69.13 379 ASP A C 1
ATOM 5362 O O . ASP B 1 379 ? 86.304 110.224 13.266 1.00 61.16 379 ASP A O 1
ATOM 5367 N N . GLN B 1 380 ? 85.016 108.374 13.563 1.00 62.77 380 GLN A N 1
ATOM 5368 C CA . GLN B 1 380 ? 85.784 107.494 12.684 1.00 62.29 380 GLN A CA 1
ATOM 5369 C C . GLN B 1 380 ? 85.389 107.622 11.203 1.00 66.41 380 GLN A C 1
ATOM 5370 O O . GLN B 1 380 ? 86.096 107.122 10.323 1.00 65.52 380 GLN A O 1
ATOM 5376 N N . GLY B 1 381 ? 84.267 108.296 10.946 1.00 61.96 381 GLY A N 1
ATOM 5377 C CA . GLY B 1 381 ? 83.742 108.457 9.601 1.00 50.69 381 GLY A CA 1
ATOM 5378 C C . GLY B 1 381 ? 83.176 107.174 9.016 1.00 51.42 381 GLY A C 1
ATOM 5379 O O . GLY B 1 381 ? 83.165 107.022 7.806 1.00 58.27 381 GLY A O 1
ATOM 5380 N N . LEU B 1 382 ? 82.740 106.241 9.865 1.00 43.56 382 LEU A N 1
ATOM 5381 C CA . LEU B 1 382 ? 82.102 105.022 9.398 1.00 44.31 382 LEU A CA 1
ATOM 5382 C C . LEU B 1 382 ? 80.819 105.358 8.658 1.00 50.50 382 LEU A C 1
ATOM 5383 O O . LEU B 1 382 ? 80.242 106.438 8.850 1.00 49.95 382 LEU A O 1
ATOM 5388 N N . ARG B 1 383 ? 80.369 104.420 7.825 1.00 55.92 383 ARG A N 1
ATOM 5389 C CA . ARG B 1 383 ? 79.212 104.655 6.972 1.00 56.20 383 ARG A CA 1
ATOM 5390 C C . ARG B 1 383 ? 77.961 104.593 7.812 1.00 55.85 383 ARG A C 1
ATOM 5391 O O . ARG B 1 383 ? 76.972 105.260 7.511 1.00 69.16 383 ARG A O 1
ATOM 5399 N N . GLY B 1 384 ? 78.028 103.838 8.898 1.00 48.28 384 GLY A N 1
ATOM 5400 C CA . GLY B 1 384 ? 76.896 103.677 9.801 1.00 49.65 384 GLY A CA 1
ATOM 5401 C C . GLY B 1 384 ? 77.054 102.493 10.737 1.00 50.10 384 GLY A C 1
ATOM 5402 O O . GLY B 1 384 ? 78.170 102.148 11.120 1.00 47.97 384 GLY A O 1
ATOM 5403 N N . ALA B 1 385 ? 75.942 101.897 11.151 1.00 46.15 385 ALA A N 1
ATOM 5404 C CA . ALA B 1 385 ? 76.017 100.741 12.024 1.00 46.13 385 ALA A CA 1
ATOM 5405 C C . ALA B 1 385 ? 74.880 99.796 11.774 1.00 45.06 385 ALA A C 1
ATOM 5406 O O . ALA B 1 385 ? 73.899 100.172 11.151 1.00 43.64 385 ALA A O 1
ATOM 5408 N N . PHE B 1 386 ? 74.980 98.587 12.319 1.00 39.89 386 PHE A N 1
ATOM 5409 C CA . PHE B 1 386 ? 73.943 97.600 12.091 1.00 39.44 386 PHE A CA 1
ATOM 5410 C C . PHE B 1 386 ? 73.673 96.676 13.285 1.00 44.97 386 PHE A C 1
ATOM 5411 O O . PHE B 1 386 ? 74.480 96.555 14.218 1.00 48.99 386 PHE A O 1
ATOM 5419 N N . ALA B 1 387 ? 72.522 96.028 13.226 1.00 39.68 387 ALA A N 1
ATOM 5420 C CA . ALA B 1 387 ? 72.009 95.256 14.327 1.00 40.25 387 ALA A CA 1
ATOM 5421 C C . ALA B 1 387 ? 71.923 93.762 14.037 1.00 44.89 387 ALA A C 1
ATOM 5422 O O . ALA B 1 387 ? 71.260 93.314 13.100 1.00 50.33 387 ALA A O 1
ATOM 5424 N N . TRP B 1 388 ? 72.509 92.983 14.923 1.00 40.22 388 TRP A N 1
ATOM 5425 C CA . TRP B 1 388 ? 72.402 91.542 14.846 1.00 46.52 388 TRP A CA 1
ATOM 5426 C C . TRP B 1 388 ? 71.762 91.052 16.160 1.00 50.48 388 TRP A C 1
ATOM 5427 O O . TRP B 1 388 ? 72.436 91.089 17.160 1.00 45.51 388 TRP A O 1
ATOM 5438 N N . ASP B 1 389 ? 70.462 90.702 16.218 1.00 51.39 389 ASP A N 1
ATOM 5439 C CA . ASP B 1 389 ? 69.475 90.891 15.150 1.00 48.31 389 ASP A CA 1
ATOM 5440 C C . ASP B 1 389 ? 68.216 91.517 15.750 1.00 52.29 389 ASP A C 1
ATOM 5441 O O . ASP B 1 389 ? 68.096 91.604 16.957 1.00 66.40 389 ASP A O 1
ATOM 5446 N N . PHE B 1 390 ? 67.250 91.880 14.916 1.00 44.64 390 PHE A N 1
ATOM 5447 C CA . PHE B 1 390 ? 66.124 92.637 15.380 1.00 40.63 390 PHE A CA 1
ATOM 5448 C C . PHE B 1 390 ? 65.356 91.947 16.525 1.00 55.19 390 PHE A C 1
ATOM 5449 O O . PHE B 1 390 ? 64.742 92.612 17.358 1.00 58.51 390 PHE A O 1
ATOM 5457 N N . SER B 1 391 ? 65.382 90.617 16.566 1.00 53.30 391 SER A N 1
ATOM 5458 C CA . SER B 1 391 ? 64.433 89.871 17.402 1.00 48.85 391 SER A CA 1
ATOM 5459 C C . SER B 1 391 ? 64.839 89.978 18.874 1.00 49.39 391 SER A C 1
ATOM 5460 O O . SER B 1 391 ? 64.095 89.613 19.801 1.00 49.37 391 SER A O 1
ATOM 5463 N N . GLY B 1 392 ? 66.073 90.395 19.075 1.00 41.45 392 GLY A N 1
ATOM 5464 C CA . GLY B 1 392 ? 66.578 90.579 20.413 1.00 42.41 392 GLY A CA 1
ATOM 5465 C C . GLY B 1 392 ? 66.186 91.897 21.059 1.00 46.45 392 GLY A C 1
ATOM 5466 O O . GLY B 1 392 ? 66.279 92.018 22.264 1.00 52.92 392 GLY A O 1
ATOM 5467 N N . ASP B 1 393 ? 65.791 92.886 20.256 1.00 42.55 393 ASP A N 1
ATOM 5468 C CA . ASP B 1 393 ? 65.398 94.194 20.749 1.00 45.08 393 ASP A CA 1
ATOM 5469 C C . ASP B 1 393 ? 64.077 94.058 21.493 1.00 50.29 393 ASP A C 1
ATOM 5470 O O . ASP B 1 393 ? 63.358 93.046 21.347 1.00 58.63 393 ASP A O 1
ATOM 5475 N N . THR B 1 394 ? 63.763 95.085 22.283 1.00 44.29 394 THR A N 1
ATOM 5476 C CA . THR B 1 394 ? 62.546 95.143 23.095 1.00 46.87 394 THR A CA 1
ATOM 5477 C C . THR B 1 394 ? 61.353 95.546 22.238 1.00 51.66 394 THR A C 1
ATOM 5478 O O . THR B 1 394 ? 61.515 95.924 21.067 1.00 57.93 394 THR A O 1
ATOM 5482 N N . ALA B 1 395 ? 60.165 95.543 22.828 1.00 57.23 395 ALA A N 1
ATOM 5483 C CA . ALA B 1 395 ? 58.957 95.859 22.076 1.00 43.14 395 ALA A CA 1
ATOM 5484 C C . ALA B 1 395 ? 58.887 97.330 21.695 1.00 54.11 395 ALA A C 1
ATOM 5485 O O . ALA B 1 395 ? 58.103 97.690 20.818 1.00 68.25 395 ALA A O 1
ATOM 5487 N N . ASP B 1 396 ? 59.677 98.175 22.367 1.00 57.56 396 ASP A N 1
ATOM 5488 C CA . ASP B 1 396 ? 59.698 99.626 22.116 1.00 67.66 396 ASP A CA 1
ATOM 5489 C C . ASP B 1 396 ? 60.935 99.983 21.292 1.00 59.37 396 ASP A C 1
ATOM 5490 O O . ASP B 1 396 ? 61.313 101.145 21.195 1.00 57.42 396 ASP A O 1
ATOM 5495 N N . GLY B 1 397 ? 61.601 98.966 20.767 1.00 48.23 397 GLY A N 1
ATOM 5496 C CA . GLY B 1 397 ? 62.745 99.183 19.900 1.00 49.59 397 GLY A CA 1
ATOM 5497 C C . GLY B 1 397 ? 63.746 100.147 20.506 1.00 48.68 397 GLY A C 1
ATOM 5498 O O . GLY B 1 397 ? 64.134 101.095 19.848 1.00 53.22 397 GLY A O 1
ATOM 5499 N N . GLU B 1 398 ? 64.143 99.935 21.760 1.00 55.83 398 GLU A N 1
ATOM 5500 C CA . GLU B 1 398 ? 64.939 100.949 22.438 1.00 55.86 398 GLU A CA 1
ATOM 5501 C C . GLU B 1 398 ? 66.383 100.855 22.018 1.00 51.00 398 GLU A C 1
ATOM 5502 O O . GLU B 1 398 ? 67.055 101.874 21.950 1.00 55.61 398 GLU A O 1
ATOM 5508 N N . LEU B 1 399 ? 66.825 99.661 21.645 1.00 47.57 399 LEU A N 1
ATOM 5509 C CA . LEU B 1 399 ? 68.175 99.494 21.106 1.00 48.47 399 LEU A CA 1
ATOM 5510 C C . LEU B 1 399 ? 68.294 100.121 19.741 1.00 44.61 399 LEU A C 1
ATOM 5511 O O . LEU B 1 399 ? 69.255 100.819 19.475 1.00 41.95 399 LEU A O 1
ATOM 5516 N N . ILE B 1 400 ? 67.306 99.890 18.877 1.00 52.79 400 ILE A N 1
ATOM 5517 C CA . ILE B 1 400 ? 67.415 100.384 17.517 1.00 43.93 400 ILE A CA 1
ATOM 5518 C C . ILE B 1 400 ? 67.245 101.896 17.581 1.00 38.11 400 ILE A C 1
ATOM 5519 O O . ILE B 1 400 ? 67.898 102.615 16.853 1.00 55.12 400 ILE A O 1
ATOM 5524 N N . ALA B 1 401 ? 66.461 102.388 18.525 1.00 43.25 401 ALA A N 1
ATOM 5525 C CA . ALA B 1 401 ? 66.307 103.838 18.688 1.00 50.79 401 ALA A CA 1
ATOM 5526 C C . ALA B 1 401 ? 67.615 104.507 19.127 1.00 54.44 401 ALA A C 1
ATOM 5527 O O . ALA B 1 401 ? 67.892 105.613 18.681 1.00 55.64 401 ALA A O 1
ATOM 5529 N N . ALA B 1 402 ? 68.406 103.847 19.983 1.00 46.03 402 ALA A N 1
ATOM 5530 C CA . ALA B 1 402 ? 69.718 104.370 20.393 1.00 55.65 402 ALA A CA 1
ATOM 5531 C C . ALA B 1 402 ? 70.692 104.457 19.223 1.00 55.63 402 ALA A C 1
ATOM 5532 O O . ALA B 1 402 ? 71.356 105.474 19.026 1.00 63.02 402 ALA A O 1
ATOM 5534 N N . LEU B 1 403 ? 70.806 103.358 18.487 1.00 54.79 403 LEU A N 1
ATOM 5535 C CA . LEU B 1 403 ? 71.637 103.281 17.289 1.00 49.32 403 LEU A CA 1
ATOM 5536 C C . LEU B 1 403 ? 71.290 104.412 16.305 1.00 53.68 403 LEU A C 1
ATOM 5537 O O . LEU B 1 403 ? 72.162 105.142 15.809 1.00 55.79 403 LEU A O 1
ATOM 5542 N N . SER B 1 404 ? 69.997 104.565 16.055 1.00 42.15 404 SER A N 1
ATOM 5543 C CA . SER B 1 404 ? 69.512 105.552 15.114 1.00 41.87 404 SER A CA 1
ATOM 5544 C C . SER B 1 404 ? 69.752 107.016 15.571 1.00 51.60 404 SER A C 1
ATOM 5545 O O . SER B 1 404 ? 70.168 107.863 14.753 1.00 63.08 404 SER A O 1
ATOM 5548 N N . ASN B 1 405 ? 69.468 107.332 16.838 1.00 44.87 405 ASN A N 1
ATOM 5549 C CA . ASN B 1 405 ? 69.618 108.723 17.333 1.00 52.72 405 ASN A CA 1
ATOM 5550 C C . ASN B 1 405 ? 71.064 109.082 17.503 1.00 61.54 405 ASN A C 1
ATOM 5551 O O . ASN B 1 405 ? 71.420 110.265 17.519 1.00 75.29 405 ASN A O 1
ATOM 5556 N N . GLY B 1 406 ? 71.891 108.042 17.625 1.00 61.63 406 GLY A N 1
ATOM 5557 C CA . GLY B 1 406 ? 73.309 108.198 17.856 1.00 57.80 406 GLY A CA 1
ATOM 5558 C C . GLY B 1 406 ? 74.002 108.647 16.601 1.00 69.69 406 GLY A C 1
ATOM 5559 O O . GLY B 1 406 ? 74.976 109.388 16.640 1.00 62.48 406 GLY A O 1
ATOM 5560 N N . LEU B 1 407 ? 73.455 108.256 15.466 1.00 51.30 407 LEU A N 1
ATOM 5561 C CA . LEU B 1 407 ? 74.151 108.484 14.203 1.00 59.99 407 LEU A CA 1
ATOM 5562 C C . LEU B 1 407 ? 73.904 109.811 13.471 1.00 75.52 407 LEU A C 1
ATOM 5563 O O . LEU B 1 407 ? 72.863 110.479 13.636 1.00 72.63 407 LEU A O 1
ATOM 5568 N N . ALA B 1 408 ? 74.940 110.160 12.698 1.00 102.65 408 ALA A N 1
ATOM 5569 C CA . ALA B 1 408 ? 74.955 111.143 11.597 1.00 120.89 408 ALA A CA 1
ATOM 5570 C C . ALA B 1 408 ? 73.734 111.048 10.662 1.00 126.04 408 ALA A C 1
ATOM 5571 O O . ALA B 1 408 ? 73.871 111.012 9.429 1.00 121.99 408 ALA A O 1
#

Nearest PDB structures (foldseek):
  4w5u-assembly2_A  TM=1.001E+00  e=8.957E-79  Streptomyces thermoviolaceus
  1hkk-assembly1_A  TM=8.357E-01  e=7.047E-27  Homo sapiens
  8df1-assembly1_A  TM=8.241E-01  e=7.942E-27  Homo sapiens
  6g9c-assembly1_A  TM=8.246E-01  e=9.779E-26  Trichuris suis
  3wqw-assembly1_A  TM=8.200E-01  e=5.379E-26  Ostrinia furnacalis

CATH classification: 3.20.20.80 (+1 more: 3.10.50.10)

Secondary structure (DSSP, 8-state):
--EEEEEEEGGGGSTT---THHHHHTTHHHH-SEEEEEEEEEETTEEE-S-HIIIIIPPPPTTTSSSSSPP-SSSS--HHHHHHHHHHHHSTT-EEEEEEETTTT-TTHHHHHHSHHHHHHHHHHHHT-GGGGGG--EEEEE-S-TTSBSSSB--S-TTHHHHHHHHHHHHHTTSEEEEEE----STTSTTTTS-HHHHTTT-SEEEE----SS-TTSTT-----SS-SS--TT-SSTT-SHHHHHHHHHHHT--GGGEEEEEESEEEEEES--SSSTT---SEEPP-SSBTTEEEHHHHHHHS---EEETTEEEEEETTEEEEE--HHHHHHHHHHHHHHT--EEEEE-GGGS-TT-HHHHHHHHH--/---EEEEEEEGGGGTTT---HHHHHHTSHHHH-SEEEEEEEEEETTEEE-S-HIIIIIPPPPTTTSSSS----TT-S--HHHHHHHHHHHHSTT-EEEEEEETTGGGTTHHHHHHSHHHHHHHHHHHHT-TTTTTS-SEEEEE-S-TTSBSSSB--S-TTHHHHHHHHHHHHHTTSEEEEEE----STTSHHHHS-HHHHHTT-SEEEE----SS-TTSTT-----SS-SS--TT-SSTT-SHHHHHHHHHHHT--GGGEEEEEESEEEEEES-SSSSTTS--SEEPP-SSSTTEEEHHHHHHHS---EEETTEEEEEETTEEEEE--HHHHHHHHHHHHHHT--EEEEE-GGGS-TT-HHHHHHHHH--

Sequence (739 aa):
NGTVKLGYFTEWGTYDRNFNVKNLDTSGTAAKITHINYAFGNVTGGKCAIGDSYADYDKAFTADQSVSGQADTWDQPLRGNFNQLRQLKAKYPHIKVLWSFGGWTWSGGFADAAKDPQGFAQSCYNLVHDPRWDGVFDGIDIDWEYPNACGLTCDSSGPDAFRNLMAALRSTFGDELVTAAVTADGTPGGKIEATDYAGAAQYVDWYNVMTYDFFGAWDAQGPTAPHSPLTSYDGIPKQGFTSADAIAAFKAQGVPADKLLLGIGFYGRGWTGVTQDAPGGTATGPAAGTWEQGIEDYKVLKNTCPVTGTVAGTAYAHCGSNLWSYDTPDTIASKMAWANDQGLRGAFAWDFSGDTADGELIAALSNGLAGTVKLGYFTEWGTYDRNFNVKNLDTSGTAAKITHINYAFGNVTGGKCAIGDSYADYDKAFTADQSVSGQADTWDQPLRGNFNQLRQLKAKYPHIKVLWSFGGWTWSGGFADAAKDPQGFAQSCYNLVHDPRWDGVFDGIDIDWEYPNACGLTCDSSGPDAFRNLMAALRSTFGDELVTAAVTADGTPGGKIEATDYAGAAQYVDWYNVMTYDFFGAWDAQGPTAPHSPLTSYDGIPKQGFTSADAIAAFKAQGVPADKLLLGIGFYGRGWTGVTQDAPGGTATGPAAGTWEQGIEDYKVLKNTCPVTGTVAGTAYAHCGSNLWSYDTPDTIASKMAWANDQGLRGAFAWDFSGDTADGELIAALSNGLA

B-factor: mean 64.22, std 19.15, range [24.84, 165.29]

Organism: Streptomyces thermoviolaceus (NCBI:txid1952)

Foldseek 3Di:
DAFFQEFEDELCCVPPVNDAPLLCVLLCVLVQGQEYEYDAWAAPQLATHGDDVCQAWNPWDPQVSANQSHTDDPVDLTHHRLVSLVSSCVVRVNYAYAYEYAPLPRQVRVLSNLVPQLRRQVRVVCVCCPVSRHPSHQYYEYEHDADCQAGVHHDNNFQCSLLSNLVSNLVNNPPGAYEYEHELQLDVVDRPVGHLVQNSLVRHQAYAYPQFQLDAQVVFFDQFDARRFAADDDLDPDPQNYQPSSVVSNVVSPRDQARYAAEFEQKKFKAFQFDDDDGNTTGNTFPDEDPDTRMYFNQPCCPVWNWDADDRLFTWTDDHRMIMTHHDLVSLLVVQLVSVVSNHSFYYYHHQSSAHSNRSNSVSRSVSHD/DFFEEFEDELCCVPPVVDAPLLCVLLCNLVQGQEYEYDAFAAPPLATHRDDCCQQWNPWAPQVSANQSHTDDPPQLGHHRQVRLVVSCVVVVRYAYAYEYADQVHQPNLLSNLVPQLRHQVRVVCVCCPPSRHVRHQYYEYEHPAECQDGVHHDNSFQESLLSNLQSNLVNNPPGAYEYEHELWQDVVTRLVGHLVQNSLVSHQAYAYAQFQLDAFVVFFDQDDARHFQADDPLDVDPQNYQVSSLVRNVVSPRDQQRYAGEFEQKKFKYFQADDFDGRTTGPTFPDEDPDTGMYFNQPCVPVWNWDADDRLWTWTDDHRMIITHHDLVSLLVSQLVSVVSVHSFYYYDHDSSAHSNRSNSVSRSVSHD

InterPro domains:
  IPR001223 Glycoside hydrolase family 18, catalytic domain [PF00704] (51-398)
  IPR001223 Glycoside hydrolase family 18, catalytic domain [PS51910] (48-413)
  IPR011583 Chitinase II/V-like, catalytic domain [SM00636] (48-398)
  IPR017853 Glycoside hydrolase superfamily [SSF51445] (44-410)
  IPR029070 Chitinase insertion domain superfamily [G3DSA:3.10.50.10] (321-382)
  IPR029070 Chitinase insertion domain superfamily [SSF54556] (310-369)
  IPR050314 Glycosyl hydrolase family 18 [PTHR11177] (51-403)

Radius of gyration: 26.03 Å; Cα contacts (8 Å, |Δi|>4): 1891; chains: 2; bounding box: 60×71×60 Å